Protein AF-A0A238VDN9-F1 (afdb_monomer_lite)

pLDDT: mean 84.56, std 18.02, range [23.88, 98.19]

Sequence (727 aa):
MTATRAVTTDAAEHTPPGQLWRDFDRCYAAVAARDVRFDGQFITAVRTTGIYCRPSCPALTPRQGNVSFYPTSAAAQAAGFRACRRCLPDAVPGSPEWNLRADLAGRAMRLIGDGVIDREGVTGLARALGYSTRHLTRVLTAELGAGPIALARAHRAHAARLLIEHTPLPLTEVAFAAGFASVRQFNDTIRTVFGIAPARLRDAASGPARRGRGAPEPADSAPGTRVSVRLPFRRPFDAGGVLDYLAARAVPGVESVRTAAGDEQARYARTLRLPHGPAIVHAEPAAEHVRCTLRLTDVRDLGSAVARVRRLFDLDADPVAVDSALAADSALTPRVAATPGIRVPGTVDPHELVVRAVLGQQVSVASARSLAGRLARTLGTPLDDRPAEGGTAAEPDTLFPTMQAVAEHAATALRGPTRRIAALATVAEHLASGALEVHIGSDPQTVHRELTALPGIGTWTADYVLLRALGTPDILPVTDRALRTGAARLDLPEDPAGLSARAHRWRPWRSYAGMHLWRAALTPPPARQRACPAHRQPPLTPTPDRTTAMTIAFWATTGTPAGPFTAIVASDGAVLASGWTSEPDDLTTRISGSLLPGELRARHDLGPVTRAVRAYHAGELDAIDEIVVRQRSGEFLQQAWATLRDVPAGHPVSYSELATRAGRRPAVRAAAMACARNAAALFVPCHRVLRTGGSLGGFRWGVDVKRWLLEHERRNAATSHALQPHG

Structure (mmCIF, N/CA/C/O backbone):
data_AF-A0A238VDN9-F1
#
_entry.id   AF-A0A238VDN9-F1
#
loop_
_atom_site.group_PDB
_atom_site.id
_atom_site.type_symbol
_atom_site.label_atom_id
_atom_site.label_alt_id
_atom_site.label_comp_id
_atom_site.label_asym_id
_atom_site.label_entity_id
_atom_site.label_seq_id
_atom_site.pdbx_PDB_ins_code
_atom_site.Cartn_x
_atom_site.Cartn_y
_atom_site.Cartn_z
_atom_site.occupancy
_atom_site.B_iso_or_equiv
_atom_site.auth_seq_id
_atom_site.auth_comp_id
_atom_site.auth_asym_id
_atom_site.auth_atom_id
_atom_site.pdbx_PDB_model_num
ATOM 1 N N . MET A 1 1 ? -63.835 -21.459 -23.677 1.00 35.22 1 MET A N 1
ATOM 2 C CA . MET A 1 1 ? -62.769 -20.692 -24.353 1.00 35.22 1 MET A CA 1
ATOM 3 C C . MET A 1 1 ? -62.162 -19.734 -23.349 1.00 35.22 1 MET A C 1
ATOM 5 O O . MET A 1 1 ? -62.873 -19.005 -22.676 1.00 35.22 1 MET A O 1
ATOM 9 N N . THR A 1 2 ? -60.859 -19.885 -23.195 1.00 30.45 2 THR A N 1
ATOM 10 C CA . THR A 1 2 ? -59.904 -19.277 -22.267 1.00 30.45 2 THR A CA 1
ATOM 11 C C . THR A 1 2 ? -59.880 -17.748 -22.348 1.00 30.45 2 THR A C 1
ATOM 13 O O . THR A 1 2 ? -59.654 -17.199 -23.421 1.00 30.45 2 THR A O 1
ATOM 16 N N . ALA A 1 3 ? -60.025 -17.068 -21.208 1.00 27.80 3 ALA A N 1
ATOM 17 C CA . ALA A 1 3 ? -59.616 -15.674 -21.048 1.00 27.80 3 ALA A CA 1
ATOM 18 C C . ALA A 1 3 ? -58.446 -15.634 -20.056 1.00 27.80 3 ALA A C 1
ATOM 20 O O . ALA A 1 3 ? -58.609 -15.775 -18.844 1.00 27.80 3 ALA A O 1
ATOM 21 N N . THR A 1 4 ? -57.245 -15.533 -20.617 1.00 27.75 4 THR A N 1
ATOM 22 C CA . THR A 1 4 ? -55.959 -15.485 -19.924 1.00 27.75 4 THR A CA 1
ATOM 23 C C . THR A 1 4 ? -55.847 -14.193 -19.115 1.00 27.75 4 THR A C 1
ATOM 25 O O . THR A 1 4 ? -55.766 -13.103 -19.677 1.00 27.75 4 THR A O 1
ATOM 28 N N . ARG A 1 5 ? -55.821 -14.313 -17.784 1.00 29.23 5 ARG A N 1
ATOM 29 C CA . ARG A 1 5 ? -55.405 -13.239 -16.873 1.00 29.23 5 ARG A CA 1
ATOM 30 C C . ARG A 1 5 ? -53.893 -13.063 -16.999 1.00 29.23 5 ARG A C 1
ATOM 32 O O . ARG A 1 5 ? -53.135 -13.976 -16.682 1.00 29.23 5 ARG A O 1
ATOM 39 N N . ALA A 1 6 ? -53.478 -11.898 -17.486 1.00 25.47 6 ALA A N 1
ATOM 40 C CA . ALA A 1 6 ? -52.084 -11.487 -17.535 1.00 25.47 6 ALA A CA 1
ATOM 41 C C . ALA A 1 6 ? -51.504 -11.425 -16.114 1.00 25.47 6 ALA A C 1
ATOM 43 O O . ALA A 1 6 ? -52.029 -10.735 -15.240 1.00 25.47 6 ALA A O 1
ATOM 44 N N . VAL A 1 7 ? -50.423 -12.171 -15.900 1.00 27.55 7 VAL A N 1
ATOM 45 C CA . VAL A 1 7 ? -49.559 -12.065 -14.727 1.00 27.55 7 VAL A CA 1
ATOM 46 C C . VAL A 1 7 ? -48.740 -10.790 -14.896 1.00 27.55 7 VAL A C 1
ATOM 48 O O . VAL A 1 7 ? -47.882 -10.709 -15.771 1.00 27.55 7 VAL A O 1
ATOM 51 N N . THR A 1 8 ? -49.017 -9.780 -14.078 1.00 23.88 8 THR A N 1
ATOM 52 C CA . THR A 1 8 ? -48.105 -8.657 -13.862 1.00 23.88 8 THR A CA 1
ATOM 53 C C . THR A 1 8 ? -46.890 -9.187 -13.109 1.00 23.88 8 THR A C 1
ATOM 55 O O . THR A 1 8 ? -46.962 -9.453 -11.912 1.00 23.88 8 THR A O 1
ATOM 58 N N . THR A 1 9 ? -45.786 -9.402 -13.822 1.00 25.44 9 THR A N 1
ATOM 59 C CA . THR A 1 9 ? -44.469 -9.607 -13.217 1.00 25.44 9 THR A CA 1
ATOM 60 C C . THR A 1 9 ? -44.044 -8.310 -12.550 1.00 25.44 9 THR A C 1
ATOM 62 O O . THR A 1 9 ? -43.767 -7.320 -13.229 1.00 25.44 9 THR A O 1
ATOM 65 N N . ASP A 1 10 ? -44.048 -8.341 -11.224 1.00 24.62 10 ASP A N 1
ATOM 66 C CA . ASP A 1 10 ? -43.559 -7.293 -10.344 1.00 24.62 10 ASP A CA 1
ATOM 67 C C . ASP A 1 10 ? -42.100 -6.973 -10.700 1.00 24.62 10 ASP A C 1
ATOM 69 O O . ASP A 1 10 ? -41.237 -7.857 -10.757 1.00 24.62 10 ASP A O 1
ATOM 73 N N . ALA A 1 11 ? -41.842 -5.710 -11.025 1.00 26.89 11 ALA A N 1
ATOM 74 C CA . ALA A 1 11 ? -40.512 -5.219 -11.322 1.00 26.89 11 ALA A CA 1
ATOM 75 C C . ALA A 1 11 ? -39.720 -5.205 -10.012 1.00 26.89 11 ALA A C 1
ATOM 77 O O . ALA A 1 11 ? -39.901 -4.315 -9.188 1.00 26.89 11 ALA A O 1
ATOM 78 N N . ALA A 1 12 ? -38.856 -6.203 -9.814 1.00 30.08 12 ALA A N 1
ATOM 79 C CA . ALA A 1 12 ? -37.935 -6.248 -8.688 1.00 30.08 12 ALA A CA 1
ATOM 80 C C . ALA A 1 12 ? -37.154 -4.924 -8.598 1.00 30.08 12 ALA A C 1
ATOM 82 O O . ALA A 1 12 ? -36.328 -4.622 -9.466 1.00 30.08 12 ALA A O 1
ATOM 83 N N . GLU A 1 13 ? -37.435 -4.148 -7.548 1.00 31.25 13 GLU A N 1
ATOM 84 C CA . GLU A 1 13 ? -36.705 -2.946 -7.157 1.00 31.25 13 GLU A CA 1
ATOM 85 C C . GLU A 1 13 ? -35.208 -3.269 -7.070 1.00 31.25 13 GLU A C 1
ATOM 87 O O . GLU A 1 13 ? -34.710 -3.868 -6.115 1.00 31.25 13 GLU A O 1
ATOM 92 N N . HIS A 1 14 ? -34.460 -2.882 -8.102 1.00 33.44 14 HIS A N 1
ATOM 93 C CA . HIS A 1 14 ? -33.007 -2.932 -8.083 1.00 33.44 14 HIS A CA 1
ATOM 94 C C . HIS A 1 14 ? -32.513 -1.855 -7.109 1.00 33.44 14 HIS A C 1
ATOM 96 O O . HIS A 1 14 ? -32.326 -0.697 -7.481 1.00 33.44 14 HIS A O 1
ATOM 102 N N . THR A 1 15 ? -32.317 -2.235 -5.843 1.00 36.44 15 THR A N 1
ATOM 103 C CA . THR A 1 15 ? -31.630 -1.393 -4.856 1.00 36.44 15 THR A CA 1
ATOM 104 C C . THR A 1 15 ? -30.274 -0.968 -5.440 1.00 36.44 15 THR A C 1
ATOM 106 O O . THR A 1 15 ? -29.497 -1.839 -5.849 1.00 36.44 15 THR A O 1
ATOM 109 N N . PRO A 1 16 ? -29.958 0.340 -5.512 1.00 38.09 16 PRO A N 1
ATOM 110 C CA . PRO A 1 16 ? -28.707 0.801 -6.098 1.00 38.09 16 PRO A CA 1
ATOM 111 C C . PRO A 1 16 ? -27.493 0.218 -5.349 1.00 38.09 16 PRO A C 1
ATOM 113 O O . PRO A 1 16 ? -27.539 0.057 -4.123 1.00 38.09 16 PRO A O 1
ATOM 116 N N . PRO A 1 17 ? -26.389 -0.094 -6.056 1.00 43.78 17 PRO A N 1
ATOM 117 C CA . PRO A 1 17 ? -25.197 -0.669 -5.444 1.00 43.78 17 PRO A CA 1
ATOM 118 C C . PRO A 1 17 ? -24.647 0.243 -4.335 1.00 43.78 17 PRO A C 1
ATOM 120 O O . PRO A 1 17 ? -24.300 1.406 -4.553 1.00 43.78 17 PRO A O 1
ATOM 123 N N . GLY A 1 18 ? -24.586 -0.315 -3.126 1.00 56.00 18 GLY A N 1
ATOM 124 C CA . GLY A 1 18 ? -24.094 0.290 -1.888 1.00 56.00 18 GLY A CA 1
ATOM 125 C C . GLY A 1 18 ? -25.118 0.860 -0.919 1.00 56.00 18 GLY A C 1
ATOM 126 O O . GLY A 1 18 ? -24.817 1.742 -0.117 1.00 56.00 18 GLY A O 1
ATOM 127 N N . GLN A 1 19 ? -26.320 0.286 -0.937 1.00 71.69 19 GLN A N 1
ATOM 128 C CA . GLN A 1 19 ? -27.259 0.337 0.184 1.00 71.69 19 GLN A CA 1
ATOM 129 C C . GLN A 1 19 ? -27.773 -1.060 0.551 1.00 71.69 19 GLN A C 1
ATOM 131 O O . GLN A 1 19 ? -28.924 -1.202 0.945 1.00 71.69 19 GLN A O 1
ATOM 136 N N . LEU A 1 20 ? -26.925 -2.096 0.453 1.00 81.81 20 LEU A N 1
ATOM 137 C CA . LEU A 1 20 ? -27.304 -3.475 0.796 1.00 81.81 20 LEU A CA 1
ATOM 138 C C . LEU A 1 20 ? -28.002 -3.561 2.161 1.00 81.81 20 LEU A C 1
ATOM 140 O O . LEU A 1 20 ? -28.991 -4.261 2.298 1.00 81.81 20 LEU A O 1
ATOM 144 N N . TRP A 1 21 ? -27.524 -2.799 3.148 1.00 84.25 21 TRP A N 1
ATOM 145 C CA . TRP A 1 21 ? -28.091 -2.749 4.498 1.00 84.25 21 TRP A CA 1
ATOM 146 C C . TRP A 1 21 ? -29.561 -2.287 4.563 1.00 84.25 21 TRP A C 1
ATOM 148 O O . TRP A 1 21 ? -30.189 -2.454 5.606 1.00 84.25 21 TRP A O 1
ATOM 158 N N . ARG A 1 22 ? -30.104 -1.691 3.492 1.00 87.25 22 ARG A N 1
ATOM 159 C CA . ARG A 1 22 ? -31.521 -1.309 3.377 1.00 87.25 22 ARG A CA 1
ATOM 160 C C . ARG A 1 22 ? -32.400 -2.440 2.841 1.00 87.25 22 ARG A C 1
ATOM 162 O O . ARG A 1 22 ? -33.605 -2.404 3.059 1.00 87.25 22 ARG A O 1
ATOM 169 N N . ASP A 1 23 ? -31.809 -3.440 2.191 1.00 91.38 23 ASP A N 1
ATOM 170 C CA . ASP A 1 23 ? -32.507 -4.630 1.709 1.00 91.38 23 ASP A CA 1
ATOM 171 C C . ASP A 1 23 ? -32.584 -5.663 2.841 1.00 91.38 23 ASP A C 1
ATOM 173 O O . ASP A 1 23 ? -31.635 -6.404 3.126 1.00 91.38 23 ASP A O 1
ATOM 177 N N . PHE A 1 24 ? -33.722 -5.664 3.536 1.00 91.81 24 PHE A N 1
ATOM 178 C CA . PHE A 1 24 ? -33.918 -6.506 4.709 1.00 91.81 24 PHE A CA 1
ATOM 179 C C . PHE A 1 24 ? -33.796 -7.996 4.378 1.00 91.81 24 PHE A C 1
ATOM 181 O O . PHE A 1 24 ? -33.131 -8.727 5.117 1.00 91.81 24 PHE A O 1
ATOM 188 N N . ASP A 1 25 ? -34.397 -8.443 3.277 1.00 90.38 25 ASP A N 1
ATOM 189 C CA . ASP A 1 25 ? -34.468 -9.860 2.928 1.00 90.38 25 ASP A CA 1
ATOM 190 C C . ASP A 1 25 ? -33.094 -10.403 2.542 1.00 90.38 25 ASP A C 1
ATOM 192 O O . ASP A 1 25 ? -32.685 -11.461 3.035 1.00 90.38 25 ASP A O 1
ATOM 196 N N . ARG A 1 26 ? -32.31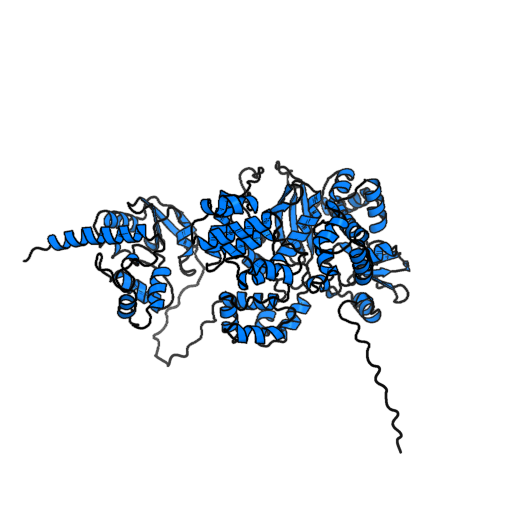5 -9.652 1.749 1.00 89.75 26 ARG A N 1
ATOM 197 C CA . ARG A 1 26 ? -30.936 -10.042 1.413 1.00 89.75 26 ARG A CA 1
ATOM 198 C C . ARG A 1 26 ? -30.036 -10.051 2.640 1.00 89.75 26 ARG A C 1
ATOM 200 O O . ARG A 1 26 ? -29.269 -11.001 2.823 1.00 89.75 26 ARG A O 1
ATOM 207 N N . CYS A 1 27 ? -30.129 -9.037 3.500 1.00 90.31 27 CYS A N 1
ATOM 208 C CA . CYS A 1 27 ? -29.357 -9.006 4.738 1.00 90.31 27 CYS A CA 1
ATOM 209 C C . CYS A 1 27 ? -29.730 -10.166 5.669 1.00 90.31 27 CYS A C 1
ATOM 211 O O . CYS A 1 27 ? -28.841 -10.827 6.211 1.00 90.31 27 CYS A O 1
ATOM 213 N N . TYR A 1 28 ? -31.020 -10.464 5.835 1.00 91.19 28 TYR A N 1
ATOM 214 C CA . TYR A 1 28 ? -31.463 -11.559 6.692 1.00 91.19 28 TYR A CA 1
ATOM 215 C C . TYR A 1 28 ? -31.047 -12.925 6.140 1.00 91.19 28 TYR A C 1
ATOM 217 O O . TYR A 1 28 ? -30.573 -13.766 6.906 1.00 91.19 28 TYR A O 1
ATOM 225 N N . ALA A 1 29 ? -31.135 -13.134 4.824 1.00 89.06 29 ALA A N 1
ATOM 226 C CA . ALA A 1 29 ? -30.647 -14.348 4.174 1.00 89.06 29 ALA A CA 1
ATOM 227 C C . ALA A 1 29 ? -29.139 -14.555 4.407 1.00 89.06 29 ALA A C 1
ATOM 229 O O . ALA A 1 29 ? -28.718 -15.655 4.771 1.00 89.06 29 ALA A O 1
ATOM 230 N N . ALA A 1 30 ? -28.331 -13.495 4.287 1.00 88.00 30 ALA A N 1
ATOM 231 C CA . ALA A 1 30 ? -26.895 -13.552 4.566 1.00 88.00 30 ALA A CA 1
ATOM 232 C C . ALA A 1 30 ? -26.588 -13.913 6.033 1.00 88.00 30 ALA A C 1
ATOM 234 O O . ALA A 1 30 ? -25.696 -14.724 6.298 1.00 88.00 30 ALA A O 1
ATOM 235 N N . VAL A 1 31 ? -27.348 -13.362 6.989 1.00 90.25 31 VAL A N 1
ATOM 236 C CA . VAL A 1 31 ? -27.229 -13.705 8.419 1.00 90.25 31 VAL A CA 1
ATOM 237 C C . VAL A 1 31 ? -27.643 -15.153 8.680 1.00 90.25 31 VAL A C 1
ATOM 239 O O . VAL A 1 31 ? -26.952 -15.871 9.402 1.00 90.25 31 VAL A O 1
ATOM 242 N N . ALA A 1 32 ? -28.750 -15.605 8.090 1.00 88.69 32 ALA A N 1
ATOM 243 C CA . ALA A 1 32 ? -29.239 -16.972 8.242 1.00 88.69 32 ALA A CA 1
ATOM 244 C C . ALA A 1 32 ? -28.238 -18.000 7.692 1.00 88.69 32 ALA A C 1
ATOM 246 O O . ALA A 1 32 ? -27.999 -19.023 8.333 1.00 88.69 32 ALA A O 1
ATOM 247 N N . ALA A 1 33 ? -27.594 -17.685 6.564 1.00 88.00 33 ALA A N 1
ATOM 248 C CA . ALA A 1 33 ? -26.531 -18.489 5.966 1.00 88.00 33 ALA A CA 1
ATOM 249 C C . ALA A 1 33 ? -25.176 -18.375 6.692 1.00 88.00 33 ALA A C 1
ATOM 251 O O . ALA A 1 33 ? -24.261 -19.142 6.395 1.00 88.00 33 ALA A O 1
ATOM 252 N N . ARG A 1 34 ? -25.029 -17.429 7.636 1.00 86.94 34 ARG A N 1
ATOM 253 C CA . ARG A 1 34 ? -23.762 -17.076 8.307 1.00 86.94 34 ARG A CA 1
ATOM 254 C C . ARG A 1 34 ? -22.634 -16.794 7.313 1.00 86.94 34 ARG A C 1
ATOM 256 O O . ARG A 1 34 ? -21.489 -17.203 7.509 1.00 86.94 34 ARG A O 1
ATOM 263 N N . ASP A 1 35 ? -22.969 -16.097 6.238 1.00 84.06 35 ASP A N 1
ATOM 264 C CA . ASP A 1 35 ? -22.071 -15.919 5.109 1.00 84.06 35 ASP A CA 1
ATOM 265 C C . ASP A 1 35 ? -20.977 -14.882 5.413 1.00 84.06 35 ASP A C 1
ATOM 267 O O . ASP A 1 35 ? -21.228 -13.680 5.534 1.00 84.06 35 ASP A O 1
ATOM 271 N N . VAL A 1 36 ? -19.735 -15.364 5.503 1.00 81.56 36 VAL A N 1
ATOM 272 C CA . VAL A 1 36 ? -18.546 -14.551 5.808 1.00 81.56 36 VAL A CA 1
ATOM 273 C C . VAL A 1 36 ? -18.245 -13.479 4.760 1.00 81.56 36 VAL A C 1
ATOM 275 O O . VAL A 1 36 ? -17.542 -12.512 5.049 1.00 81.56 36 VAL A O 1
ATOM 278 N N . ARG A 1 37 ? -18.774 -13.611 3.537 1.00 78.62 37 ARG A N 1
ATOM 279 C CA . ARG A 1 37 ? -18.565 -12.630 2.461 1.00 78.62 37 ARG A CA 1
ATOM 280 C C . ARG A 1 37 ? -19.209 -11.284 2.792 1.00 78.62 37 ARG A C 1
ATOM 282 O O . ARG A 1 37 ? -18.680 -10.241 2.407 1.00 78.62 37 ARG A O 1
ATOM 289 N N . PHE A 1 38 ? -20.298 -11.306 3.559 1.00 82.81 38 PHE A N 1
ATOM 290 C CA . PHE A 1 38 ? -21.049 -10.117 3.958 1.00 82.81 38 PHE A CA 1
ATOM 291 C C . PHE A 1 38 ? -20.492 -9.422 5.201 1.00 82.81 38 PHE A C 1
ATOM 293 O O . PHE A 1 38 ? -20.927 -8.319 5.538 1.00 82.81 38 PHE A O 1
ATOM 300 N N . ASP A 1 39 ? -19.507 -10.013 5.880 1.00 84.25 39 ASP A N 1
ATOM 301 C CA . ASP A 1 39 ? -18.900 -9.376 7.042 1.00 84.25 39 ASP A CA 1
ATOM 302 C C . ASP A 1 39 ? -18.296 -8.021 6.676 1.00 84.25 39 ASP A C 1
ATOM 304 O O . ASP A 1 39 ? -17.604 -7.894 5.670 1.00 84.25 39 ASP A O 1
ATOM 308 N N . GLY A 1 40 ? -18.597 -6.989 7.465 1.00 80.94 40 GLY A N 1
ATOM 309 C CA . GLY A 1 40 ? -18.162 -5.614 7.208 1.00 80.94 40 GLY A CA 1
ATOM 310 C C . GLY A 1 40 ? -18.995 -4.851 6.172 1.00 80.94 40 GLY A C 1
ATOM 311 O O . GLY A 1 40 ? -18.878 -3.633 6.122 1.00 80.94 40 GLY A O 1
ATOM 312 N N . GLN A 1 41 ? -19.857 -5.516 5.388 1.00 84.81 41 GLN A N 1
ATOM 313 C CA . GLN A 1 41 ? -20.763 -4.839 4.443 1.00 84.81 41 GLN A CA 1
ATOM 314 C C . GLN A 1 41 ? -21.963 -4.196 5.149 1.00 84.81 41 GLN A C 1
ATOM 316 O O . GLN A 1 41 ? -22.464 -3.159 4.725 1.00 84.81 41 GLN A O 1
ATOM 321 N N . PHE A 1 42 ? -22.422 -4.818 6.235 1.00 89.31 42 PHE A N 1
ATOM 322 C CA . PHE A 1 42 ? -23.442 -4.286 7.128 1.00 89.31 42 PHE A CA 1
ATOM 323 C C . PHE A 1 42 ? -23.293 -4.892 8.527 1.00 89.31 42 PHE A C 1
ATOM 325 O O . PHE A 1 42 ? -22.582 -5.878 8.746 1.00 89.31 42 PHE A O 1
ATOM 332 N N . ILE A 1 43 ? -23.995 -4.299 9.482 1.00 91.50 43 ILE A N 1
ATOM 333 C CA . ILE A 1 43 ? -24.043 -4.698 10.881 1.00 91.50 43 ILE A CA 1
ATOM 334 C C . ILE A 1 43 ? -25.460 -5.142 11.227 1.00 91.50 43 ILE A C 1
ATOM 336 O O . ILE A 1 43 ? -26.427 -4.439 10.952 1.00 91.50 43 ILE A O 1
ATOM 340 N N . THR A 1 44 ? -25.577 -6.313 11.851 1.00 94.12 44 THR A N 1
ATOM 341 C CA . THR A 1 44 ? -26.855 -6.875 12.304 1.00 94.12 44 THR A CA 1
ATOM 342 C C . THR A 1 44 ? -27.100 -6.477 13.746 1.00 94.12 44 THR A C 1
ATOM 344 O O . THR A 1 44 ? -26.322 -6.859 14.611 1.00 94.12 44 THR A O 1
ATOM 347 N N . ALA A 1 45 ? -28.175 -5.757 14.032 1.00 95.25 45 ALA A N 1
ATOM 348 C CA . ALA A 1 45 ? -28.566 -5.361 15.376 1.00 95.25 45 ALA A CA 1
ATOM 349 C C . ALA A 1 45 ? -29.795 -6.150 15.841 1.00 95.25 45 ALA A C 1
ATOM 351 O O . ALA A 1 45 ? -30.784 -6.280 15.123 1.00 95.25 45 ALA A O 1
ATOM 352 N N . VAL A 1 46 ? -29.729 -6.690 17.056 1.00 95.62 46 VAL A N 1
ATOM 353 C CA . VAL A 1 46 ? -30.765 -7.551 17.634 1.00 95.62 46 VAL A CA 1
ATOM 354 C C . VAL A 1 46 ? -31.463 -6.814 18.769 1.00 95.62 46 VAL A C 1
ATOM 356 O O . VAL A 1 46 ? -30.883 -6.639 19.846 1.00 95.62 46 VAL A O 1
ATOM 359 N N . ARG A 1 47 ? -32.721 -6.418 18.538 1.00 93.88 47 ARG A N 1
ATOM 360 C CA . ARG A 1 47 ? -33.548 -5.613 19.455 1.00 93.88 47 ARG A CA 1
ATOM 361 C C . ARG A 1 47 ? -33.690 -6.243 20.833 1.00 93.88 47 ARG A C 1
ATOM 363 O O . ARG A 1 47 ? -33.477 -5.572 21.832 1.00 93.88 47 ARG A O 1
ATOM 370 N N . THR A 1 48 ? -33.975 -7.541 20.892 1.00 92.56 48 THR A N 1
ATOM 371 C CA . THR A 1 48 ? -34.229 -8.247 22.160 1.00 92.56 48 THR A CA 1
ATOM 372 C C . THR A 1 48 ? -33.016 -8.302 23.083 1.00 92.56 48 THR A C 1
ATOM 374 O O . THR A 1 48 ? -33.176 -8.348 24.296 1.00 92.56 48 THR A O 1
ATOM 377 N N . THR A 1 49 ? -31.801 -8.301 22.527 1.00 92.31 49 THR A N 1
ATOM 378 C CA . THR A 1 49 ? -30.562 -8.366 23.322 1.00 92.31 49 THR A CA 1
ATOM 379 C C . THR A 1 49 ? -29.838 -7.026 23.449 1.00 92.31 49 THR A C 1
ATOM 381 O O . THR A 1 49 ? -28.924 -6.916 24.263 1.00 92.31 49 THR A O 1
ATOM 384 N N . GLY A 1 50 ? -30.178 -6.034 22.618 1.00 93.94 50 GLY A N 1
ATOM 385 C CA . GLY A 1 50 ? -29.428 -4.779 22.507 1.00 93.94 50 GLY A CA 1
ATOM 386 C C . GLY A 1 50 ? -28.001 -4.963 21.970 1.00 93.94 50 GLY A C 1
ATOM 387 O O . GLY A 1 50 ? -27.105 -4.191 22.305 1.00 93.94 50 GLY A O 1
ATOM 388 N N . ILE A 1 51 ? -27.756 -6.007 21.168 1.00 94.12 51 ILE A N 1
ATOM 389 C CA . ILE A 1 51 ? -26.423 -6.379 20.670 1.00 94.12 51 ILE A CA 1
ATOM 390 C C . ILE A 1 51 ? -26.372 -6.219 19.157 1.00 94.12 51 ILE A C 1
ATOM 392 O O . ILE A 1 51 ? -27.289 -6.665 18.469 1.00 94.12 51 ILE A O 1
ATOM 396 N N . TYR A 1 52 ? -25.273 -5.671 18.640 1.00 94.38 52 TYR A N 1
ATOM 397 C CA . TYR A 1 52 ? -24.942 -5.750 17.225 1.00 94.38 52 TYR A CA 1
ATOM 398 C C . TYR A 1 52 ? -23.803 -6.737 16.933 1.00 94.38 52 TYR A C 1
ATOM 400 O O . TYR A 1 52 ? -22.861 -6.900 17.713 1.00 94.38 52 TYR A O 1
ATOM 408 N N . CYS A 1 53 ? -23.903 -7.414 15.795 1.00 92.31 53 CYS A N 1
ATOM 409 C CA . CYS A 1 53 ? -23.089 -8.543 15.364 1.00 92.31 53 CYS A CA 1
ATOM 410 C C . CYS A 1 53 ? -22.684 -8.391 13.890 1.00 92.31 53 CYS A C 1
ATOM 412 O O . CYS A 1 53 ? -23.331 -7.672 13.125 1.00 92.31 53 CYS A O 1
ATOM 414 N N . ARG A 1 54 ? -21.653 -9.137 13.480 1.00 91.38 54 ARG A N 1
ATOM 415 C CA . ARG A 1 54 ? -21.352 -9.370 12.059 1.00 91.38 54 ARG A CA 1
ATOM 416 C C . ARG A 1 54 ? -22.321 -10.414 11.468 1.00 91.38 54 ARG A C 1
ATOM 418 O O . ARG A 1 54 ? -22.788 -11.262 12.237 1.00 91.38 54 ARG A O 1
ATOM 425 N N . PRO A 1 55 ? -22.592 -10.397 10.154 1.00 89.06 55 PRO A N 1
ATOM 426 C CA . PRO A 1 55 ? -23.448 -11.377 9.484 1.00 89.06 55 PRO A CA 1
ATOM 427 C C . PRO A 1 55 ? -23.067 -12.837 9.744 1.00 89.06 55 PRO A C 1
ATOM 429 O O . PRO A 1 55 ? -23.938 -13.659 10.008 1.00 89.06 55 PRO A O 1
ATOM 432 N N . SER A 1 56 ? -21.773 -13.162 9.790 1.00 87.56 56 SER A N 1
ATOM 433 C CA . SER A 1 56 ? -21.313 -14.537 10.025 1.00 87.56 56 SER A CA 1
ATOM 434 C C . SER A 1 56 ? -21.272 -14.955 11.506 1.00 87.56 56 SER A C 1
ATOM 436 O O . SER A 1 56 ? -20.574 -15.906 11.875 1.00 87.56 56 SER A O 1
ATOM 438 N N . CYS A 1 57 ? -21.923 -14.211 12.404 1.00 88.56 57 CYS A N 1
ATOM 439 C CA . CYS A 1 57 ? -21.839 -14.464 13.839 1.00 88.56 57 CYS A CA 1
ATOM 440 C C . CYS A 1 57 ? -22.317 -15.892 14.181 1.00 88.56 57 CYS A C 1
ATOM 442 O O . CYS A 1 57 ? -23.428 -16.271 13.814 1.00 88.56 57 CYS A O 1
ATOM 444 N N . PRO A 1 58 ? -21.548 -16.678 14.962 1.00 87.00 58 PRO A N 1
ATOM 445 C CA . PRO A 1 58 ? -21.926 -18.044 15.339 1.00 87.00 58 PRO A CA 1
ATOM 446 C C . PRO A 1 58 ? -23.028 -18.101 16.413 1.00 87.00 58 PRO A C 1
ATOM 448 O O . PRO A 1 58 ? -23.317 -19.169 16.956 1.00 87.00 58 PRO A O 1
ATOM 451 N N . ALA A 1 59 ? -23.603 -16.958 16.795 1.00 87.12 59 ALA A N 1
ATOM 452 C CA . ALA A 1 59 ? -24.753 -16.912 17.686 1.00 87.12 59 ALA A CA 1
ATOM 453 C C . ALA A 1 59 ? -25.986 -17.565 17.033 1.00 87.12 59 ALA A C 1
ATOM 455 O O . ALA A 1 59 ? -26.019 -17.843 15.830 1.00 87.12 59 ALA A O 1
ATOM 456 N N . LEU A 1 60 ? -27.002 -17.843 17.849 1.00 87.69 60 LEU A N 1
ATOM 457 C CA . LEU A 1 60 ? -28.288 -18.302 17.338 1.00 87.69 60 LEU A CA 1
ATOM 458 C C . LEU A 1 60 ? -28.895 -17.204 16.457 1.00 87.69 60 LEU A C 1
ATOM 460 O O . LEU A 1 60 ? -28.925 -16.041 16.865 1.00 87.69 60 LEU A O 1
ATOM 464 N N . THR A 1 61 ? -29.361 -17.577 15.265 1.00 88.81 61 THR A N 1
ATOM 465 C CA . THR A 1 61 ? -29.954 -16.629 14.321 1.00 88.81 61 THR A CA 1
ATOM 466 C C . THR A 1 61 ? -31.232 -16.034 14.928 1.00 88.81 61 THR A C 1
ATOM 468 O O . THR A 1 61 ? -32.158 -16.780 15.253 1.00 88.81 61 THR A O 1
ATOM 471 N N . PRO A 1 62 ? -31.301 -14.707 15.133 1.00 89.19 62 PRO A N 1
ATOM 472 C CA . PRO A 1 62 ? -32.476 -14.049 15.699 1.00 89.19 62 PRO A CA 1
ATOM 473 C C . PRO A 1 62 ? -33.676 -14.113 14.743 1.00 89.19 62 PRO A C 1
ATOM 475 O O . PRO A 1 62 ? -33.519 -14.140 13.523 1.00 89.19 62 PRO A O 1
ATOM 478 N N . ARG A 1 63 ? -34.898 -14.090 15.291 1.00 90.50 63 ARG A N 1
ATOM 479 C CA . ARG A 1 63 ? -36.136 -13.990 14.492 1.00 90.50 63 ARG A CA 1
ATOM 480 C C . ARG A 1 63 ? -36.161 -12.678 13.705 1.00 90.50 63 ARG A C 1
ATOM 482 O O . ARG A 1 63 ? -35.795 -11.649 14.267 1.00 90.50 63 ARG A O 1
ATOM 489 N N . GLN A 1 64 ? -36.665 -12.703 12.469 1.00 92.56 64 GLN A N 1
ATOM 490 C CA . GLN A 1 64 ? -36.754 -11.533 11.575 1.00 92.56 64 GLN A CA 1
ATOM 491 C C . GLN A 1 64 ? -37.320 -10.287 12.274 1.00 92.56 64 GLN A C 1
ATOM 493 O O . GLN A 1 64 ? -36.682 -9.236 12.294 1.00 92.56 64 GLN A O 1
ATOM 498 N N . GLY A 1 65 ? -38.448 -10.436 12.978 1.00 90.94 65 GLY A N 1
ATOM 499 C CA . GLY A 1 65 ? -39.105 -9.355 13.724 1.00 90.94 65 GLY A CA 1
ATOM 500 C C . GLY A 1 65 ? -38.305 -8.748 14.886 1.00 90.94 65 GLY A C 1
ATOM 501 O O . GLY A 1 65 ? -38.773 -7.788 15.490 1.00 90.94 65 GLY A O 1
ATOM 502 N N . ASN A 1 66 ? -37.098 -9.240 15.187 1.00 93.25 66 ASN A N 1
ATOM 503 C CA . ASN A 1 66 ? -36.195 -8.708 16.214 1.00 93.25 66 ASN A CA 1
ATOM 504 C C . ASN A 1 66 ? -34.886 -8.137 15.643 1.00 93.25 66 ASN A C 1
ATOM 506 O O . ASN A 1 66 ? -33.996 -7.791 16.421 1.00 93.25 66 ASN A O 1
ATOM 510 N N . VAL A 1 67 ? -34.750 -8.046 14.318 1.00 94.06 67 VAL A N 1
ATOM 511 C CA . VAL A 1 67 ? -33.508 -7.641 13.645 1.00 94.06 67 VAL A CA 1
ATOM 512 C C . VAL A 1 67 ? -33.662 -6.292 12.949 1.00 94.06 67 VAL A C 1
ATOM 514 O O . VAL A 1 67 ? -34.718 -5.981 12.398 1.00 94.06 67 VAL A O 1
ATOM 517 N N . SER A 1 68 ? -32.615 -5.472 12.994 1.00 95.25 68 SER A N 1
ATOM 518 C CA . SER A 1 68 ? -32.405 -4.312 12.122 1.00 95.25 68 SER A CA 1
ATOM 519 C C . SER A 1 68 ? -30.971 -4.315 11.587 1.00 95.25 68 SER A C 1
ATOM 521 O O . SER A 1 68 ? -30.085 -4.944 12.170 1.00 95.25 68 SER A O 1
ATOM 523 N N . PHE A 1 69 ? -30.739 -3.626 10.472 1.00 94.56 69 PHE A N 1
ATOM 524 C CA . PHE A 1 69 ? -29.437 -3.573 9.810 1.00 94.56 69 PHE A CA 1
ATOM 525 C C . PHE A 1 69 ? -28.910 -2.141 9.750 1.00 94.56 69 PHE A C 1
ATOM 527 O O . PHE A 1 69 ? -29.674 -1.193 9.582 1.00 94.56 69 PHE A O 1
ATOM 534 N N . TYR A 1 70 ? -27.596 -1.994 9.906 1.00 91.94 70 TYR A N 1
ATOM 535 C CA . TYR A 1 70 ? -26.903 -0.708 9.887 1.00 91.94 70 TYR A CA 1
ATOM 536 C C . TYR A 1 70 ? -25.683 -0.762 8.960 1.00 91.94 70 TYR A C 1
ATOM 538 O O . TYR A 1 70 ? -25.037 -1.807 8.875 1.00 91.94 70 TYR A O 1
ATOM 546 N N . PRO A 1 71 ? -25.310 0.351 8.308 1.00 87.44 71 PRO A N 1
ATOM 547 C CA . PRO A 1 71 ? -24.145 0.396 7.418 1.00 87.44 71 PRO A CA 1
ATOM 548 C C . PRO A 1 71 ? -22.806 0.279 8.157 1.00 87.44 71 PRO A C 1
ATOM 550 O O . PRO A 1 71 ? -21.834 -0.228 7.607 1.00 87.44 71 PRO A O 1
ATOM 553 N N . THR A 1 72 ? -22.726 0.761 9.400 1.00 88.50 72 THR A N 1
ATOM 554 C CA . THR A 1 72 ? -21.484 0.796 10.184 1.00 88.50 72 THR A CA 1
ATOM 555 C C . THR A 1 72 ? -21.733 0.420 11.638 1.00 88.50 72 THR A C 1
ATOM 557 O O . THR A 1 72 ? -22.851 0.543 12.149 1.00 88.50 72 THR A O 1
ATOM 560 N N . SER A 1 73 ? -20.680 -0.001 12.345 1.00 89.19 73 SER A N 1
ATOM 561 C CA . SER A 1 73 ? -20.781 -0.227 13.789 1.00 89.19 73 SER A CA 1
ATOM 562 C C . SER A 1 73 ? -21.024 1.075 14.544 1.00 89.19 73 SER A C 1
ATOM 564 O O . SER A 1 73 ? -21.788 1.078 15.502 1.00 89.19 73 SER A O 1
ATOM 566 N N . ALA A 1 74 ? -20.484 2.199 14.065 1.00 90.06 74 ALA A N 1
ATOM 567 C CA . ALA A 1 74 ? -20.780 3.522 14.609 1.00 90.06 74 ALA A CA 1
ATOM 568 C C . ALA A 1 74 ? -22.279 3.870 14.528 1.00 90.06 74 ALA A C 1
ATOM 570 O O . ALA A 1 74 ? -22.828 4.392 15.495 1.00 90.06 74 ALA A O 1
ATOM 571 N N . ALA A 1 75 ? -22.956 3.539 13.422 1.00 91.31 75 ALA A N 1
ATOM 572 C CA . ALA A 1 75 ? -24.400 3.743 13.281 1.00 91.31 75 ALA A CA 1
ATOM 573 C C . ALA A 1 75 ? -25.205 2.858 14.249 1.00 91.31 75 ALA A C 1
ATOM 575 O O . ALA A 1 75 ? -26.115 3.342 14.920 1.00 91.31 75 ALA A O 1
ATOM 576 N N . ALA A 1 76 ? -24.828 1.582 14.395 1.00 92.12 76 ALA A N 1
ATOM 577 C CA . ALA A 1 76 ? -25.458 0.686 15.367 1.00 92.12 76 ALA A CA 1
ATOM 578 C C . ALA A 1 76 ? -25.236 1.153 16.822 1.00 92.12 76 ALA A C 1
ATOM 580 O O . ALA A 1 76 ? -26.154 1.109 17.639 1.00 92.12 76 ALA A O 1
ATOM 581 N N . GLN A 1 77 ? -24.040 1.652 17.144 1.00 91.06 77 GLN A N 1
ATOM 582 C CA . GLN A 1 77 ? -23.723 2.227 18.456 1.00 91.06 77 GLN A CA 1
ATOM 583 C C . GLN A 1 77 ? -24.541 3.495 18.733 1.00 91.06 77 GLN A C 1
ATOM 585 O O . GLN A 1 77 ? -25.064 3.655 19.834 1.00 91.06 77 GLN A O 1
ATOM 590 N N . ALA A 1 78 ? -24.686 4.380 17.741 1.00 90.50 78 ALA A N 1
ATOM 591 C CA . ALA A 1 78 ? -25.518 5.579 17.851 1.00 90.50 78 ALA A CA 1
ATOM 592 C C . ALA A 1 78 ? -27.001 5.237 18.072 1.00 90.50 78 ALA A C 1
ATOM 594 O O . ALA A 1 78 ? -27.700 5.966 18.769 1.00 90.50 78 ALA A O 1
ATOM 595 N N . ALA A 1 79 ? -27.455 4.096 17.547 1.00 92.12 79 ALA A N 1
ATOM 596 C CA . ALA A 1 79 ? -28.785 3.546 17.795 1.00 92.12 79 ALA A CA 1
ATOM 597 C C . ALA A 1 79 ? -28.924 2.801 19.144 1.00 92.12 79 ALA A C 1
ATOM 599 O O . ALA A 1 79 ? -29.969 2.214 19.411 1.00 92.12 79 ALA A O 1
ATOM 600 N N . GLY A 1 80 ? -27.896 2.814 20.002 1.00 91.50 80 GLY A N 1
ATOM 601 C CA . GLY A 1 80 ? -27.950 2.270 21.363 1.00 91.50 80 GLY A CA 1
ATOM 602 C C . GLY A 1 80 ? -27.580 0.790 21.497 1.00 91.50 80 GLY A C 1
ATOM 603 O O . GLY A 1 80 ? -27.727 0.221 22.579 1.00 91.50 80 GLY A O 1
ATOM 604 N N . PHE A 1 81 ? -27.079 0.150 20.438 1.00 93.94 81 PHE A N 1
ATOM 605 C CA . PHE A 1 81 ? -26.640 -1.245 20.497 1.00 93.94 81 PHE A CA 1
ATOM 606 C C . PHE A 1 81 ? -25.179 -1.358 20.949 1.00 93.94 81 PHE A C 1
ATOM 608 O O . PHE A 1 81 ? -24.316 -0.587 20.527 1.00 93.94 81 PHE A O 1
ATOM 615 N N . ARG A 1 82 ? -24.862 -2.387 21.742 1.00 92.88 82 ARG A N 1
ATOM 616 C CA . ARG A 1 82 ? -23.476 -2.726 22.112 1.00 92.88 82 ARG A CA 1
ATOM 617 C C . ARG A 1 82 ? -22.889 -3.820 21.219 1.00 92.88 82 ARG A C 1
ATOM 619 O O . ARG A 1 82 ? -23.609 -4.674 20.708 1.00 92.88 82 ARG A O 1
ATOM 626 N N . ALA A 1 83 ? -21.569 -3.870 21.103 1.00 91.50 83 ALA A N 1
ATOM 627 C CA . ALA A 1 83 ? -20.856 -4.875 20.328 1.00 91.50 83 ALA A CA 1
ATOM 628 C C . ALA A 1 83 ? -21.061 -6.287 20.893 1.00 91.50 83 ALA A C 1
ATOM 630 O O . ALA A 1 83 ? -21.028 -6.532 22.110 1.00 91.50 83 ALA A O 1
ATOM 631 N N . CYS A 1 84 ? -21.205 -7.254 19.991 1.00 89.94 84 CYS A N 1
ATOM 632 C CA . CYS A 1 84 ? -21.184 -8.664 20.335 1.00 89.94 84 CYS A CA 1
ATOM 633 C C . CYS A 1 84 ? -19.807 -9.069 20.861 1.00 89.94 84 CYS A C 1
ATOM 635 O O . CYS A 1 84 ? -18.789 -8.937 20.183 1.00 89.94 84 CYS A O 1
ATOM 637 N N . ARG A 1 85 ? -19.788 -9.645 22.066 1.00 85.56 85 ARG A N 1
ATOM 638 C CA . ARG A 1 85 ? -18.556 -10.121 22.715 1.00 85.56 85 ARG A CA 1
ATOM 639 C C . ARG A 1 85 ? -17.997 -11.398 22.083 1.00 85.56 85 ARG A C 1
ATOM 641 O O . ARG A 1 85 ? -16.846 -11.722 22.333 1.00 85.56 85 ARG A O 1
ATOM 648 N N . ARG A 1 86 ? -18.805 -12.111 21.287 1.00 82.88 86 ARG A N 1
ATOM 649 C CA . ARG A 1 86 ? -18.431 -13.385 20.655 1.00 82.88 86 ARG A CA 1
ATOM 650 C C . ARG A 1 86 ? -17.815 -13.197 19.272 1.00 82.88 86 ARG A C 1
ATOM 652 O O . ARG A 1 86 ? -16.775 -13.778 19.003 1.00 82.88 86 ARG A O 1
ATOM 659 N N . CYS A 1 87 ? -18.458 -12.422 18.395 1.00 80.00 87 CYS A N 1
ATOM 660 C CA . CYS A 1 87 ? -18.028 -12.295 16.997 1.00 80.00 87 CYS A CA 1
ATOM 661 C C . CYS A 1 87 ? -17.147 -11.076 16.708 1.00 80.00 87 CYS A C 1
ATOM 663 O O . CYS A 1 87 ? -16.594 -11.005 15.617 1.00 80.00 87 CYS A O 1
ATOM 665 N N . LEU A 1 88 ? -17.055 -10.129 17.652 1.00 78.50 88 LEU A N 1
ATOM 666 C CA . LEU A 1 88 ? -16.188 -8.949 17.576 1.00 78.50 88 LEU A CA 1
ATOM 667 C C . LEU A 1 88 ? -16.366 -8.168 16.263 1.00 78.50 88 LEU A C 1
ATOM 669 O O . LEU A 1 88 ? -15.440 -8.100 15.458 1.00 78.50 88 LEU A O 1
ATOM 673 N N . PRO A 1 89 ? -17.564 -7.604 16.024 1.00 76.94 89 PRO A N 1
ATOM 674 C CA . PRO A 1 89 ? -17.909 -6.993 14.739 1.00 76.94 89 PRO A CA 1
ATOM 675 C C . PRO A 1 89 ? -16.947 -5.873 14.315 1.00 76.94 89 PRO A C 1
ATOM 677 O O . PRO A 1 89 ? -16.686 -5.733 13.128 1.00 76.94 89 PRO A O 1
ATOM 680 N N . ASP A 1 90 ? -16.363 -5.142 15.268 1.00 75.12 90 ASP A N 1
ATOM 681 C CA . ASP A 1 90 ? -15.411 -4.055 14.994 1.00 75.12 90 ASP A CA 1
ATOM 682 C C . ASP A 1 90 ? -14.015 -4.530 14.550 1.00 75.12 90 ASP A C 1
ATOM 684 O O . ASP A 1 90 ? -13.200 -3.713 14.143 1.00 75.12 90 ASP A O 1
ATOM 688 N N . ALA A 1 91 ? -13.714 -5.830 14.647 1.00 62.62 91 ALA A N 1
ATOM 689 C CA . ALA A 1 91 ? -12.423 -6.399 14.248 1.00 62.62 91 ALA A CA 1
ATOM 690 C C . ALA A 1 91 ? -12.375 -6.829 12.770 1.00 62.62 91 ALA A C 1
ATOM 692 O O . ALA A 1 91 ? -11.332 -7.261 12.280 1.00 62.62 91 ALA A O 1
ATOM 693 N N . VAL A 1 92 ? -13.509 -6.780 12.073 1.00 63.59 92 VAL A N 1
ATOM 694 C CA . VAL A 1 92 ? -13.641 -7.200 10.675 1.00 63.59 92 VAL A CA 1
ATOM 695 C C . VAL A 1 92 ? -13.173 -6.067 9.747 1.00 63.59 92 VAL A C 1
ATOM 697 O O . VAL A 1 92 ? -13.388 -4.901 10.079 1.00 63.59 92 VAL A O 1
ATOM 700 N N . PRO A 1 93 ? -12.577 -6.378 8.575 1.00 61.50 93 PRO A N 1
ATOM 701 C CA . PRO A 1 93 ? -12.439 -5.412 7.484 1.00 61.50 93 PRO A CA 1
ATOM 702 C C . PRO A 1 93 ? -13.720 -4.584 7.278 1.00 61.50 93 PRO A C 1
ATOM 704 O O . PRO A 1 93 ? -14.820 -5.137 7.317 1.00 61.50 93 PRO A O 1
ATOM 707 N N . GLY A 1 94 ? -13.592 -3.282 7.008 1.00 69.94 94 GLY A N 1
ATOM 708 C CA . GLY A 1 94 ? -14.732 -2.436 6.631 1.00 69.94 94 GLY A CA 1
ATOM 709 C C . GLY A 1 94 ? -15.430 -2.910 5.346 1.00 69.94 94 GLY A C 1
ATOM 710 O O . GLY A 1 94 ? -15.014 -3.896 4.723 1.00 69.94 94 GLY A O 1
ATOM 711 N N . SER A 1 95 ? -16.491 -2.213 4.926 1.00 74.44 95 SER A N 1
ATOM 712 C CA . SER A 1 95 ? -17.207 -2.577 3.696 1.00 74.44 95 SER A CA 1
ATOM 713 C C . SER A 1 95 ? -16.258 -2.520 2.491 1.00 74.44 95 SER A C 1
ATOM 715 O O . SER A 1 95 ? -15.591 -1.497 2.304 1.00 74.44 95 SER A O 1
ATOM 717 N N . PRO A 1 96 ? -16.197 -3.564 1.639 1.00 69.31 96 PRO A N 1
ATOM 718 C CA . PRO A 1 96 ? -15.368 -3.537 0.437 1.00 69.31 96 PRO A CA 1
ATOM 719 C C . PRO A 1 96 ? -15.776 -2.445 -0.546 1.00 69.31 96 PRO A C 1
ATOM 721 O O . PRO A 1 96 ? -14.951 -1.960 -1.315 1.00 69.31 96 PRO A O 1
ATOM 724 N N . GLU A 1 97 ? -17.040 -2.025 -0.516 1.00 69.81 97 GLU A N 1
ATOM 725 C CA . GLU A 1 97 ? -17.538 -0.953 -1.374 1.00 69.81 97 GLU A CA 1
ATOM 726 C C . GLU A 1 97 ? -16.796 0.362 -1.131 1.00 69.81 97 GLU A C 1
ATOM 728 O O . GLU A 1 97 ? -16.621 1.146 -2.059 1.00 69.81 97 GLU A O 1
ATOM 733 N N . TRP A 1 98 ? -16.285 0.595 0.080 1.00 67.25 98 TRP A N 1
ATOM 734 C CA . TRP A 1 98 ? -15.476 1.779 0.376 1.00 67.25 98 TRP A CA 1
ATOM 735 C C . TRP A 1 98 ? -14.099 1.737 -0.286 1.00 67.25 98 TRP A C 1
ATOM 737 O O . TRP A 1 98 ? -13.469 2.779 -0.447 1.00 67.25 98 TRP A O 1
ATOM 747 N N . ASN A 1 99 ? -13.620 0.558 -0.685 1.00 62.88 99 ASN A N 1
ATOM 748 C CA . ASN A 1 99 ? -12.385 0.412 -1.458 1.00 62.88 99 ASN A CA 1
ATOM 749 C C . ASN A 1 99 ? -12.629 0.667 -2.952 1.00 62.88 99 ASN A C 1
ATOM 751 O O . ASN A 1 99 ? -11.737 1.136 -3.651 1.00 62.88 99 ASN A O 1
ATOM 755 N N . LEU A 1 100 ? -13.856 0.426 -3.424 1.00 62.78 100 LEU A N 1
ATOM 756 C CA . LEU A 1 100 ? -14.304 0.728 -4.785 1.00 62.78 100 LEU A CA 1
ATOM 757 C C . LEU A 1 100 ? -14.666 2.199 -4.986 1.00 62.78 100 LEU A C 1
ATOM 759 O O . LEU A 1 100 ? -14.338 2.797 -6.011 1.00 62.78 100 LEU A O 1
ATOM 763 N N . ARG A 1 101 ? -15.369 2.782 -4.016 1.00 65.44 101 ARG A N 1
ATOM 764 C CA . ARG A 1 101 ? -15.846 4.158 -4.081 1.00 65.44 101 ARG A CA 1
ATOM 765 C C . ARG A 1 101 ? -14.675 5.115 -3.837 1.00 65.44 101 ARG A C 1
ATOM 767 O O . ARG A 1 101 ? -14.063 5.130 -2.772 1.00 65.44 101 ARG A O 1
ATOM 774 N N . ALA A 1 102 ? -14.362 5.934 -4.838 1.00 65.25 102 ALA A N 1
ATOM 775 C CA . ALA A 1 102 ? -13.465 7.087 -4.702 1.00 65.25 102 ALA A CA 1
ATOM 776 C C . ALA A 1 102 ? -14.211 8.345 -4.207 1.00 65.25 102 ALA A C 1
ATOM 778 O O . ALA A 1 102 ? -13.699 9.458 -4.304 1.00 65.25 102 ALA A O 1
ATOM 779 N N . ASP A 1 103 ? -15.434 8.169 -3.701 1.00 78.31 103 ASP A N 1
ATOM 780 C CA . ASP A 1 103 ? -16.283 9.250 -3.222 1.00 78.31 103 ASP A CA 1
ATOM 781 C C . ASP A 1 103 ? -15.809 9.814 -1.873 1.00 78.31 103 ASP A C 1
ATOM 783 O O . ASP A 1 103 ? -14.882 9.317 -1.221 1.00 78.31 103 ASP A O 1
ATOM 787 N N . LEU A 1 104 ? -16.455 10.901 -1.452 1.00 84.75 104 LEU A N 1
ATOM 788 C CA . LEU A 1 104 ? -16.111 11.609 -0.223 1.00 84.75 104 LEU A CA 1
ATOM 789 C C . LEU A 1 104 ? -16.184 10.705 1.021 1.00 84.75 104 LEU A C 1
ATOM 791 O O . LEU A 1 104 ? -15.337 10.822 1.906 1.00 84.75 104 LEU A O 1
ATOM 795 N N . ALA A 1 105 ? -17.165 9.798 1.092 1.00 85.19 105 ALA A N 1
ATOM 796 C CA . ALA A 1 105 ? -17.357 8.916 2.241 1.00 85.19 105 ALA A CA 1
ATOM 797 C C . ALA A 1 105 ? -16.244 7.862 2.347 1.00 85.19 105 ALA A C 1
ATOM 799 O O . ALA A 1 105 ? -15.663 7.694 3.422 1.00 85.19 105 ALA A O 1
ATOM 800 N N . GLY A 1 106 ? -15.892 7.209 1.234 1.00 84.00 106 GLY A N 1
ATOM 801 C CA . GLY A 1 106 ? -14.782 6.257 1.180 1.00 84.00 106 GLY A CA 1
ATOM 802 C C . GLY A 1 106 ? -13.448 6.913 1.544 1.00 84.00 106 GLY A C 1
ATOM 803 O O . GLY A 1 106 ? -12.720 6.413 2.406 1.00 84.00 106 GLY A O 1
ATOM 804 N N . ARG A 1 107 ? -13.156 8.087 0.967 1.00 88.56 107 ARG A N 1
ATOM 805 C CA . ARG A 1 107 ? -11.945 8.869 1.279 1.00 88.56 107 ARG A CA 1
ATOM 806 C C . ARG A 1 107 ? -11.889 9.274 2.756 1.00 88.56 107 ARG A C 1
ATOM 808 O O . ARG A 1 107 ? -10.842 9.125 3.388 1.00 88.56 107 ARG A O 1
ATOM 815 N N . ALA A 1 108 ? -13.009 9.716 3.331 1.00 90.75 108 ALA A N 1
ATOM 816 C CA . ALA A 1 108 ? -13.089 10.064 4.747 1.00 90.75 108 ALA A CA 1
ATOM 817 C C . ALA A 1 108 ? -12.815 8.862 5.659 1.00 90.75 108 ALA A C 1
ATOM 819 O O . ALA A 1 108 ? -12.017 8.979 6.585 1.00 90.75 108 ALA A O 1
ATOM 820 N N . MET A 1 109 ? -13.407 7.694 5.384 1.00 87.31 109 MET A N 1
ATOM 821 C CA . MET A 1 109 ? -13.184 6.487 6.190 1.00 87.31 109 MET A CA 1
ATOM 822 C C . MET A 1 109 ? -11.714 6.058 6.216 1.00 87.31 109 MET A C 1
ATOM 824 O O . MET A 1 109 ? -11.206 5.684 7.275 1.00 87.31 109 MET A O 1
ATOM 828 N N . ARG A 1 110 ? -11.001 6.178 5.088 1.00 87.69 110 ARG A N 1
ATOM 829 C CA . ARG A 1 110 ? -9.561 5.874 5.021 1.00 87.69 110 ARG A CA 1
ATOM 830 C C . ARG A 1 110 ? -8.732 6.819 5.894 1.00 87.69 110 ARG A C 1
ATOM 832 O O . ARG A 1 110 ? -7.816 6.362 6.573 1.00 87.69 110 ARG A O 1
ATOM 839 N N . LEU A 1 111 ? -9.070 8.109 5.917 1.00 90.62 111 LEU A N 1
ATOM 840 C CA . LEU A 1 111 ? -8.398 9.107 6.759 1.00 90.62 111 LEU A CA 1
ATOM 841 C C . LEU A 1 111 ? -8.755 8.976 8.245 1.00 90.62 111 LEU A C 1
ATOM 843 O O . LEU A 1 111 ? -7.897 9.186 9.100 1.00 90.62 111 LEU A O 1
ATOM 847 N N . ILE A 1 112 ? -9.992 8.590 8.565 1.00 89.56 112 ILE A N 1
ATOM 848 C CA . ILE A 1 112 ? -10.404 8.282 9.941 1.00 89.56 112 ILE A CA 1
ATOM 849 C C . ILE A 1 112 ? -9.618 7.077 10.466 1.00 89.56 112 ILE A C 1
ATOM 851 O O . ILE A 1 112 ? -9.081 7.148 11.567 1.00 89.56 112 ILE A O 1
ATOM 855 N N . GLY A 1 113 ? -9.493 6.007 9.672 1.00 85.00 113 GLY A N 1
ATOM 856 C CA . GLY A 1 113 ? -8.677 4.842 10.031 1.00 85.00 113 GLY A CA 1
ATOM 857 C C . GLY A 1 113 ? -7.186 5.168 10.167 1.00 85.00 113 GLY A C 1
ATOM 858 O O . GLY A 1 113 ? -6.512 4.628 11.037 1.00 85.00 113 GLY A O 1
ATOM 859 N N . ASP A 1 114 ? -6.673 6.106 9.365 1.00 87.06 114 ASP A N 1
ATOM 860 C CA . ASP A 1 114 ? -5.309 6.634 9.507 1.00 87.06 114 ASP A CA 1
ATOM 861 C C . ASP A 1 114 ? -5.157 7.618 10.686 1.00 87.06 114 ASP A C 1
ATOM 863 O O . ASP A 1 114 ? -4.077 8.164 10.879 1.00 87.06 114 ASP A O 1
ATOM 867 N N . GLY A 1 115 ? -6.207 7.870 11.479 1.00 88.06 115 GLY A N 1
ATOM 868 C CA . GLY A 1 115 ? -6.155 8.673 12.707 1.00 88.06 115 GLY A CA 1
ATOM 869 C C . GLY A 1 115 ? -6.201 10.194 12.511 1.00 88.06 115 GLY A C 1
ATOM 870 O O . GLY A 1 115 ? -5.848 10.931 13.430 1.00 88.06 115 GLY A O 1
ATOM 871 N N . VAL A 1 116 ? -6.623 10.701 11.345 1.00 90.69 116 VAL A N 1
ATOM 872 C CA . VAL A 1 116 ? -6.638 12.155 11.061 1.00 90.69 116 VAL A CA 1
ATOM 873 C C . VAL A 1 116 ? -7.524 12.929 12.039 1.00 90.69 116 VAL A C 1
ATOM 875 O O . VAL A 1 116 ? -7.121 13.986 12.515 1.00 90.69 116 VAL A O 1
ATOM 878 N N . ILE A 1 117 ? -8.705 12.404 12.395 1.00 91.00 117 ILE A N 1
ATOM 879 C CA . ILE A 1 117 ? -9.593 13.073 13.365 1.00 91.00 117 ILE A CA 1
ATOM 880 C C . ILE A 1 117 ? -8.933 13.181 14.741 1.00 91.00 117 ILE A C 1
ATOM 882 O O . ILE A 1 117 ? -9.117 14.187 15.420 1.00 91.00 117 ILE A O 1
ATOM 886 N N . ASP A 1 118 ? -8.178 12.169 15.156 1.00 85.69 118 ASP A N 1
ATOM 887 C CA . ASP A 1 118 ? -7.567 12.163 16.483 1.00 85.69 118 ASP A CA 1
ATOM 888 C C . ASP A 1 118 ? -6.410 13.174 16.571 1.00 85.69 118 ASP A C 1
ATOM 890 O O . ASP A 1 118 ? -6.160 13.722 17.641 1.00 85.69 118 ASP A O 1
ATOM 894 N N . ARG A 1 119 ? -5.753 13.477 15.440 1.00 87.56 119 ARG A N 1
ATOM 895 C CA . ARG A 1 119 ? -4.671 14.472 15.348 1.00 87.56 119 ARG A CA 1
ATOM 896 C C . ARG A 1 119 ? -5.157 15.897 15.101 1.00 87.56 119 ARG A C 1
ATOM 898 O O . ARG A 1 119 ? -4.689 16.828 15.741 1.00 87.56 119 ARG A O 1
ATOM 905 N N . GLU A 1 120 ? -6.067 16.075 14.148 1.00 90.56 120 GLU A N 1
ATOM 906 C CA . GLU A 1 120 ? -6.419 17.391 13.593 1.00 90.56 120 GLU A CA 1
ATOM 907 C C . GLU A 1 120 ? -7.911 17.736 13.751 1.00 90.56 120 GLU A C 1
ATOM 909 O O . GLU A 1 120 ? -8.390 18.775 13.283 1.00 90.56 120 GLU A O 1
ATOM 914 N N . GLY A 1 121 ? -8.680 16.853 14.390 1.00 91.69 121 GLY A N 1
ATOM 915 C CA . GLY A 1 121 ? -10.119 16.999 14.549 1.00 91.69 121 GLY A CA 1
ATOM 916 C C . GLY A 1 121 ? -10.898 16.859 13.239 1.00 91.69 121 GLY A C 1
ATOM 917 O O . GLY A 1 121 ? -10.383 16.534 12.168 1.00 91.69 121 GLY A O 1
ATOM 918 N N . VAL A 1 122 ? -12.201 17.137 13.322 1.00 94.12 122 VAL A N 1
ATOM 919 C CA . VAL A 1 122 ? -13.094 17.121 12.149 1.00 94.12 122 VAL A CA 1
ATOM 920 C C . VAL A 1 122 ? -12.710 18.212 11.146 1.00 94.12 122 VAL A C 1
ATOM 922 O O . VAL A 1 122 ? -12.875 18.021 9.944 1.00 94.12 122 VAL A O 1
ATOM 925 N N . THR A 1 123 ? -12.171 19.337 11.624 1.00 95.12 123 THR A N 1
ATOM 926 C CA . THR A 1 123 ? -11.697 20.436 10.774 1.00 95.12 123 THR A CA 1
ATOM 927 C C . THR A 1 123 ? -10.527 20.002 9.899 1.00 95.12 123 THR A C 1
ATOM 929 O O . THR A 1 123 ? -10.547 20.284 8.704 1.00 95.12 123 THR A O 1
ATOM 932 N N . GLY A 1 124 ? -9.551 19.270 10.447 1.00 93.00 124 GLY A N 1
ATOM 933 C CA . GLY A 1 124 ? -8.445 18.740 9.650 1.00 93.00 124 GLY A CA 1
ATOM 934 C C . GLY A 1 124 ? -8.886 17.710 8.622 1.00 93.00 124 GLY A C 1
ATOM 935 O O . GLY A 1 124 ? -8.503 17.809 7.460 1.00 93.00 124 GLY A O 1
ATOM 936 N N . LEU A 1 125 ? -9.788 16.798 9.003 1.00 94.19 125 LEU A N 1
ATOM 937 C CA . LEU A 1 125 ? -10.378 15.857 8.049 1.00 94.19 125 LEU A CA 1
ATOM 938 C C . LEU A 1 125 ? -11.094 16.581 6.896 1.00 94.19 125 LEU A C 1
ATOM 940 O O . LEU A 1 125 ? -10.957 16.194 5.740 1.00 94.19 125 LEU A O 1
ATOM 944 N N . ALA A 1 126 ? -11.861 17.627 7.204 1.00 94.00 126 ALA A N 1
ATOM 945 C CA . ALA A 1 126 ? -12.596 18.395 6.208 1.00 94.00 126 ALA A CA 1
ATOM 946 C C . ALA A 1 126 ? -11.654 19.175 5.270 1.00 94.00 126 ALA A C 1
ATOM 948 O O . ALA A 1 126 ? -11.846 19.137 4.054 1.00 94.00 126 ALA A O 1
ATOM 949 N N . ARG A 1 127 ? -10.591 19.783 5.821 1.00 91.81 127 ARG A N 1
ATOM 950 C CA . ARG A 1 127 ? -9.514 20.438 5.061 1.00 91.81 127 ARG A CA 1
ATOM 951 C C . ARG A 1 127 ? -8.828 19.463 4.102 1.00 91.81 127 ARG A C 1
ATOM 953 O O . ARG A 1 127 ? -8.800 19.746 2.913 1.00 91.81 127 ARG A O 1
ATOM 960 N N . ALA A 1 128 ? -8.392 18.298 4.584 1.00 89.81 128 ALA A N 1
ATOM 961 C CA . ALA A 1 128 ? -7.733 17.268 3.767 1.00 89.81 128 ALA A CA 1
ATOM 962 C C . ALA A 1 128 ? -8.624 16.693 2.647 1.00 89.81 128 ALA A C 1
ATOM 964 O O . ALA A 1 128 ? -8.146 16.068 1.704 1.00 89.81 128 ALA A O 1
ATOM 965 N N . LEU A 1 129 ? -9.945 16.855 2.754 1.00 90.19 129 LEU A N 1
ATOM 966 C CA . LEU A 1 129 ? -10.893 16.417 1.729 1.00 90.19 129 LEU A CA 1
ATOM 967 C C . LEU A 1 129 ? -11.340 17.556 0.801 1.00 90.19 129 LEU A C 1
ATOM 969 O O . LEU A 1 129 ? -11.944 17.260 -0.230 1.00 90.19 129 LEU A O 1
ATOM 973 N N . GLY A 1 130 ? -11.056 18.818 1.141 1.00 88.88 130 GLY A N 1
ATOM 974 C CA . GLY A 1 130 ? -11.483 20.000 0.385 1.00 88.88 130 GLY A CA 1
ATOM 975 C C . GLY A 1 130 ? -12.944 20.412 0.611 1.00 88.88 130 GLY A C 1
ATOM 976 O O . GLY A 1 130 ? -13.559 20.989 -0.282 1.00 88.88 130 GLY A O 1
ATOM 977 N N . TYR A 1 131 ? -13.531 20.110 1.778 1.00 93.44 131 TYR A N 1
ATOM 978 C CA . TYR A 1 131 ? -14.940 20.407 2.087 1.00 93.44 131 TYR A CA 1
ATOM 979 C C . TYR A 1 131 ? -15.113 21.118 3.433 1.00 93.44 131 TYR A C 1
ATOM 981 O O . TYR A 1 131 ? -14.241 21.093 4.295 1.00 93.44 131 TYR A O 1
ATOM 989 N N . SER A 1 132 ? -16.286 21.719 3.657 1.00 94.50 132 SER A N 1
ATOM 990 C CA . SER A 1 132 ? -16.652 22.238 4.980 1.00 94.50 132 SER A CA 1
ATOM 991 C C . SER A 1 132 ? -17.032 21.109 5.945 1.00 94.50 132 SER A C 1
ATOM 993 O O . SER A 1 132 ? -17.595 20.083 5.549 1.00 94.50 132 SER A O 1
ATOM 995 N N . THR A 1 133 ? -16.802 21.319 7.243 1.00 96.56 133 THR A N 1
ATOM 996 C CA . THR A 1 133 ? -17.158 20.359 8.308 1.00 96.56 133 THR A CA 1
ATOM 997 C C . THR A 1 133 ? -18.650 20.010 8.310 1.00 96.56 133 THR A C 1
ATOM 999 O O . THR A 1 133 ? -19.022 18.850 8.513 1.00 96.56 133 THR A O 1
ATOM 1002 N N . ARG A 1 134 ? -19.517 20.992 8.024 1.00 94.81 134 ARG A N 1
ATOM 1003 C CA . ARG A 1 134 ? -20.973 20.811 7.914 1.00 94.81 134 ARG A CA 1
ATOM 1004 C C . ARG A 1 134 ? -21.346 19.925 6.728 1.00 94.81 134 ARG A C 1
ATOM 1006 O O . ARG A 1 134 ? -22.158 19.014 6.886 1.00 94.81 134 ARG A O 1
ATOM 1013 N N . HIS A 1 135 ? -20.756 20.172 5.557 1.00 93.31 135 HIS A N 1
ATOM 1014 C CA . HIS A 1 135 ? -21.010 19.358 4.370 1.00 93.31 135 HIS A CA 1
ATOM 1015 C C . HIS A 1 135 ? -20.545 17.916 4.588 1.00 93.31 135 HIS A C 1
ATOM 1017 O O . HIS A 1 135 ? -21.326 16.991 4.371 1.00 93.31 135 HIS A O 1
ATOM 1023 N N . LEU A 1 136 ? -19.324 17.737 5.101 1.00 92.31 136 LEU A N 1
ATOM 1024 C CA . LEU A 1 136 ? -18.766 16.426 5.418 1.00 92.31 136 LEU A CA 1
ATOM 1025 C C . LEU A 1 136 ? -19.662 15.656 6.398 1.00 92.31 136 LEU A C 1
ATOM 1027 O O . LEU A 1 136 ? -20.027 14.515 6.135 1.00 92.31 136 LEU A O 1
ATOM 1031 N N . THR A 1 137 ? -20.077 16.289 7.498 1.00 94.38 137 THR A N 1
ATOM 1032 C CA . THR A 1 137 ? -20.935 15.644 8.506 1.00 94.38 137 THR A CA 1
ATOM 1033 C C . THR A 1 137 ? -22.262 15.185 7.913 1.00 94.38 137 THR A C 1
ATOM 1035 O O . THR A 1 137 ? -22.703 14.070 8.191 1.00 94.38 137 THR A O 1
ATOM 1038 N N . ARG A 1 138 ? -22.884 16.012 7.065 1.00 92.88 138 ARG A N 1
ATOM 1039 C CA . ARG A 1 138 ? -24.135 15.670 6.382 1.00 92.88 138 ARG A CA 1
ATOM 1040 C C . ARG A 1 138 ? -23.963 14.452 5.471 1.00 92.88 138 ARG A C 1
ATOM 1042 O O . ARG A 1 138 ? -24.783 13.544 5.543 1.00 92.88 138 ARG A O 1
ATOM 1049 N N . VAL A 1 139 ? -22.900 14.417 4.663 1.00 90.25 139 VAL A N 1
ATOM 1050 C CA . VAL A 1 139 ? -22.621 13.296 3.748 1.00 90.25 139 VAL A CA 1
ATOM 1051 C C . VAL A 1 139 ? -22.344 12.007 4.523 1.00 90.25 139 VAL A C 1
ATOM 1053 O O . VAL A 1 139 ? -22.985 10.997 4.254 1.00 90.25 139 VAL A O 1
ATOM 1056 N N . LEU A 1 140 ? -21.463 12.035 5.531 1.00 90.25 140 LEU A N 1
ATOM 1057 C CA . LEU A 1 140 ? -21.156 10.831 6.316 1.00 90.25 140 LEU A CA 1
ATOM 1058 C C . LEU A 1 140 ? -22.378 10.315 7.083 1.00 90.25 140 LEU A C 1
ATOM 1060 O O . LEU A 1 140 ? -22.598 9.112 7.142 1.00 90.25 140 LEU A O 1
ATOM 1064 N N . THR A 1 141 ? -23.215 11.205 7.619 1.00 91.38 141 THR A N 1
ATOM 1065 C CA . THR A 1 141 ? -24.440 10.783 8.314 1.00 91.38 141 THR A CA 1
ATOM 1066 C C . THR A 1 141 ? -25.426 10.120 7.352 1.00 91.38 141 THR A C 1
ATOM 1068 O O . THR A 1 141 ? -26.004 9.093 7.695 1.00 91.38 141 THR A O 1
ATOM 1071 N N . ALA A 1 142 ? -25.594 10.670 6.146 1.00 86.44 142 ALA A N 1
ATOM 1072 C CA . ALA A 1 142 ? -26.502 10.120 5.143 1.00 86.44 142 ALA A CA 1
ATOM 1073 C C . ALA A 1 142 ? -26.033 8.758 4.595 1.00 86.44 142 ALA A C 1
ATOM 1075 O O . ALA A 1 142 ? -26.842 7.839 4.471 1.00 86.44 142 ALA A O 1
ATOM 1076 N N . GLU A 1 143 ? -24.736 8.619 4.306 1.00 83.69 143 GLU A N 1
ATOM 1077 C CA . GLU A 1 143 ? -24.171 7.419 3.669 1.00 83.69 143 GLU A CA 1
ATOM 1078 C C . GLU A 1 143 ? -23.780 6.326 4.678 1.00 83.69 143 GLU A C 1
ATOM 1080 O O . GLU A 1 143 ? -23.984 5.140 4.432 1.00 83.69 143 GLU A O 1
ATOM 1085 N N . LEU A 1 144 ? -23.223 6.709 5.831 1.00 86.19 144 LEU A N 1
ATOM 1086 C CA . LEU A 1 144 ? -22.635 5.788 6.816 1.00 86.19 144 LEU A CA 1
ATOM 1087 C C . LEU A 1 144 ? -23.462 5.664 8.099 1.00 86.19 144 LEU A C 1
ATOM 1089 O O . LEU A 1 144 ? -23.060 4.944 9.017 1.00 86.19 144 LEU A O 1
ATOM 1093 N N . GLY A 1 145 ? -24.588 6.379 8.190 1.00 87.69 145 GLY A N 1
ATOM 1094 C CA . GLY A 1 145 ? -25.477 6.393 9.355 1.00 87.69 145 GLY A CA 1
ATOM 1095 C C . GLY A 1 145 ? -24.876 7.049 10.603 1.00 87.69 145 GLY A C 1
ATOM 1096 O O . GLY A 1 145 ? -25.477 6.987 11.673 1.00 87.69 145 GLY A O 1
ATOM 1097 N N . ALA A 1 146 ? -23.685 7.646 10.498 1.00 91.44 146 ALA A N 1
ATOM 1098 C CA . ALA A 1 146 ? -22.963 8.233 11.618 1.00 91.44 146 ALA A CA 1
ATOM 1099 C C . ALA A 1 146 ? -22.072 9.397 11.164 1.00 91.44 146 ALA A C 1
ATOM 1101 O O . ALA A 1 146 ? -21.444 9.355 10.107 1.00 91.44 146 ALA A O 1
ATOM 1102 N N . GLY A 1 147 ? -21.988 10.435 11.997 1.00 92.75 147 GLY A N 1
ATOM 1103 C CA . GLY A 1 147 ? -21.089 11.563 11.764 1.00 92.75 147 GLY A CA 1
ATOM 1104 C C . GLY A 1 147 ? -19.610 11.229 12.040 1.00 92.75 147 GLY A C 1
ATOM 1105 O O . GLY A 1 147 ? -19.308 10.226 12.696 1.00 92.75 147 GLY A O 1
ATOM 1106 N N . PRO A 1 148 ? -18.671 12.104 11.625 1.00 92.88 148 PRO A N 1
ATOM 1107 C CA . PRO A 1 148 ? -17.229 11.854 11.722 1.00 92.88 148 PRO A CA 1
ATOM 1108 C C . PRO A 1 148 ? -16.745 11.511 13.143 1.00 92.88 148 PRO A C 1
ATOM 1110 O O . PRO A 1 148 ? -15.940 10.601 13.326 1.00 92.88 148 PRO A O 1
ATOM 1113 N N . ILE A 1 149 ? -17.268 12.195 14.167 1.00 92.19 149 ILE A N 1
ATOM 1114 C CA . ILE A 1 149 ? -16.879 11.970 15.572 1.00 92.19 149 ILE A CA 1
ATOM 1115 C C . ILE A 1 149 ? -17.295 10.574 16.050 1.00 92.19 149 ILE A C 1
ATOM 1117 O O . ILE A 1 149 ? -16.531 9.914 16.753 1.00 92.19 149 ILE A O 1
ATOM 1121 N N . ALA A 1 150 ? -18.490 10.112 15.671 1.00 90.56 150 ALA A N 1
ATOM 1122 C CA . ALA A 1 150 ? -18.986 8.790 16.047 1.00 90.56 150 ALA A CA 1
ATOM 1123 C C . ALA A 1 150 ? -18.177 7.677 15.362 1.00 90.56 150 ALA A C 1
ATOM 1125 O O . ALA A 1 150 ? -17.814 6.698 16.012 1.00 90.56 150 ALA A O 1
ATOM 1126 N N . LEU A 1 151 ? -17.820 7.870 14.089 1.00 90.19 151 LEU A N 1
ATOM 1127 C CA . LEU A 1 151 ? -16.948 6.960 13.340 1.00 90.19 151 LEU A CA 1
ATOM 1128 C C . LEU A 1 151 ? -15.551 6.862 13.977 1.00 90.19 151 LEU A C 1
ATOM 1130 O O . LEU A 1 151 ? -15.076 5.760 14.248 1.00 90.19 151 LEU A O 1
ATOM 1134 N N . ALA A 1 152 ? -14.929 7.999 14.312 1.00 89.38 152 ALA A N 1
ATOM 1135 C CA . ALA A 1 152 ? -13.649 8.009 15.025 1.00 89.38 152 ALA A CA 1
ATOM 1136 C C . ALA A 1 152 ? -13.752 7.366 16.414 1.00 89.38 152 ALA A C 1
ATOM 1138 O O . ALA A 1 152 ? -12.862 6.627 16.821 1.00 89.38 152 ALA A O 1
ATOM 1139 N N . ARG A 1 153 ? -14.846 7.594 17.152 1.00 88.69 153 ARG A N 1
ATOM 1140 C CA . ARG A 1 153 ? -15.060 6.975 18.469 1.00 88.69 153 ARG A CA 1
ATOM 1141 C C . ARG A 1 153 ? -15.125 5.447 18.383 1.00 88.69 153 ARG A C 1
ATOM 1143 O O . ARG A 1 153 ? -14.543 4.783 19.239 1.00 88.69 153 ARG A O 1
ATOM 1150 N N . ALA A 1 154 ? -15.796 4.898 17.369 1.00 86.50 154 ALA A N 1
ATOM 1151 C CA . ALA A 1 154 ? -15.837 3.454 17.138 1.00 86.50 154 ALA A CA 1
ATOM 1152 C C . ALA A 1 154 ? -14.430 2.893 16.856 1.00 86.50 154 ALA A C 1
ATOM 1154 O O . ALA A 1 154 ? -14.034 1.892 17.456 1.00 86.50 154 ALA A O 1
ATOM 1155 N N . HIS A 1 155 ? -13.641 3.591 16.032 1.00 83.88 155 HIS A N 1
ATOM 1156 C CA . HIS A 1 155 ? -12.247 3.233 15.758 1.00 83.88 155 HIS A CA 1
ATOM 1157 C C . HIS A 1 155 ? -11.372 3.267 17.026 1.00 83.88 155 HIS A C 1
ATOM 1159 O O . HIS A 1 155 ? -10.672 2.299 17.329 1.00 83.88 155 HIS A O 1
ATOM 1165 N N . ARG A 1 156 ? -11.480 4.329 17.835 1.00 87.69 156 ARG A N 1
ATOM 1166 C CA . ARG A 1 156 ? -10.765 4.465 19.115 1.00 87.69 156 ARG A CA 1
ATOM 1167 C C . ARG A 1 156 ? -11.125 3.373 20.114 1.00 87.69 156 ARG A C 1
ATOM 1169 O O . ARG A 1 156 ? -10.243 2.831 20.773 1.00 87.69 156 ARG A O 1
ATOM 1176 N N . ALA A 1 157 ? -12.403 3.006 20.212 1.00 88.50 157 ALA A N 1
ATOM 1177 C CA . ALA A 1 157 ? -12.839 1.905 21.070 1.00 88.50 157 ALA A CA 1
ATOM 1178 C C . ALA A 1 157 ? -12.169 0.578 20.671 1.00 88.50 157 ALA A C 1
ATOM 1180 O O . ALA A 1 157 ? -11.751 -0.188 21.541 1.00 88.50 157 ALA A O 1
ATOM 1181 N N . HIS A 1 158 ? -12.019 0.327 19.368 1.00 84.56 158 HIS A N 1
ATOM 1182 C CA . HIS A 1 158 ? -11.322 -0.851 18.864 1.00 84.56 158 HIS A CA 1
ATOM 1183 C C . HIS A 1 158 ? -9.814 -0.816 19.169 1.00 84.56 158 HIS A C 1
ATOM 1185 O O . HIS A 1 158 ? -9.288 -1.779 19.728 1.00 84.56 158 HIS A O 1
ATOM 1191 N N . ALA A 1 159 ? -9.133 0.302 18.896 1.00 84.12 159 ALA A N 1
ATOM 1192 C CA . ALA A 1 159 ? -7.712 0.472 19.213 1.00 84.12 159 ALA A CA 1
ATOM 1193 C C . ALA A 1 159 ? -7.430 0.305 20.718 1.00 84.12 159 ALA A C 1
ATOM 1195 O O . ALA A 1 159 ? -6.529 -0.436 21.111 1.00 84.12 159 ALA A O 1
ATOM 1196 N N . ALA A 1 160 ? -8.262 0.915 21.568 1.00 89.56 160 ALA A N 1
ATOM 1197 C CA . ALA A 1 160 ? -8.215 0.741 23.015 1.00 89.56 160 ALA A CA 1
ATOM 1198 C C . ALA A 1 160 ? -8.331 -0.725 23.419 1.00 89.56 160 ALA A C 1
ATOM 1200 O O . ALA A 1 160 ? -7.547 -1.201 24.232 1.00 89.56 160 ALA A O 1
ATOM 1201 N N . ARG A 1 161 ? -9.292 -1.456 22.852 1.00 87.88 161 ARG A N 1
ATOM 1202 C CA . ARG A 1 161 ? -9.455 -2.878 23.144 1.00 87.88 161 ARG A CA 1
ATOM 1203 C C . ARG A 1 161 ? -8.202 -3.681 22.797 1.00 87.88 161 ARG A C 1
ATOM 1205 O O . ARG A 1 161 ? -7.765 -4.468 23.629 1.00 87.88 161 ARG A O 1
ATOM 1212 N N . LEU A 1 162 ? -7.613 -3.455 21.622 1.00 83.88 162 LEU A N 1
ATOM 1213 C CA . LEU A 1 162 ? -6.375 -4.132 21.224 1.00 83.88 162 LEU A CA 1
ATOM 1214 C C . LEU A 1 162 ? -5.250 -3.876 22.235 1.00 83.88 162 LEU A C 1
ATOM 1216 O O . LEU A 1 162 ? -4.568 -4.813 22.635 1.00 83.88 162 LEU A O 1
ATOM 1220 N N . LEU A 1 163 ? -5.097 -2.638 22.706 1.00 86.69 163 LEU A N 1
ATOM 1221 C CA . LEU A 1 163 ? -4.117 -2.301 23.740 1.00 86.69 163 LEU A CA 1
ATOM 1222 C C . LEU A 1 163 ? -4.443 -2.966 25.088 1.00 86.69 163 LEU A C 1
ATOM 1224 O O . LEU A 1 163 ? -3.559 -3.539 25.714 1.00 86.69 163 LEU A O 1
ATOM 1228 N N . ILE A 1 164 ? -5.708 -2.959 25.522 1.00 88.75 164 ILE A N 1
ATOM 1229 C CA . ILE A 1 164 ? -6.136 -3.608 26.774 1.00 88.75 164 ILE A CA 1
ATOM 1230 C C . ILE A 1 164 ? -5.801 -5.106 26.767 1.00 88.75 164 ILE A C 1
ATOM 1232 O O . ILE A 1 164 ? -5.356 -5.629 27.790 1.00 88.75 164 ILE A O 1
ATOM 1236 N N . GLU A 1 165 ? -6.049 -5.783 25.643 1.00 84.56 165 GLU A N 1
ATOM 1237 C CA . GLU A 1 165 ? -5.919 -7.237 25.506 1.00 84.56 165 GLU A CA 1
ATOM 1238 C C . GLU A 1 165 ? -4.475 -7.685 25.214 1.00 84.56 165 GLU A C 1
ATOM 1240 O O . GLU A 1 165 ? -4.079 -8.785 25.613 1.00 84.56 165 GLU A O 1
ATOM 1245 N N . HIS A 1 166 ? -3.676 -6.857 24.531 1.00 81.31 166 HIS A N 1
ATOM 1246 C CA . HIS A 1 166 ? -2.367 -7.260 24.007 1.00 81.31 166 HIS A CA 1
ATOM 1247 C C . HIS A 1 166 ? -1.162 -6.564 24.643 1.00 81.31 166 HIS A C 1
ATOM 1249 O O . HIS A 1 166 ? -0.039 -6.979 24.359 1.00 81.31 166 HIS A O 1
ATOM 1255 N N . THR A 1 167 ? -1.351 -5.580 25.528 1.00 80.25 167 THR A N 1
ATOM 1256 C CA . THR A 1 167 ? -0.241 -4.898 26.214 1.00 80.25 167 THR A CA 1
ATOM 1257 C C . THR A 1 167 ? -0.437 -4.859 27.735 1.00 80.25 167 THR A C 1
ATOM 1259 O O . THR A 1 167 ? -1.570 -4.906 28.225 1.00 80.25 167 THR A O 1
ATOM 1262 N N . PRO A 1 168 ? 0.656 -4.777 28.516 1.00 80.31 168 PRO A N 1
ATOM 1263 C CA . PRO A 1 168 ? 0.585 -4.606 29.965 1.00 80.31 168 PRO A CA 1
ATOM 1264 C C . PRO A 1 168 ? 0.380 -3.143 30.401 1.00 80.31 168 PRO A C 1
ATOM 1266 O O . PRO A 1 168 ? 0.365 -2.879 31.600 1.00 80.31 168 PRO A O 1
ATOM 1269 N N . LEU A 1 169 ? 0.219 -2.196 29.465 1.00 82.69 169 LEU A N 1
ATOM 1270 C CA . LEU A 1 169 ? 0.163 -0.758 29.761 1.00 82.69 169 LEU A CA 1
ATOM 1271 C C . LEU A 1 169 ? -0.903 -0.425 30.822 1.00 82.69 169 LEU A C 1
ATOM 1273 O O . LEU A 1 169 ? -2.007 -0.992 30.791 1.00 82.69 169 LEU A O 1
ATOM 1277 N N . PRO A 1 170 ? -0.652 0.529 31.731 1.00 88.75 170 PRO A N 1
ATOM 1278 C CA . PRO A 1 170 ? -1.686 1.087 32.595 1.00 88.75 170 PRO A CA 1
ATOM 1279 C C . PRO A 1 170 ? -2.919 1.525 31.790 1.00 88.75 170 PRO A C 1
ATOM 1281 O O . PRO A 1 170 ? -2.804 2.077 30.698 1.00 88.75 170 PRO A O 1
ATOM 1284 N N . LEU A 1 171 ? -4.131 1.288 32.309 1.00 89.56 171 LEU A N 1
ATOM 1285 C CA . LEU A 1 171 ? -5.371 1.650 31.594 1.00 89.56 171 LEU A CA 1
ATOM 1286 C C . LEU A 1 171 ? -5.468 3.156 31.299 1.00 89.56 171 LEU A C 1
ATOM 1288 O O . LEU A 1 171 ? -6.115 3.553 30.334 1.00 89.56 171 LEU A O 1
ATOM 1292 N N . THR A 1 172 ? -4.820 3.980 32.123 1.00 88.50 172 THR A N 1
ATOM 1293 C CA . THR A 1 172 ? -4.666 5.421 31.913 1.00 88.50 172 THR A CA 1
ATOM 1294 C C . THR A 1 172 ? -3.866 5.716 30.646 1.00 88.50 172 THR A C 1
ATOM 1296 O O . THR A 1 172 ? -4.331 6.480 29.806 1.00 88.50 172 THR A O 1
ATOM 1299 N N . GLU A 1 173 ? -2.720 5.061 30.459 1.00 84.81 173 GLU A N 1
ATOM 1300 C CA . GLU A 1 173 ? -1.906 5.177 29.246 1.00 84.81 173 GLU A CA 1
ATOM 1301 C C . GLU A 1 173 ? -2.649 4.642 28.025 1.00 84.81 173 GLU A C 1
ATOM 1303 O O . GLU A 1 173 ? -2.665 5.294 26.986 1.00 84.81 173 GLU A O 1
ATOM 1308 N N . VAL A 1 174 ? -3.356 3.514 28.160 1.00 87.69 174 VAL A N 1
ATOM 1309 C CA . VAL A 1 174 ? -4.190 2.969 27.078 1.00 87.69 174 VAL A CA 1
ATOM 1310 C C . VAL A 1 174 ? -5.265 3.962 26.627 1.00 87.69 174 VAL A C 1
ATOM 1312 O O . VAL A 1 174 ? -5.541 4.060 25.431 1.00 87.69 174 VAL A O 1
ATOM 1315 N N . ALA A 1 175 ? -5.873 4.708 27.552 1.00 87.62 175 ALA A N 1
ATOM 1316 C CA . ALA A 1 175 ? -6.874 5.713 27.210 1.00 87.62 175 ALA A CA 1
ATOM 1317 C C . ALA A 1 175 ? -6.291 6.798 26.291 1.00 87.62 175 ALA A C 1
ATOM 1319 O O . ALA A 1 175 ? -6.850 7.071 25.228 1.00 87.62 175 ALA A O 1
ATOM 1320 N N . PHE A 1 176 ? -5.154 7.383 26.665 1.00 82.94 176 PHE A N 1
ATOM 1321 C CA . PHE A 1 176 ? -4.517 8.430 25.863 1.00 82.94 176 PHE A CA 1
ATOM 1322 C C . PHE A 1 176 ? -3.913 7.879 24.566 1.00 82.94 176 PHE A C 1
ATOM 1324 O O . PHE A 1 176 ? -4.052 8.502 23.515 1.00 82.94 176 PHE A O 1
ATOM 1331 N N . ALA A 1 177 ? -3.346 6.671 24.608 1.00 81.75 177 ALA A N 1
ATOM 1332 C CA . ALA A 1 177 ? -2.859 5.939 23.442 1.00 81.75 177 ALA A CA 1
ATOM 1333 C C . ALA A 1 177 ? -3.961 5.689 22.407 1.00 81.75 177 ALA A C 1
ATOM 1335 O O . ALA A 1 177 ? -3.771 5.858 21.214 1.00 81.75 177 ALA A O 1
ATOM 1336 N N . ALA A 1 178 ? -5.163 5.334 22.845 1.00 84.50 178 ALA A N 1
ATOM 1337 C CA . ALA A 1 178 ? -6.283 5.132 21.937 1.00 84.50 178 ALA A CA 1
ATOM 1338 C C . ALA A 1 178 ? -6.953 6.446 21.487 1.00 84.50 178 ALA A C 1
ATOM 1340 O O . ALA A 1 178 ? -8.043 6.396 20.925 1.00 84.50 178 ALA A O 1
ATOM 1341 N N . GLY A 1 179 ? -6.358 7.617 21.750 1.00 79.88 179 GLY A N 1
ATOM 1342 C CA . GLY A 1 179 ? -6.869 8.916 21.302 1.00 79.88 179 GLY A CA 1
ATOM 1343 C C . GLY A 1 179 ? -8.055 9.451 22.114 1.00 79.88 179 GLY A C 1
ATOM 1344 O O . GLY A 1 179 ? -8.861 10.239 21.608 1.00 79.88 179 GLY A O 1
ATOM 1345 N N . PHE A 1 180 ? -8.243 9.015 23.364 1.00 85.94 180 PHE A N 1
ATOM 1346 C CA . PHE A 1 180 ? -9.246 9.616 24.250 1.00 85.94 180 PHE A CA 1
ATOM 1347 C C . PHE A 1 180 ? -8.690 10.867 24.934 1.00 85.94 180 PHE A C 1
ATOM 1349 O O . PHE A 1 180 ? -7.572 10.866 25.437 1.00 85.94 180 PHE A O 1
ATOM 1356 N N . ALA A 1 181 ? -9.509 11.920 25.014 1.00 83.38 181 ALA A N 1
ATOM 1357 C CA . ALA A 1 181 ? -9.124 13.171 25.672 1.00 83.38 181 ALA A CA 1
ATOM 1358 C C . ALA A 1 181 ? -9.140 13.061 27.208 1.00 83.38 181 ALA A C 1
ATOM 1360 O O . ALA A 1 181 ? -8.554 13.883 27.903 1.00 83.38 181 ALA A O 1
ATOM 1361 N N . SER A 1 182 ? -9.839 12.061 27.757 1.00 88.38 182 SER A N 1
ATOM 1362 C CA . SER A 1 182 ? -9.858 11.787 29.194 1.00 88.38 182 SER A CA 1
ATOM 1363 C C . SER A 1 182 ? -10.123 10.314 29.501 1.00 88.38 182 SER A C 1
ATOM 1365 O O . SER A 1 182 ? -10.842 9.619 28.777 1.00 88.38 182 SER A O 1
ATOM 1367 N N . VAL A 1 183 ? -9.617 9.861 30.651 1.00 91.75 183 VAL A N 1
ATOM 1368 C CA . VAL A 1 183 ? -9.859 8.510 31.187 1.00 91.75 183 VAL A CA 1
ATOM 1369 C C . VAL A 1 183 ? -11.353 8.262 31.434 1.00 91.75 183 VAL A C 1
ATOM 1371 O O . VAL A 1 183 ? -11.847 7.155 31.221 1.00 91.75 183 VAL A O 1
ATOM 1374 N N . ARG A 1 184 ? -12.111 9.299 31.819 1.00 91.94 184 ARG A N 1
ATOM 1375 C CA . ARG A 1 184 ? -13.572 9.215 31.973 1.00 91.94 184 ARG A CA 1
ATOM 1376 C C . ARG A 1 184 ? -14.251 8.875 30.646 1.00 91.94 184 ARG A C 1
ATOM 1378 O O . ARG A 1 184 ? -14.997 7.902 30.580 1.00 91.94 184 ARG A O 1
ATOM 1385 N N . GLN A 1 185 ? -13.941 9.619 29.583 1.00 90.81 185 GLN A N 1
ATOM 1386 C CA . GLN A 1 185 ? -14.497 9.376 28.249 1.00 90.81 185 GLN A CA 1
ATOM 1387 C C . GLN A 1 185 ? -14.136 7.981 27.721 1.00 90.81 185 GLN A C 1
ATOM 1389 O O . GLN A 1 185 ? -14.971 7.319 27.097 1.00 90.81 185 GLN A O 1
ATOM 1394 N N . PHE A 1 186 ? -12.908 7.530 27.981 1.00 92.81 186 PHE A N 1
ATOM 1395 C CA . PHE A 1 186 ? -12.454 6.175 27.682 1.00 92.81 186 PHE A CA 1
ATOM 1396 C C . PHE A 1 186 ? -13.307 5.126 28.405 1.00 92.81 186 PHE A C 1
ATOM 1398 O O . PHE A 1 186 ? -13.924 4.286 27.751 1.00 92.81 186 PHE A O 1
ATOM 1405 N N . ASN A 1 187 ? -13.424 5.216 29.733 1.00 92.50 187 ASN A N 1
ATOM 1406 C CA . ASN A 1 187 ? -14.222 4.286 30.534 1.00 92.50 187 ASN A CA 1
ATOM 1407 C C . ASN A 1 187 ? -15.685 4.243 30.073 1.00 92.50 187 ASN A C 1
ATOM 1409 O O . ASN A 1 187 ? -16.263 3.162 29.938 1.00 92.50 187 ASN A O 1
ATOM 1413 N N . ASP A 1 188 ? -16.282 5.402 29.796 1.00 91.81 188 ASP A N 1
ATOM 1414 C CA . ASP A 1 188 ? -17.662 5.504 29.317 1.00 91.81 188 ASP A CA 1
ATOM 1415 C C . ASP A 1 188 ? -17.821 4.879 27.930 1.00 91.81 188 ASP A C 1
ATOM 1417 O O . ASP A 1 188 ? -18.770 4.134 27.687 1.00 91.81 188 ASP A O 1
ATOM 1421 N N . THR A 1 189 ? -16.868 5.108 27.026 1.00 91.25 189 THR A N 1
ATOM 1422 C CA . THR A 1 189 ? -16.894 4.535 25.675 1.00 91.25 189 THR A CA 1
ATOM 1423 C C . THR A 1 189 ? -16.720 3.024 25.690 1.00 91.25 189 THR A C 1
ATOM 1425 O O . THR A 1 189 ? -17.515 2.333 25.063 1.00 91.25 189 THR A O 1
ATOM 1428 N N . ILE A 1 190 ? -15.756 2.489 26.440 1.00 91.50 190 ILE A N 1
ATOM 1429 C CA . ILE A 1 190 ? -15.538 1.038 26.534 1.00 91.50 190 ILE A CA 1
ATOM 1430 C C . ILE A 1 190 ? -16.752 0.340 27.154 1.00 91.50 190 ILE A C 1
ATOM 1432 O O . ILE A 1 190 ? -17.204 -0.682 26.630 1.00 91.50 190 ILE A O 1
ATOM 1436 N N . ARG A 1 191 ? -17.351 0.924 28.203 1.00 91.62 191 ARG A N 1
ATOM 1437 C CA . ARG A 1 191 ? -18.595 0.404 28.791 1.00 91.62 191 ARG A CA 1
ATOM 1438 C C . ARG A 1 191 ? -19.762 0.458 27.812 1.00 91.62 191 ARG A C 1
ATOM 1440 O O . ARG A 1 191 ? -20.485 -0.524 27.708 1.00 91.62 191 ARG A O 1
ATOM 1447 N N . THR A 1 192 ? -19.919 1.553 27.073 1.00 88.88 192 THR A N 1
ATOM 1448 C CA . THR A 1 192 ? -21.001 1.706 26.086 1.00 88.88 192 THR A CA 1
ATOM 1449 C C . THR A 1 192 ? -20.845 0.710 24.935 1.00 88.88 192 THR A C 1
ATOM 1451 O O . THR A 1 192 ? -21.781 -0.007 24.597 1.00 88.88 192 THR A O 1
ATOM 1454 N N . VAL A 1 193 ? -19.645 0.618 24.355 1.00 88.31 193 VAL A N 1
ATOM 1455 C CA . VAL A 1 193 ? -19.392 -0.182 23.152 1.00 88.31 193 VAL A CA 1
ATOM 1456 C C . VAL A 1 193 ? -19.312 -1.672 23.476 1.00 88.31 193 VAL A C 1
ATOM 1458 O O . VAL A 1 193 ? -19.944 -2.467 22.793 1.00 88.31 193 VAL A O 1
ATOM 1461 N N . PHE A 1 194 ? -18.589 -2.090 24.518 1.00 88.38 194 PHE A N 1
ATOM 1462 C CA . PHE A 1 194 ? -18.359 -3.517 24.805 1.00 88.38 194 PHE A CA 1
ATOM 1463 C C . PHE A 1 194 ? -19.221 -4.066 25.956 1.00 88.38 194 PHE A C 1
ATOM 1465 O O . PHE A 1 194 ? -19.268 -5.281 26.202 1.00 88.38 194 PHE A O 1
ATOM 1472 N N . GLY A 1 195 ? -19.937 -3.192 26.669 1.00 87.31 195 GLY A N 1
ATOM 1473 C CA . GLY A 1 195 ? -20.781 -3.555 27.808 1.00 87.31 195 GLY A CA 1
ATOM 1474 C C . GLY A 1 195 ? -19.999 -4.014 29.040 1.00 87.31 195 GLY A C 1
ATOM 1475 O O . GLY A 1 195 ? -20.583 -4.661 29.903 1.00 87.31 195 GLY A O 1
ATOM 1476 N N . ILE A 1 196 ? -18.683 -3.808 29.095 1.00 89.81 196 ILE A N 1
ATOM 1477 C CA . ILE A 1 196 ? -17.811 -4.281 30.177 1.00 89.81 196 ILE A CA 1
ATOM 1478 C C . ILE A 1 196 ? -16.798 -3.192 30.536 1.00 89.81 196 ILE A C 1
ATOM 1480 O O . ILE A 1 196 ? -16.436 -2.379 29.691 1.00 89.81 196 ILE A O 1
ATOM 1484 N N . ALA A 1 197 ? -16.366 -3.149 31.797 1.00 92.06 197 ALA A N 1
ATOM 1485 C CA . ALA A 1 197 ? -15.330 -2.218 32.229 1.00 92.06 197 ALA A CA 1
ATOM 1486 C C . ALA A 1 197 ? -13.954 -2.605 31.640 1.00 92.06 197 ALA A C 1
ATOM 1488 O O . ALA A 1 197 ? -13.679 -3.803 31.524 1.00 92.06 197 ALA A O 1
ATOM 1489 N N . PRO A 1 198 ? -13.068 -1.634 31.337 1.00 91.44 198 PRO A N 1
ATOM 1490 C CA . PRO A 1 198 ? -11.740 -1.911 30.778 1.00 91.44 198 PRO A CA 1
ATOM 1491 C C . PRO A 1 198 ? -10.895 -2.896 31.600 1.00 91.44 198 PRO A C 1
ATOM 1493 O O . PRO A 1 198 ? -10.260 -3.775 31.028 1.00 91.44 198 PRO A O 1
ATOM 1496 N N . ALA A 1 199 ? -10.933 -2.806 32.935 1.00 90.31 199 ALA A N 1
ATOM 1497 C CA . ALA A 1 199 ? -10.204 -3.726 33.816 1.00 90.31 199 ALA A CA 1
ATOM 1498 C C . ALA A 1 199 ? -10.662 -5.182 33.637 1.00 90.31 199 ALA A C 1
ATOM 1500 O O . ALA A 1 199 ? -9.856 -6.058 33.352 1.00 90.31 199 ALA A O 1
ATOM 1501 N N . ARG A 1 200 ? -11.978 -5.427 33.652 1.00 89.62 200 ARG A N 1
ATOM 1502 C CA . ARG A 1 200 ? -12.519 -6.776 33.422 1.00 89.62 200 ARG A CA 1
ATOM 1503 C C . ARG A 1 200 ? -12.254 -7.293 32.008 1.00 89.62 200 ARG A C 1
ATOM 1505 O O . ARG A 1 200 ? -12.171 -8.502 31.812 1.00 89.62 200 ARG A O 1
ATOM 1512 N N . LEU A 1 201 ? -12.149 -6.401 31.021 1.00 86.62 201 LEU A N 1
ATOM 1513 C CA . LEU A 1 201 ? -11.753 -6.780 29.664 1.00 86.62 201 LEU A CA 1
ATOM 1514 C C . LEU A 1 201 ? -10.314 -7.324 29.648 1.00 86.62 201 LEU A C 1
ATOM 1516 O O . LEU A 1 201 ? -10.063 -8.344 29.011 1.00 86.62 201 LEU A O 1
ATOM 1520 N N . ARG A 1 202 ? -9.402 -6.705 30.412 1.00 88.19 202 ARG A N 1
ATOM 1521 C CA . ARG A 1 202 ? -8.030 -7.199 30.612 1.00 88.19 202 ARG A CA 1
ATOM 1522 C C . ARG A 1 202 ? -7.995 -8.538 31.341 1.00 88.19 202 ARG A C 1
ATOM 1524 O O . ARG A 1 202 ? -7.282 -9.442 30.907 1.00 88.19 202 ARG A O 1
ATOM 1531 N N . ASP A 1 203 ? -8.782 -8.683 32.402 1.00 85.56 203 ASP A N 1
ATOM 1532 C CA . ASP A 1 203 ? -8.838 -9.925 33.181 1.00 85.56 203 ASP A CA 1
ATOM 1533 C C . ASP A 1 203 ? -9.330 -11.093 32.317 1.00 85.56 203 ASP A C 1
ATOM 1535 O O . ASP A 1 203 ? -8.732 -12.168 32.307 1.00 85.56 203 ASP A O 1
ATOM 1539 N N . ALA A 1 204 ? -10.370 -10.856 31.508 1.00 80.50 204 ALA A N 1
ATOM 1540 C CA . ALA A 1 204 ? -10.902 -11.842 30.571 1.00 80.50 204 ALA A CA 1
ATOM 1541 C C . ALA A 1 204 ? -9.880 -12.245 29.491 1.00 80.50 204 ALA A C 1
ATOM 1543 O O . ALA A 1 204 ? -9.819 -13.413 29.108 1.00 80.50 204 ALA A O 1
ATOM 1544 N N . ALA A 1 205 ? -9.055 -11.303 29.023 1.00 73.19 205 ALA A N 1
ATOM 1545 C CA . ALA A 1 205 ? -7.979 -11.574 28.067 1.00 73.19 205 ALA A CA 1
ATOM 1546 C C . ALA A 1 205 ? -6.777 -12.309 28.694 1.00 73.19 205 ALA A C 1
ATOM 1548 O O . ALA A 1 205 ? -6.020 -12.978 27.989 1.00 73.19 205 ALA A O 1
ATOM 1549 N N . SER A 1 206 ? -6.614 -12.220 30.016 1.00 65.81 206 SER A N 1
ATOM 1550 C CA . SER A 1 206 ? -5.506 -12.813 30.780 1.00 65.81 206 SER A CA 1
ATOM 1551 C C . SER A 1 206 ? -5.798 -14.228 31.312 1.00 65.81 206 SER A C 1
ATOM 1553 O O . SER A 1 206 ? -4.999 -14.770 32.073 1.00 65.81 206 SER A O 1
ATOM 1555 N N . GLY A 1 207 ? -6.925 -14.840 30.918 1.00 58.03 207 GLY A N 1
ATOM 1556 C CA . GLY A 1 207 ? -7.369 -16.162 31.381 1.00 58.03 207 GLY A CA 1
ATOM 1557 C C . GLY A 1 207 ? -6.404 -17.335 31.084 1.00 58.03 207 GLY A C 1
ATOM 1558 O O . GLY A 1 207 ? -5.389 -17.168 30.403 1.00 58.03 207 GLY A O 1
ATOM 1559 N N . PRO A 1 208 ? -6.720 -18.562 31.554 1.00 44.50 208 PRO A N 1
ATOM 1560 C CA . PRO A 1 208 ? -5.790 -19.703 31.622 1.00 44.50 208 PRO A CA 1
ATOM 1561 C C . PRO A 1 208 ? -5.139 -20.101 30.285 1.00 44.50 208 PRO A C 1
ATOM 1563 O O . PRO A 1 208 ? -4.032 -20.632 30.282 1.00 44.50 208 PRO A O 1
ATOM 1566 N N . ALA A 1 209 ? -5.748 -19.761 29.144 1.00 46.69 209 ALA A N 1
ATOM 1567 C CA . ALA A 1 209 ? -5.182 -19.977 27.809 1.00 46.69 209 ALA A CA 1
ATOM 1568 C C . ALA A 1 209 ? -3.894 -19.171 27.518 1.00 46.69 209 ALA A C 1
ATOM 1570 O O . ALA A 1 209 ? -3.156 -19.523 26.596 1.00 46.69 209 ALA A O 1
ATOM 1571 N N . ARG A 1 210 ? -3.593 -18.111 28.287 1.00 49.53 210 ARG A N 1
ATOM 1572 C CA . ARG A 1 210 ? -2.323 -17.368 28.193 1.00 49.53 210 ARG A CA 1
ATOM 1573 C C . ARG A 1 210 ? -1.209 -17.978 29.057 1.00 49.53 210 ARG A C 1
ATOM 1575 O O . ARG A 1 210 ? -0.055 -17.686 28.792 1.00 49.53 210 ARG A O 1
ATOM 1582 N N . ARG A 1 211 ? -1.519 -18.873 30.012 1.00 42.88 211 ARG A N 1
ATOM 1583 C CA . ARG A 1 211 ? -0.500 -19.608 30.797 1.00 42.88 211 ARG A CA 1
ATOM 1584 C C . ARG A 1 211 ? 0.224 -20.694 29.983 1.00 42.88 211 ARG A C 1
ATOM 1586 O O . ARG A 1 211 ? 1.304 -21.105 30.379 1.00 42.88 211 ARG A O 1
ATOM 1593 N N . GLY A 1 212 ? -0.357 -21.143 28.863 1.00 37.03 212 GLY A N 1
ATOM 1594 C CA . GLY A 1 212 ? 0.219 -22.168 27.973 1.00 37.03 212 GLY A CA 1
ATOM 1595 C C . GLY A 1 212 ? 0.853 -21.638 26.680 1.00 37.03 212 GLY A C 1
ATOM 1596 O O . GLY A 1 212 ? 1.421 -22.413 25.918 1.00 37.03 212 GLY A O 1
ATOM 1597 N N . ARG A 1 213 ? 0.764 -20.330 26.405 1.00 43.69 213 ARG A N 1
ATOM 1598 C CA . ARG A 1 213 ? 1.633 -19.673 25.416 1.00 43.69 213 ARG A CA 1
ATOM 1599 C C . ARG A 1 213 ? 2.846 -19.210 26.206 1.00 43.69 213 ARG A C 1
ATOM 1601 O O . ARG A 1 213 ? 2.639 -18.565 27.228 1.00 43.69 213 ARG A O 1
ATOM 1608 N N . GLY A 1 214 ? 4.043 -19.614 25.780 1.00 35.06 214 GLY A N 1
ATOM 1609 C CA . GLY A 1 214 ? 5.300 -19.375 26.490 1.00 35.06 214 GLY A CA 1
ATOM 1610 C C . GLY A 1 214 ? 5.402 -17.965 27.066 1.00 35.06 214 GLY A C 1
ATOM 1611 O O . GLY A 1 214 ? 4.775 -17.034 26.551 1.00 35.06 214 GLY A O 1
ATOM 1612 N N . ALA A 1 215 ? 6.156 -17.854 28.164 1.00 32.78 215 ALA A N 1
ATOM 1613 C CA . ALA A 1 215 ? 6.468 -16.601 28.841 1.00 32.78 215 ALA A CA 1
ATOM 1614 C C . ALA A 1 215 ? 6.643 -15.453 27.830 1.00 32.78 215 ALA A C 1
ATOM 1616 O O . ALA A 1 215 ? 7.153 -15.713 26.736 1.00 32.78 215 ALA A O 1
ATOM 1617 N N . PRO A 1 216 ? 6.226 -14.208 28.152 1.00 39.91 216 PRO A N 1
ATOM 1618 C CA . PRO A 1 216 ? 6.635 -13.070 27.336 1.00 39.91 216 PRO A CA 1
ATOM 1619 C C . PRO A 1 216 ? 8.132 -13.230 27.072 1.00 39.91 216 PRO A C 1
ATOM 1621 O O . PRO A 1 216 ? 8.889 -13.394 28.032 1.00 39.91 216 PRO A O 1
ATOM 1624 N N . GLU A 1 217 ? 8.523 -13.302 25.791 1.00 39.25 217 GLU A N 1
ATOM 1625 C CA . GLU A 1 217 ? 9.938 -13.258 25.421 1.00 39.25 217 GLU A CA 1
ATOM 1626 C C . GLU A 1 217 ? 10.570 -12.140 26.253 1.00 39.25 217 GLU A C 1
ATOM 1628 O O . GLU A 1 217 ? 9.905 -11.105 26.432 1.00 39.25 217 GLU A O 1
ATOM 1633 N N . PRO A 1 218 ? 11.755 -12.379 26.849 1.00 35.50 218 PRO A N 1
ATOM 1634 C CA . PRO A 1 218 ? 12.380 -11.425 27.754 1.00 35.50 218 PRO A CA 1
ATOM 1635 C C . PRO A 1 218 ? 12.277 -10.037 27.136 1.00 35.50 218 PRO A C 1
ATOM 1637 O O . PRO A 1 218 ? 12.486 -9.897 25.933 1.00 35.50 218 PRO A O 1
ATOM 1640 N N . ALA A 1 219 ? 11.840 -9.064 27.942 1.00 41.22 219 ALA A N 1
ATOM 1641 C CA . ALA A 1 219 ? 11.661 -7.692 27.499 1.00 41.22 219 ALA A CA 1
ATOM 1642 C C . ALA A 1 219 ? 12.905 -7.291 26.706 1.00 41.22 219 ALA A C 1
ATOM 1644 O O . ALA A 1 219 ? 13.986 -7.200 27.288 1.00 41.22 219 ALA A O 1
ATOM 1645 N N . ASP A 1 220 ? 12.753 -7.138 25.387 1.00 42.28 220 ASP A N 1
ATOM 1646 C CA . ASP A 1 220 ? 13.811 -6.581 24.561 1.00 42.28 220 ASP A CA 1
ATOM 1647 C C . ASP A 1 220 ? 14.230 -5.292 25.257 1.00 42.28 220 ASP A C 1
ATOM 1649 O O . ASP A 1 220 ? 13.400 -4.420 25.520 1.00 42.28 220 ASP A O 1
ATOM 165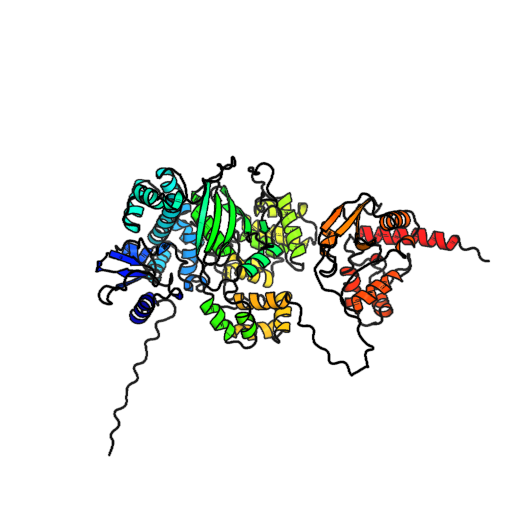3 N N . SER A 1 221 ? 15.514 -5.170 25.574 1.00 45.81 221 SER A N 1
ATOM 1654 C CA . SER A 1 221 ? 16.114 -3.966 26.153 1.00 45.81 221 SER A CA 1
ATOM 1655 C C . SER A 1 221 ? 16.055 -2.760 25.202 1.00 45.81 221 SER A C 1
ATOM 1657 O O . SER A 1 221 ? 16.656 -1.725 25.476 1.00 45.81 221 SER A O 1
ATOM 1659 N N . ALA A 1 222 ? 15.362 -2.900 24.070 1.00 52.62 222 ALA A N 1
ATOM 1660 C CA . ALA A 1 222 ? 15.151 -1.878 23.072 1.00 52.62 222 ALA A CA 1
ATOM 1661 C C . ALA A 1 222 ? 13.966 -0.967 23.465 1.00 52.62 222 ALA A C 1
ATOM 1663 O O . ALA A 1 222 ? 12.890 -1.463 23.813 1.00 52.62 222 ALA A O 1
ATOM 1664 N N . PRO A 1 223 ? 14.123 0.362 23.364 1.00 62.28 223 PRO A N 1
ATOM 1665 C CA . PRO A 1 223 ? 13.038 1.325 23.513 1.00 62.28 223 PRO A CA 1
ATOM 1666 C C . PRO A 1 223 ? 11.811 1.029 22.627 1.00 62.28 223 PRO A C 1
ATOM 1668 O O . PRO A 1 223 ? 11.897 0.480 21.521 1.00 62.28 223 PRO A O 1
ATOM 1671 N N . GLY A 1 224 ? 10.635 1.434 23.118 1.00 75.12 224 GLY A N 1
ATOM 1672 C CA . GLY A 1 224 ? 9.352 1.339 22.413 1.00 75.12 224 GLY A CA 1
ATOM 1673 C C . GLY A 1 224 ? 8.414 0.243 22.932 1.00 75.12 224 GLY A C 1
ATOM 1674 O O . GLY A 1 224 ? 8.809 -0.718 23.584 1.00 75.12 224 GLY A O 1
ATOM 1675 N N . THR A 1 225 ? 7.120 0.384 22.640 1.00 84.19 225 THR A N 1
ATOM 1676 C CA . THR A 1 225 ? 6.092 -0.575 23.073 1.00 84.19 225 THR A CA 1
ATOM 1677 C C . THR A 1 225 ? 5.826 -1.616 21.990 1.00 84.19 225 THR A C 1
ATOM 1679 O O . THR A 1 225 ? 5.417 -1.274 20.876 1.00 84.19 225 THR A O 1
ATOM 1682 N N . ARG A 1 226 ? 5.995 -2.901 22.329 1.00 86.88 226 ARG A N 1
ATOM 1683 C CA . ARG A 1 226 ? 5.645 -4.031 21.454 1.00 86.88 226 ARG A CA 1
ATOM 1684 C C . ARG A 1 226 ? 4.147 -4.341 21.545 1.00 86.88 226 ARG A C 1
ATOM 1686 O O . ARG A 1 226 ? 3.629 -4.641 22.618 1.00 86.88 226 ARG A O 1
ATOM 1693 N N . VAL A 1 227 ? 3.452 -4.321 20.409 1.00 86.19 227 VAL A N 1
ATOM 1694 C CA . VAL A 1 227 ? 2.029 -4.673 20.284 1.00 86.19 227 VAL A CA 1
ATOM 1695 C C . VAL A 1 227 ? 1.868 -5.716 19.187 1.00 86.19 227 VAL A C 1
ATOM 1697 O O . VAL A 1 227 ? 2.305 -5.508 18.059 1.00 86.19 227 VAL A O 1
ATOM 1700 N N . SER A 1 228 ? 1.234 -6.845 19.499 1.00 86.81 228 SER A N 1
ATOM 1701 C CA . SER A 1 228 ? 0.924 -7.885 18.509 1.00 86.81 228 SER A CA 1
ATOM 1702 C C . SER A 1 228 ? -0.567 -7.901 18.213 1.00 86.81 228 SER A C 1
ATOM 1704 O O . SER A 1 228 ? -1.376 -8.082 19.119 1.00 86.81 228 SER A O 1
ATOM 1706 N N . VAL A 1 229 ? -0.931 -7.747 16.943 1.00 86.06 229 VAL A N 1
ATOM 1707 C CA . VAL A 1 229 ? -2.320 -7.755 16.474 1.00 86.06 229 VAL A CA 1
ATOM 1708 C C . VAL A 1 229 ? -2.505 -8.771 15.353 1.00 86.06 229 VAL A C 1
ATOM 1710 O O . VAL A 1 229 ? -1.583 -9.088 14.600 1.00 86.06 229 VAL A O 1
ATOM 1713 N N . ARG A 1 230 ? -3.721 -9.302 15.229 1.00 87.75 230 ARG A N 1
ATOM 1714 C CA . ARG A 1 230 ? -4.117 -10.139 14.092 1.00 87.75 230 ARG A CA 1
ATOM 1715 C C . ARG A 1 230 ? -4.906 -9.282 13.121 1.00 87.75 230 ARG A C 1
ATOM 1717 O O . ARG A 1 230 ? -5.934 -8.734 13.502 1.00 87.75 230 ARG A O 1
ATOM 1724 N N . LEU A 1 231 ? -4.437 -9.185 11.884 1.00 89.06 231 LEU A N 1
ATOM 1725 C CA . LEU A 1 231 ? -5.101 -8.441 10.822 1.00 89.06 231 LEU A CA 1
ATOM 1726 C C . LEU A 1 231 ? -5.884 -9.423 9.941 1.00 89.06 231 LEU A C 1
ATOM 1728 O O . LEU A 1 231 ? -5.290 -10.042 9.056 1.00 89.06 231 LEU A O 1
ATOM 1732 N N . PRO A 1 232 ? -7.193 -9.618 10.183 1.00 86.88 232 PRO A N 1
ATOM 1733 C CA . PRO A 1 232 ? -8.004 -10.488 9.342 1.00 86.88 232 PRO A CA 1
ATOM 1734 C C . PRO A 1 232 ? -8.133 -9.913 7.930 1.00 86.88 232 PRO A C 1
ATOM 1736 O O . PRO A 1 232 ? -8.179 -8.689 7.745 1.00 86.88 232 PRO A O 1
ATOM 1739 N N . PHE A 1 233 ? -8.237 -10.815 6.958 1.00 88.38 233 PHE A N 1
ATOM 1740 C CA . PHE A 1 233 ? -8.448 -10.518 5.543 1.00 88.38 233 PHE A CA 1
ATOM 1741 C C . PHE A 1 233 ? -9.608 -11.341 4.979 1.00 88.38 233 PHE A C 1
ATOM 1743 O O . PHE A 1 233 ? -10.003 -12.365 5.538 1.00 88.38 233 PHE A O 1
ATOM 1750 N N . ARG A 1 234 ? -10.152 -10.903 3.842 1.00 86.06 234 ARG A N 1
ATOM 1751 C CA . ARG A 1 234 ? -11.161 -11.668 3.091 1.00 86.06 234 ARG A CA 1
ATOM 1752 C C . ARG A 1 234 ? -10.470 -12.760 2.284 1.00 86.06 234 ARG A C 1
ATOM 1754 O O . ARG A 1 234 ? -9.452 -12.480 1.665 1.00 86.06 234 ARG A O 1
ATOM 1761 N N . ARG A 1 235 ? -10.987 -13.989 2.285 1.00 88.88 235 ARG A N 1
ATOM 1762 C CA . ARG A 1 235 ? -10.434 -15.099 1.482 1.00 88.88 235 ARG A CA 1
ATOM 1763 C C . ARG A 1 235 ? -11.073 -15.131 0.090 1.00 88.88 235 ARG A C 1
ATOM 1765 O O . ARG A 1 235 ? -12.249 -14.778 -0.001 1.00 88.88 235 ARG A O 1
ATOM 1772 N N . PRO A 1 236 ? -10.368 -15.623 -0.946 1.00 93.81 236 PRO A N 1
ATOM 1773 C CA . PRO A 1 236 ? -8.971 -16.103 -0.965 1.00 93.81 236 PRO A CA 1
ATOM 1774 C C . PRO A 1 236 ? -7.909 -14.982 -0.856 1.00 93.81 236 PRO A C 1
ATOM 1776 O O . PRO A 1 236 ? -8.209 -13.805 -1.048 1.00 93.81 236 PRO A O 1
ATOM 1779 N N . PHE A 1 237 ? -6.665 -15.330 -0.500 1.00 93.88 237 PHE A N 1
ATOM 1780 C CA . PHE A 1 237 ? -5.559 -14.372 -0.331 1.00 93.88 237 PHE A CA 1
ATOM 1781 C C . PHE A 1 237 ? -4.225 -14.948 -0.829 1.00 93.88 237 PHE A C 1
ATOM 1783 O O . PHE A 1 237 ? -3.688 -15.884 -0.237 1.00 93.88 237 PHE A O 1
ATOM 1790 N N . ASP A 1 238 ? -3.676 -14.354 -1.892 1.00 94.31 238 ASP A N 1
ATOM 1791 C CA . ASP A 1 238 ? -2.359 -14.693 -2.447 1.00 94.31 238 ASP A CA 1
ATOM 1792 C C . ASP A 1 238 ? -1.209 -14.061 -1.635 1.00 94.31 238 ASP A C 1
ATOM 1794 O O . ASP A 1 238 ? -0.543 -13.117 -2.067 1.00 94.31 238 ASP A O 1
ATOM 1798 N N . ALA A 1 239 ? -0.975 -14.579 -0.425 1.00 93.00 239 ALA A N 1
ATOM 1799 C CA . ALA A 1 239 ? 0.090 -14.098 0.458 1.00 93.00 239 ALA A CA 1
ATOM 1800 C C . ALA A 1 239 ? 1.490 -14.221 -0.172 1.00 93.00 239 ALA A C 1
ATOM 1802 O O . ALA A 1 239 ? 2.308 -13.309 -0.042 1.00 93.00 239 ALA A O 1
ATOM 1803 N N . GLY A 1 240 ? 1.751 -15.336 -0.866 1.00 90.75 240 GLY A N 1
ATOM 1804 C CA . GLY A 1 240 ? 3.026 -15.594 -1.536 1.00 90.75 240 GLY A CA 1
ATOM 1805 C C . GLY A 1 240 ? 3.325 -14.542 -2.600 1.00 90.75 240 GLY A C 1
ATOM 1806 O O . GLY A 1 240 ? 4.384 -13.924 -2.567 1.00 90.75 240 GLY A O 1
ATOM 1807 N N . GLY A 1 241 ? 2.356 -14.234 -3.468 1.00 92.06 241 GLY A N 1
ATOM 1808 C CA . GLY A 1 241 ? 2.515 -13.194 -4.485 1.00 92.06 241 GLY A CA 1
ATOM 1809 C C . GLY A 1 241 ? 2.742 -11.793 -3.932 1.00 92.06 241 GLY A C 1
ATOM 1810 O O . GLY A 1 241 ? 3.533 -11.033 -4.496 1.00 92.06 241 GLY A O 1
ATOM 1811 N N . VAL A 1 242 ? 2.083 -11.444 -2.822 1.00 95.31 242 VAL A N 1
ATOM 1812 C CA . VAL A 1 242 ? 2.330 -10.169 -2.133 1.00 95.31 242 VAL A CA 1
ATOM 1813 C C . VAL A 1 242 ? 3.765 -10.117 -1.608 1.00 95.31 242 VAL A C 1
ATOM 1815 O O . VAL A 1 242 ? 4.464 -9.131 -1.841 1.00 95.31 242 VAL A O 1
ATOM 1818 N N . LEU A 1 243 ? 4.233 -11.179 -0.950 1.00 94.00 243 LEU A N 1
ATOM 1819 C CA . LEU A 1 243 ? 5.592 -11.240 -0.412 1.00 94.00 243 LEU A CA 1
ATOM 1820 C C . LEU A 1 243 ? 6.660 -11.252 -1.508 1.00 94.00 243 LEU A C 1
ATOM 1822 O O . LEU A 1 243 ? 7.638 -10.521 -1.382 1.00 94.00 243 LEU A O 1
ATOM 1826 N N . ASP A 1 244 ? 6.457 -11.980 -2.607 1.00 91.94 244 ASP A N 1
ATOM 1827 C CA . ASP A 1 244 ? 7.359 -11.973 -3.765 1.00 91.94 244 ASP A CA 1
ATOM 1828 C C . ASP A 1 244 ? 7.469 -10.569 -4.379 1.00 91.94 244 ASP A C 1
ATOM 1830 O O . ASP A 1 244 ? 8.559 -10.090 -4.717 1.00 91.94 244 ASP A O 1
ATOM 1834 N N . TYR A 1 245 ? 6.334 -9.869 -4.493 1.00 94.12 245 TYR A N 1
ATOM 1835 C CA . TYR A 1 245 ? 6.297 -8.492 -4.976 1.00 94.12 245 TYR A CA 1
ATOM 1836 C C . TYR A 1 245 ? 7.103 -7.547 -4.074 1.00 94.12 245 TYR A C 1
ATOM 1838 O O . TYR A 1 245 ? 7.868 -6.721 -4.597 1.00 94.12 245 TYR A O 1
ATOM 1846 N N . LEU A 1 246 ? 6.925 -7.665 -2.752 1.00 95.81 246 LEU A N 1
ATOM 1847 C CA . LEU A 1 246 ? 7.618 -6.861 -1.745 1.00 95.81 246 LEU A CA 1
ATOM 1848 C C . LEU A 1 246 ? 9.116 -7.194 -1.713 1.00 95.81 246 LEU A C 1
ATOM 1850 O O . LEU A 1 246 ? 9.936 -6.282 -1.765 1.00 95.81 246 LEU A O 1
ATOM 1854 N N . ALA A 1 247 ? 9.492 -8.475 -1.741 1.00 93.56 247 ALA A N 1
ATOM 1855 C CA . ALA A 1 247 ? 10.883 -8.936 -1.740 1.00 93.56 247 ALA A CA 1
ATOM 1856 C C . ALA A 1 247 ? 11.674 -8.391 -2.936 1.00 93.56 247 ALA A C 1
ATOM 1858 O O . ALA A 1 247 ? 12.793 -7.896 -2.785 1.00 93.56 247 ALA A O 1
ATOM 1859 N N . ALA A 1 248 ? 11.070 -8.392 -4.130 1.00 92.44 248 ALA A N 1
ATOM 1860 C CA . ALA A 1 248 ? 11.699 -7.845 -5.330 1.00 92.44 248 ALA A CA 1
ATOM 1861 C C . ALA A 1 248 ? 12.002 -6.334 -5.228 1.00 92.44 248 ALA A C 1
ATOM 1863 O O . ALA A 1 248 ? 12.866 -5.832 -5.950 1.00 92.44 248 ALA A O 1
ATOM 1864 N N . ARG A 1 249 ? 11.296 -5.606 -4.352 1.00 95.19 249 ARG A N 1
ATOM 1865 C CA . ARG A 1 249 ? 11.340 -4.137 -4.222 1.00 95.19 249 ARG A CA 1
ATOM 1866 C C . ARG A 1 249 ? 11.864 -3.641 -2.874 1.00 95.19 249 ARG A C 1
ATOM 1868 O O . ARG A 1 249 ? 11.980 -2.429 -2.711 1.00 95.19 249 ARG A O 1
ATOM 1875 N N . ALA A 1 250 ? 12.192 -4.544 -1.953 1.00 96.25 250 ALA A N 1
ATOM 1876 C CA . ALA A 1 250 ? 12.618 -4.209 -0.603 1.00 96.25 250 ALA A CA 1
ATOM 1877 C C . ALA A 1 250 ? 13.884 -3.346 -0.606 1.00 96.25 250 ALA A C 1
ATOM 1879 O O . ALA A 1 250 ? 14.922 -3.728 -1.159 1.00 96.25 250 ALA A O 1
ATOM 1880 N N . VAL A 1 251 ? 13.786 -2.167 0.000 1.00 96.81 251 VAL A N 1
ATOM 1881 C CA . VAL A 1 251 ? 14.900 -1.225 0.119 1.00 96.81 251 VAL A CA 1
ATOM 1882 C C . VAL A 1 251 ? 15.801 -1.635 1.285 1.00 96.81 251 VAL A C 1
ATOM 1884 O O . VAL A 1 251 ? 15.330 -1.638 2.421 1.00 96.81 251 VAL A O 1
ATOM 1887 N N . PRO A 1 252 ? 17.089 -1.957 1.039 1.00 93.19 252 PRO A N 1
ATOM 1888 C CA . PRO A 1 252 ? 18.014 -2.349 2.103 1.00 93.19 252 PRO A CA 1
ATOM 1889 C C . PRO A 1 252 ? 18.073 -1.312 3.235 1.00 93.19 252 PRO A C 1
ATOM 1891 O O . PRO A 1 252 ? 18.150 -0.117 2.952 1.00 93.19 252 PRO A O 1
ATOM 1894 N N . GLY A 1 253 ? 18.029 -1.774 4.487 1.00 91.69 253 GLY A N 1
ATOM 1895 C CA . GLY A 1 253 ? 17.974 -0.940 5.701 1.00 91.69 253 GLY A CA 1
ATOM 1896 C C . GLY A 1 253 ? 16.567 -0.449 6.071 1.00 91.69 253 GLY A C 1
ATOM 1897 O O . GLY A 1 253 ? 16.273 -0.252 7.243 1.00 91.69 253 GLY A O 1
ATOM 1898 N N . VAL A 1 254 ? 15.655 -0.315 5.102 1.00 96.50 254 VAL A N 1
ATOM 1899 C CA . VAL A 1 254 ? 14.270 0.153 5.335 1.00 96.50 254 VAL A CA 1
ATOM 1900 C C . VAL A 1 254 ? 13.282 -1.007 5.403 1.00 96.50 254 VAL A C 1
ATOM 1902 O O . VAL A 1 254 ? 12.315 -0.963 6.162 1.00 96.50 254 VAL A O 1
ATOM 1905 N N . GLU A 1 255 ? 13.505 -2.044 4.600 1.00 96.81 255 GLU A N 1
ATOM 1906 C CA . GLU A 1 255 ? 12.633 -3.206 4.466 1.00 96.81 255 GLU A CA 1
ATOM 1907 C C . GLU A 1 255 ? 13.467 -4.485 4.414 1.00 96.81 255 GLU A C 1
ATOM 1909 O O . GLU A 1 255 ? 14.517 -4.533 3.767 1.00 96.81 255 GLU A O 1
ATOM 1914 N N . SER A 1 256 ? 12.958 -5.555 5.016 1.00 93.94 256 SER A N 1
ATOM 1915 C CA . SER A 1 256 ? 13.497 -6.899 4.846 1.00 93.94 256 SER A CA 1
ATOM 1916 C C . SER A 1 256 ? 12.366 -7.895 4.623 1.00 93.94 256 SER A C 1
ATOM 1918 O O . SER A 1 256 ? 11.264 -7.761 5.156 1.00 93.94 256 SER A O 1
ATOM 1920 N N . VAL A 1 257 ? 12.610 -8.881 3.763 1.00 92.44 257 VAL A N 1
ATOM 1921 C CA . VAL A 1 257 ? 11.630 -9.923 3.448 1.00 92.44 257 VAL A CA 1
ATOM 1922 C C . VAL A 1 257 ? 12.327 -11.261 3.522 1.00 92.44 257 VAL A C 1
ATOM 1924 O O . VAL A 1 257 ? 13.360 -11.458 2.886 1.00 92.44 257 VAL A O 1
ATOM 1927 N N . ARG A 1 258 ? 11.746 -12.173 4.291 1.00 85.19 258 ARG A N 1
ATOM 1928 C CA . ARG A 1 258 ? 12.108 -13.583 4.314 1.00 85.19 258 ARG A CA 1
ATOM 1929 C C . ARG A 1 258 ? 10.980 -14.344 3.639 1.00 85.19 258 ARG A C 1
ATOM 1931 O O . ARG A 1 258 ? 9.843 -14.331 4.112 1.00 85.19 258 ARG A O 1
ATOM 1938 N N . THR A 1 259 ? 11.276 -14.931 2.489 1.00 74.62 259 THR A N 1
ATOM 1939 C CA . THR A 1 259 ? 10.363 -15.859 1.822 1.00 74.62 259 THR A CA 1
ATOM 1940 C C . THR A 1 259 ? 10.430 -17.208 2.534 1.00 74.62 259 THR A C 1
ATOM 1942 O O . THR A 1 259 ? 11.456 -17.543 3.121 1.00 74.62 259 THR A O 1
ATOM 1945 N N . ALA A 1 260 ? 9.329 -17.963 2.540 1.00 71.19 260 ALA A N 1
ATOM 1946 C CA . ALA A 1 260 ? 9.317 -19.274 3.187 1.00 71.19 260 ALA A CA 1
ATOM 1947 C C . ALA A 1 260 ? 10.335 -20.201 2.503 1.00 71.19 260 ALA A C 1
ATOM 1949 O O . ALA A 1 260 ? 10.280 -20.388 1.285 1.00 71.19 260 ALA A O 1
ATOM 1950 N N . ALA A 1 261 ? 11.244 -20.776 3.288 1.00 61.28 261 ALA A N 1
ATOM 1951 C CA . ALA A 1 261 ? 12.192 -21.795 2.859 1.00 61.28 261 ALA A CA 1
ATOM 1952 C C . ALA A 1 261 ? 12.291 -22.860 3.960 1.00 61.28 261 ALA A C 1
ATOM 1954 O O . ALA A 1 261 ? 12.609 -22.543 5.104 1.00 61.28 261 ALA A O 1
ATOM 1955 N N . GLY A 1 262 ? 11.989 -24.118 3.625 1.00 64.94 262 GLY A N 1
ATOM 1956 C CA . GLY A 1 262 ? 11.882 -25.188 4.623 1.00 64.94 262 GLY A CA 1
ATOM 1957 C C . GLY A 1 262 ? 10.744 -24.934 5.619 1.00 64.94 262 GLY A C 1
ATOM 1958 O O . GLY A 1 262 ? 9.633 -24.604 5.206 1.00 64.94 262 GLY A O 1
ATOM 1959 N N . ASP A 1 263 ? 11.039 -25.066 6.914 1.00 57.09 263 ASP A N 1
ATOM 1960 C CA . ASP A 1 263 ? 10.081 -24.884 8.016 1.00 57.09 263 ASP A CA 1
ATOM 1961 C C . ASP A 1 263 ? 9.937 -23.419 8.482 1.00 57.09 263 ASP A C 1
ATOM 1963 O O . ASP A 1 263 ? 9.112 -23.115 9.349 1.00 57.09 263 ASP A O 1
ATOM 1967 N N . GLU A 1 264 ? 10.716 -22.482 7.926 1.00 66.38 264 GLU A N 1
ATOM 1968 C CA . GLU A 1 264 ? 10.650 -21.072 8.320 1.00 66.38 264 GLU A CA 1
ATOM 1969 C C . GLU A 1 264 ? 9.425 -20.354 7.730 1.00 66.38 264 GLU A C 1
ATOM 1971 O O . GLU A 1 264 ? 9.149 -20.387 6.526 1.00 66.38 264 GLU A O 1
ATOM 1976 N N . GLN A 1 265 ? 8.692 -19.643 8.593 1.00 76.25 265 GLN A N 1
ATOM 1977 C CA . GLN A 1 265 ? 7.514 -18.875 8.202 1.00 76.25 265 GLN A CA 1
ATOM 1978 C C . GLN A 1 265 ? 7.917 -17.594 7.461 1.00 76.25 265 GLN A C 1
ATOM 1980 O O . GLN A 1 265 ? 8.784 -16.839 7.903 1.00 76.25 265 GLN A O 1
ATOM 1985 N N . ALA A 1 266 ? 7.245 -17.317 6.341 1.00 87.94 266 ALA A N 1
ATOM 1986 C CA . ALA A 1 266 ? 7.498 -16.106 5.578 1.00 87.94 266 ALA A CA 1
ATOM 1987 C C . ALA A 1 266 ? 7.154 -14.845 6.390 1.00 87.94 266 ALA A C 1
ATOM 1989 O O . ALA A 1 266 ? 6.093 -14.757 7.018 1.00 87.94 266 ALA A O 1
ATOM 1990 N N . ARG A 1 267 ? 8.043 -13.851 6.344 1.00 92.06 267 ARG A N 1
ATOM 1991 C CA . ARG A 1 267 ? 7.969 -12.631 7.157 1.00 92.06 267 ARG A CA 1
ATOM 1992 C C . ARG A 1 267 ? 8.379 -11.418 6.337 1.00 92.06 267 ARG A C 1
ATOM 1994 O O . ARG A 1 267 ? 9.388 -11.434 5.638 1.00 92.06 267 ARG A O 1
ATOM 2001 N N . TYR A 1 268 ? 7.617 -10.342 6.467 1.00 95.75 268 TYR A N 1
ATOM 2002 C CA . TYR A 1 268 ? 7.969 -9.010 5.986 1.00 95.75 268 TYR A CA 1
ATOM 2003 C C . TYR A 1 268 ? 8.263 -8.108 7.182 1.00 95.75 268 TYR A C 1
ATOM 2005 O O . TYR A 1 268 ? 7.520 -8.129 8.162 1.00 95.75 268 TYR A O 1
ATOM 2013 N N . ALA A 1 269 ? 9.313 -7.302 7.105 1.00 95.94 269 ALA A N 1
ATOM 2014 C CA . ALA A 1 269 ? 9.658 -6.309 8.106 1.00 95.94 269 ALA A CA 1
ATOM 2015 C C . ALA A 1 269 ? 9.913 -4.955 7.447 1.00 95.94 269 ALA A C 1
ATOM 2017 O O . ALA A 1 269 ? 10.493 -4.903 6.360 1.00 95.94 269 ALA A O 1
ATOM 2018 N N . ARG A 1 270 ? 9.542 -3.855 8.108 1.00 96.81 270 ARG A N 1
ATOM 2019 C CA . ARG A 1 270 ? 9.983 -2.517 7.690 1.00 96.81 270 ARG A CA 1
ATOM 2020 C C . ARG A 1 270 ? 9.979 -1.491 8.812 1.00 96.81 270 ARG A C 1
ATOM 2022 O O . ARG A 1 270 ? 9.237 -1.636 9.784 1.00 96.81 270 ARG A O 1
ATOM 2029 N N . THR A 1 271 ? 10.709 -0.404 8.601 1.00 96.69 271 THR A N 1
ATOM 2030 C CA . THR A 1 271 ? 10.558 0.831 9.374 1.00 96.69 271 THR A CA 1
ATOM 2031 C C . THR A 1 271 ? 9.373 1.665 8.857 1.00 96.69 271 THR A C 1
ATOM 2033 O O . THR A 1 271 ? 8.987 1.606 7.681 1.00 96.69 271 THR A O 1
ATOM 2036 N N . LEU A 1 272 ? 8.755 2.432 9.754 1.00 95.81 272 LEU A N 1
ATOM 2037 C CA . LEU A 1 272 ? 7.615 3.312 9.509 1.00 95.81 272 LEU A CA 1
ATOM 2038 C C . LEU A 1 272 ? 7.890 4.685 10.118 1.00 95.81 272 LEU A C 1
ATOM 2040 O O . LEU A 1 272 ? 8.282 4.776 11.279 1.00 95.81 272 LEU A O 1
ATOM 2044 N N . ARG A 1 273 ? 7.599 5.754 9.373 1.00 94.62 273 ARG A N 1
ATOM 2045 C CA . ARG A 1 273 ? 7.492 7.109 9.924 1.00 94.62 273 ARG A CA 1
ATOM 2046 C C . ARG A 1 273 ? 6.037 7.382 10.293 1.00 94.62 273 ARG A C 1
ATOM 2048 O O . ARG A 1 273 ? 5.194 7.487 9.400 1.00 94.62 273 ARG A O 1
ATOM 2055 N N . LEU A 1 274 ? 5.735 7.462 11.584 1.00 93.50 274 LEU A N 1
ATOM 2056 C CA . LEU A 1 274 ? 4.393 7.741 12.097 1.00 93.50 274 LEU A CA 1
ATOM 2057 C C . LEU A 1 274 ? 4.350 9.139 12.750 1.00 93.50 274 LEU A C 1
ATOM 2059 O O . LEU A 1 274 ? 5.407 9.732 12.977 1.00 93.50 274 LEU A O 1
ATOM 2063 N N . PRO A 1 275 ? 3.154 9.715 12.978 1.00 90.62 275 PRO A N 1
ATOM 2064 C CA . PRO A 1 275 ? 3.009 11.088 13.469 1.00 90.62 275 PRO A CA 1
ATOM 2065 C C . PRO A 1 275 ? 3.743 11.418 14.775 1.00 90.62 275 PRO A C 1
ATOM 2067 O O . PRO A 1 275 ? 4.220 12.540 14.916 1.00 90.62 275 PRO A O 1
ATOM 2070 N N . HIS A 1 276 ? 3.833 10.477 15.716 1.00 89.81 276 HIS A N 1
ATOM 2071 C CA . HIS A 1 276 ? 4.420 10.700 17.042 1.00 89.81 276 HIS A CA 1
ATOM 2072 C C . HIS A 1 276 ? 5.794 10.039 17.213 1.00 89.81 276 HIS A C 1
ATOM 2074 O O . HIS A 1 276 ? 6.414 10.169 18.266 1.00 89.81 276 HIS A O 1
ATOM 2080 N N . GLY A 1 277 ? 6.292 9.343 16.192 1.00 91.62 277 GLY A N 1
ATOM 2081 C CA . GLY A 1 277 ? 7.614 8.734 16.214 1.00 91.62 277 GLY A CA 1
ATOM 2082 C C . GLY A 1 277 ? 7.771 7.619 15.185 1.00 91.62 277 GLY A C 1
ATOM 2083 O O . GLY A 1 277 ? 6.827 7.269 14.471 1.00 91.62 277 GLY A O 1
ATOM 2084 N N . PRO A 1 278 ? 8.977 7.058 15.054 1.00 94.00 278 PRO A N 1
ATOM 2085 C CA . PRO A 1 278 ? 9.174 5.890 14.222 1.00 94.00 278 PRO A CA 1
ATOM 2086 C C . PRO A 1 278 ? 8.512 4.638 14.806 1.00 94.00 278 PRO A C 1
ATOM 2088 O O . PRO A 1 278 ? 8.139 4.554 15.977 1.00 94.00 278 PRO A O 1
ATOM 2091 N N . ALA A 1 279 ? 8.378 3.629 13.958 1.00 93.06 279 ALA A N 1
ATOM 2092 C CA . ALA A 1 279 ? 8.036 2.287 14.384 1.00 93.06 279 ALA A CA 1
ATOM 2093 C C . ALA A 1 279 ? 8.692 1.245 13.487 1.00 93.06 279 ALA A C 1
ATOM 2095 O O . ALA A 1 279 ? 9.038 1.523 12.339 1.00 93.06 279 ALA A O 1
ATOM 2096 N N . ILE A 1 280 ? 8.787 0.020 13.991 1.00 94.75 280 ILE A N 1
ATOM 2097 C CA . ILE A 1 280 ? 9.127 -1.155 13.191 1.00 94.75 280 ILE A CA 1
ATOM 2098 C C . ILE A 1 280 ? 7.910 -2.067 13.153 1.00 94.75 280 ILE A C 1
ATOM 2100 O O . ILE A 1 280 ? 7.274 -2.322 14.177 1.00 94.75 280 ILE A O 1
ATOM 2104 N N . VAL A 1 281 ? 7.578 -2.564 11.967 1.00 95.25 281 VAL A N 1
ATOM 2105 C CA . VAL A 1 281 ? 6.528 -3.563 11.784 1.00 95.25 281 VAL A CA 1
ATOM 2106 C C . VAL A 1 281 ? 7.109 -4.867 11.279 1.00 95.25 281 VAL A C 1
ATOM 2108 O O . VAL A 1 281 ? 7.943 -4.876 10.380 1.00 95.25 281 VAL A O 1
ATOM 2111 N N . HIS A 1 282 ? 6.586 -5.962 11.816 1.00 95.38 282 HIS A N 1
ATOM 2112 C CA . HIS A 1 282 ? 6.760 -7.318 11.329 1.00 95.38 282 HIS A CA 1
ATOM 2113 C C . HIS A 1 282 ? 5.401 -7.901 10.964 1.00 95.38 282 HIS A C 1
ATOM 2115 O O . HIS A 1 282 ? 4.492 -7.904 11.789 1.00 95.38 282 HIS A O 1
ATOM 2121 N N . ALA A 1 283 ? 5.260 -8.387 9.739 1.00 95.25 283 ALA A N 1
ATOM 2122 C CA . ALA A 1 283 ? 4.039 -8.957 9.199 1.00 95.25 283 ALA A CA 1
ATOM 2123 C C . ALA A 1 283 ? 4.297 -10.388 8.713 1.00 95.25 283 ALA A C 1
ATOM 2125 O O . ALA A 1 283 ? 5.125 -10.620 7.833 1.00 95.25 283 ALA A O 1
ATOM 2126 N N . GLU A 1 284 ? 3.563 -11.339 9.279 1.00 94.44 284 GLU A N 1
ATOM 2127 C CA . GLU A 1 284 ? 3.670 -12.773 9.005 1.00 94.44 284 GLU A CA 1
ATOM 2128 C C . GLU A 1 284 ? 2.301 -13.286 8.543 1.00 94.44 284 GLU A C 1
ATOM 2130 O O . GLU A 1 284 ? 1.372 -13.406 9.355 1.00 94.44 284 GLU A O 1
ATOM 2135 N N . PRO A 1 285 ? 2.118 -13.543 7.238 1.00 92.88 285 PRO A N 1
ATOM 2136 C CA . PRO A 1 285 ? 0.880 -14.122 6.739 1.00 92.88 285 PRO A CA 1
ATOM 2137 C C . PRO A 1 285 ? 0.615 -15.508 7.339 1.00 92.88 285 PRO A C 1
ATOM 2139 O O . PRO A 1 285 ? 1.462 -16.397 7.297 1.00 92.88 285 PRO A O 1
ATOM 2142 N N . ALA A 1 286 ? -0.591 -15.698 7.870 1.00 89.81 286 ALA A N 1
ATOM 2143 C CA . ALA A 1 286 ? -1.129 -16.981 8.309 1.00 89.81 286 ALA A CA 1
ATOM 2144 C C . ALA A 1 286 ? -2.421 -17.304 7.532 1.00 89.81 286 ALA A C 1
ATOM 2146 O O . ALA A 1 286 ? -2.880 -16.514 6.708 1.00 89.81 286 ALA A O 1
ATOM 2147 N N . ALA A 1 287 ? -3.035 -18.458 7.809 1.00 86.19 287 ALA A N 1
ATOM 2148 C CA . ALA A 1 287 ? -4.174 -18.966 7.033 1.00 86.19 287 ALA A CA 1
ATOM 2149 C C . ALA A 1 287 ? -5.413 -18.042 7.013 1.00 86.19 287 ALA A C 1
ATOM 2151 O O . ALA A 1 287 ? -6.147 -18.015 6.027 1.00 86.19 287 ALA A O 1
ATOM 2152 N N . GLU A 1 288 ? -5.662 -17.289 8.089 1.00 84.06 288 GLU A N 1
ATOM 2153 C CA . GLU A 1 288 ? -6.877 -16.460 8.236 1.00 84.06 288 GLU A CA 1
ATOM 2154 C C . GLU A 1 288 ? -6.599 -14.987 8.567 1.00 84.06 288 GLU A C 1
ATOM 2156 O O . GLU A 1 288 ? -7.513 -14.165 8.631 1.00 84.06 288 GLU A O 1
ATOM 2161 N N . HIS A 1 289 ? -5.342 -14.645 8.837 1.00 88.75 289 HIS A N 1
ATOM 2162 C CA . HIS A 1 289 ? -4.932 -13.297 9.212 1.00 88.75 289 HIS A CA 1
ATOM 2163 C C . HIS A 1 289 ? -3.455 -13.086 8.903 1.00 88.75 289 HIS A C 1
ATOM 2165 O O . HIS A 1 289 ? -2.684 -14.040 8.844 1.00 88.75 289 HIS A O 1
ATOM 2171 N N . VAL A 1 290 ? -3.045 -11.829 8.781 1.00 92.31 290 VAL A N 1
ATOM 2172 C CA . VAL A 1 290 ? -1.635 -11.450 8.888 1.00 92.31 290 VAL A CA 1
ATOM 2173 C C . VAL A 1 290 ? -1.347 -11.151 10.356 1.00 92.31 290 VAL A C 1
ATOM 2175 O O . VAL A 1 290 ? -1.998 -10.296 10.962 1.00 92.31 290 VAL A O 1
ATOM 2178 N N . ARG A 1 291 ? -0.410 -11.877 10.967 1.00 93.19 291 ARG A N 1
ATOM 2179 C CA . ARG A 1 291 ? 0.087 -11.562 12.310 1.00 93.19 291 ARG A CA 1
ATOM 2180 C C . ARG A 1 291 ? 1.014 -10.361 12.191 1.00 93.19 291 ARG A C 1
ATOM 2182 O O . ARG A 1 291 ? 2.000 -10.420 11.468 1.00 93.19 291 ARG A O 1
ATOM 2189 N N . CYS A 1 292 ? 0.667 -9.270 12.860 1.00 93.06 292 CYS A N 1
ATOM 2190 C CA . CYS A 1 292 ? 1.386 -8.010 12.785 1.00 93.06 292 CYS A CA 1
ATOM 2191 C C . CYS A 1 292 ? 1.946 -7.659 14.164 1.00 93.06 292 CYS A C 1
ATOM 2193 O O . CYS A 1 292 ? 1.183 -7.383 15.090 1.00 93.06 292 CYS A O 1
ATOM 2195 N N . THR A 1 293 ? 3.267 -7.657 14.294 1.00 92.50 293 THR A N 1
ATOM 2196 C CA . THR A 1 293 ? 3.985 -7.234 15.499 1.00 92.50 293 THR A CA 1
ATOM 2197 C C . THR A 1 293 ? 4.576 -5.854 15.250 1.00 92.50 293 THR A C 1
ATOM 2199 O O . THR A 1 293 ? 5.377 -5.673 14.338 1.00 92.50 293 THR A O 1
ATOM 2202 N N . LEU A 1 294 ? 4.167 -4.880 16.052 1.00 91.19 294 LEU A N 1
ATOM 2203 C CA . LEU A 1 294 ? 4.569 -3.482 15.961 1.00 91.19 294 LEU A CA 1
ATOM 2204 C C . LEU A 1 294 ? 5.451 -3.136 17.156 1.00 91.19 294 LEU A C 1
ATOM 2206 O O . LEU A 1 294 ? 5.072 -3.432 18.286 1.00 91.19 294 LEU A O 1
ATOM 2210 N N . ARG A 1 295 ? 6.586 -2.484 16.915 1.00 91.31 295 ARG A N 1
ATOM 2211 C CA . ARG A 1 295 ? 7.380 -1.790 17.933 1.00 91.31 295 ARG A CA 1
ATOM 2212 C C . ARG A 1 295 ? 7.195 -0.298 17.706 1.00 91.31 295 ARG A C 1
ATOM 2214 O O . ARG A 1 295 ? 7.706 0.231 16.724 1.00 91.31 295 ARG A O 1
ATOM 2221 N N . LEU A 1 296 ? 6.383 0.337 18.546 1.00 89.62 296 LEU A N 1
ATOM 2222 C CA . LEU A 1 296 ? 5.986 1.740 18.411 1.00 89.62 296 LEU A CA 1
ATOM 2223 C C . LEU A 1 296 ? 6.796 2.601 19.383 1.00 89.62 296 LEU A C 1
ATOM 2225 O O . LEU A 1 296 ? 6.815 2.287 20.575 1.00 89.62 296 LEU A O 1
ATOM 2229 N N . THR A 1 297 ? 7.390 3.704 18.919 1.00 90.44 297 THR A N 1
ATOM 2230 C CA . THR A 1 297 ? 7.907 4.737 19.835 1.00 90.44 297 THR A CA 1
ATOM 2231 C C . THR A 1 297 ? 6.772 5.327 20.671 1.00 90.44 297 THR A C 1
ATOM 2233 O O . THR A 1 297 ? 6.917 5.488 21.879 1.00 90.44 297 THR A O 1
ATOM 2236 N N . ASP A 1 298 ? 5.612 5.562 20.050 1.00 88.62 298 ASP A N 1
ATOM 2237 C CA . ASP A 1 298 ? 4.405 6.037 20.722 1.00 88.62 298 ASP A CA 1
ATOM 2238 C C . ASP A 1 298 ? 3.187 5.190 20.323 1.00 88.62 298 ASP A C 1
ATOM 2240 O O . ASP A 1 298 ? 2.852 5.011 19.149 1.00 88.62 298 ASP A O 1
ATOM 2244 N N . VAL A 1 299 ? 2.496 4.662 21.329 1.00 86.75 299 VAL A N 1
ATOM 2245 C CA . VAL A 1 299 ? 1.327 3.786 21.180 1.00 86.75 299 VAL A CA 1
ATOM 2246 C C . VAL A 1 299 ? 0.109 4.478 20.565 1.00 86.75 299 VAL A C 1
ATOM 2248 O O . VAL A 1 299 ? -0.775 3.784 20.054 1.00 86.75 299 VAL A O 1
ATOM 2251 N N . ARG A 1 300 ? 0.078 5.820 20.537 1.00 86.06 300 ARG A N 1
ATOM 2252 C CA . ARG A 1 300 ? -0.929 6.608 19.807 1.00 86.06 300 ARG A CA 1
ATOM 2253 C C . ARG A 1 300 ? -0.957 6.315 18.318 1.00 86.06 300 ARG A C 1
ATOM 2255 O O . ARG A 1 300 ? -2.002 6.445 17.682 1.00 86.06 300 ARG A O 1
ATOM 2262 N N . ASP A 1 301 ? 0.154 5.839 17.771 1.00 89.88 301 ASP A N 1
ATOM 2263 C CA . ASP A 1 301 ? 0.250 5.524 16.355 1.00 89.88 301 ASP A CA 1
ATOM 2264 C C . ASP A 1 301 ? -0.196 4.099 15.995 1.00 89.88 301 ASP A C 1
ATOM 2266 O O . ASP A 1 301 ? -0.133 3.729 14.821 1.00 89.88 301 ASP A O 1
ATOM 2270 N N . LEU A 1 302 ? -0.714 3.306 16.949 1.00 88.12 302 LEU A N 1
ATOM 2271 C CA . LEU A 1 302 ? -1.202 1.945 16.682 1.00 88.12 302 LEU A CA 1
ATOM 2272 C C . LEU A 1 302 ? -2.232 1.912 15.543 1.00 88.12 302 LEU A C 1
ATOM 2274 O O . LEU A 1 302 ? -2.109 1.094 14.632 1.00 88.12 302 LEU A O 1
ATOM 2278 N N . GLY A 1 303 ? -3.232 2.800 15.578 1.00 85.12 303 GLY A N 1
ATOM 2279 C CA . GLY A 1 303 ? -4.275 2.867 14.549 1.00 85.12 303 GLY A CA 1
ATOM 2280 C C . GLY A 1 303 ? -3.698 3.168 13.164 1.00 85.12 303 GLY A C 1
ATOM 2281 O O . GLY A 1 303 ? -3.924 2.412 12.219 1.00 85.12 303 GLY A O 1
ATOM 2282 N N . SER A 1 304 ? -2.865 4.209 13.072 1.00 90.38 304 SER A N 1
ATOM 2283 C CA . SER A 1 304 ? -2.170 4.615 11.844 1.00 90.38 304 SER A CA 1
ATOM 2284 C C . SER A 1 304 ? -1.290 3.492 11.285 1.00 90.38 304 SER A C 1
ATOM 2286 O O . SER A 1 304 ? -1.327 3.204 10.087 1.00 90.38 304 SER A O 1
ATOM 2288 N N . ALA A 1 305 ? -0.517 2.821 12.145 1.00 93.12 305 ALA A N 1
ATOM 2289 C CA . ALA A 1 305 ? 0.351 1.716 11.755 1.00 93.12 305 ALA A CA 1
ATOM 2290 C C . ALA A 1 305 ? -0.459 0.531 11.220 1.00 93.12 305 ALA A C 1
ATOM 2292 O O . ALA A 1 305 ? -0.181 0.038 10.126 1.00 93.12 305 ALA A O 1
ATOM 2293 N N . VAL A 1 306 ? -1.505 0.115 11.942 1.00 91.12 306 VAL A N 1
ATOM 2294 C CA . VAL A 1 306 ? -2.411 -0.952 11.500 1.00 91.12 306 VAL A CA 1
ATOM 2295 C C . VAL A 1 306 ? -3.035 -0.598 10.154 1.00 91.12 306 VAL A C 1
ATOM 2297 O O . VAL A 1 306 ? -2.956 -1.403 9.227 1.00 91.12 306 VAL A O 1
ATOM 2300 N N . ALA A 1 307 ? -3.586 0.607 9.999 1.00 89.94 307 ALA A N 1
ATOM 2301 C CA . ALA A 1 307 ? -4.202 1.043 8.751 1.00 89.94 307 ALA A CA 1
ATOM 2302 C C . ALA A 1 307 ? -3.209 1.003 7.574 1.00 89.94 307 ALA A C 1
ATOM 2304 O O . ALA A 1 307 ? -3.546 0.515 6.497 1.00 89.94 307 ALA A O 1
ATOM 2305 N N . ARG A 1 308 ? -1.962 1.445 7.777 1.00 94.62 308 ARG A N 1
ATOM 2306 C CA . ARG A 1 308 ? -0.895 1.393 6.762 1.00 94.62 308 ARG A CA 1
ATOM 2307 C C . ARG A 1 308 ? -0.516 -0.031 6.370 1.00 94.62 308 ARG A C 1
ATOM 2309 O O . ARG A 1 308 ? -0.358 -0.307 5.184 1.00 94.62 308 ARG A O 1
ATOM 2316 N N . VAL A 1 309 ? -0.411 -0.946 7.331 1.00 95.69 309 VAL A N 1
ATOM 2317 C CA . VAL A 1 309 ? -0.081 -2.358 7.064 1.00 95.69 309 VAL A CA 1
ATOM 2318 C C . VAL A 1 309 ? -1.223 -3.055 6.330 1.00 95.69 309 VAL A C 1
ATOM 2320 O O . VAL A 1 309 ? -0.977 -3.780 5.367 1.00 95.69 309 VAL A O 1
ATOM 2323 N N . ARG A 1 310 ? -2.478 -2.792 6.723 1.00 93.44 310 ARG A N 1
ATOM 2324 C CA . ARG A 1 310 ? -3.654 -3.306 6.006 1.00 93.44 310 ARG A CA 1
ATOM 2325 C C . ARG A 1 310 ? -3.650 -2.881 4.539 1.00 93.44 310 ARG A C 1
ATOM 2327 O O . ARG A 1 310 ? -3.918 -3.717 3.682 1.00 93.44 310 ARG A O 1
ATOM 2334 N N . ARG A 1 311 ? -3.280 -1.627 4.253 1.00 92.62 311 ARG A N 1
ATOM 2335 C CA . ARG A 1 311 ? -3.133 -1.102 2.883 1.00 92.62 311 ARG A CA 1
ATOM 2336 C C . ARG A 1 311 ? -1.957 -1.712 2.132 1.00 92.62 311 ARG A C 1
ATOM 2338 O O . ARG A 1 311 ? -2.103 -2.064 0.969 1.00 92.62 311 ARG A O 1
ATOM 2345 N N . LEU A 1 312 ? -0.805 -1.866 2.784 1.00 96.75 312 LEU A N 1
ATOM 2346 C CA . LEU A 1 312 ? 0.379 -2.468 2.169 1.00 96.75 312 LEU A CA 1
ATOM 2347 C C . LEU A 1 312 ? 0.078 -3.868 1.613 1.00 96.75 312 LEU A C 1
ATOM 2349 O O . LEU A 1 312 ? 0.484 -4.182 0.497 1.00 96.75 312 LEU A O 1
ATOM 2353 N N . PHE A 1 313 ? -0.662 -4.676 2.374 1.00 96.31 313 PHE A N 1
ATOM 2354 C CA . PHE A 1 313 ? -1.057 -6.033 1.990 1.00 96.31 313 PHE A CA 1
ATOM 2355 C C . PHE A 1 313 ? -2.423 -6.118 1.291 1.00 96.31 313 PHE A C 1
ATOM 2357 O O . PHE A 1 313 ? -2.839 -7.219 0.931 1.00 96.31 313 PHE A O 1
ATOM 2364 N N . ASP A 1 314 ? -3.118 -4.990 1.109 1.00 93.94 314 ASP A N 1
ATOM 2365 C CA . ASP A 1 314 ? -4.440 -4.920 0.475 1.00 93.94 314 ASP A CA 1
ATOM 2366 C C . ASP A 1 314 ? -5.470 -5.870 1.131 1.00 93.94 314 ASP A C 1
ATOM 2368 O O . ASP A 1 314 ? -6.232 -6.583 0.478 1.00 93.94 314 ASP A O 1
ATOM 2372 N N . LEU A 1 315 ? -5.470 -5.926 2.470 1.00 91.38 315 LEU A N 1
ATOM 2373 C CA . LEU A 1 315 ? -6.241 -6.910 3.252 1.00 91.38 315 LEU A CA 1
ATOM 2374 C C . LEU A 1 315 ? -7.761 -6.691 3.191 1.00 91.38 315 LEU A C 1
ATOM 2376 O O . LEU A 1 315 ? -8.532 -7.614 3.475 1.00 91.38 315 LEU A O 1
ATOM 2380 N N . ASP A 1 316 ? -8.182 -5.478 2.834 1.00 86.31 316 ASP A N 1
ATOM 2381 C CA . ASP A 1 316 ? -9.580 -5.048 2.814 1.00 86.31 316 ASP A CA 1
ATOM 2382 C C . ASP A 1 316 ? -10.281 -5.301 1.463 1.00 86.31 316 ASP A C 1
ATOM 2384 O O . ASP A 1 316 ? -11.506 -5.172 1.385 1.00 86.31 316 ASP A O 1
ATOM 2388 N N . ALA A 1 317 ? -9.546 -5.699 0.415 1.00 87.81 317 ALA A N 1
ATOM 2389 C CA . ALA A 1 317 ? -10.111 -6.019 -0.899 1.00 87.81 317 ALA A CA 1
ATOM 2390 C C . ALA A 1 317 ? -11.126 -7.172 -0.859 1.00 87.81 317 ALA A C 1
ATOM 2392 O O . ALA A 1 317 ? -10.992 -8.087 -0.040 1.00 87.81 317 ALA A O 1
ATOM 2393 N N . ASP A 1 318 ? -12.102 -7.146 -1.777 1.00 87.75 318 ASP A N 1
ATOM 2394 C CA . ASP A 1 318 ? -13.040 -8.248 -2.033 1.00 87.75 318 ASP A CA 1
ATOM 2395 C C . ASP A 1 318 ? -12.523 -9.145 -3.171 1.00 87.75 318 ASP A C 1
ATOM 2397 O O . ASP A 1 318 ? -12.808 -8.886 -4.344 1.00 87.75 318 ASP A O 1
ATOM 2401 N N . PRO A 1 319 ? -11.764 -10.206 -2.848 1.00 90.50 319 PRO A N 1
ATOM 2402 C CA . PRO A 1 319 ? -11.199 -11.088 -3.860 1.00 90.50 319 PRO A CA 1
ATOM 2403 C C . PRO A 1 319 ? -12.277 -11.845 -4.637 1.00 90.50 319 PRO A C 1
ATOM 2405 O O . PRO A 1 319 ? -12.067 -12.160 -5.798 1.00 90.50 319 PRO A O 1
ATOM 2408 N N . VAL A 1 320 ? -13.440 -12.126 -4.039 1.00 89.81 320 VAL A N 1
ATOM 2409 C CA . VAL A 1 320 ? -14.487 -12.916 -4.700 1.00 89.81 320 VAL A CA 1
ATOM 2410 C C . VAL A 1 320 ? -15.135 -12.100 -5.813 1.00 89.81 320 VAL A C 1
ATOM 2412 O O . VAL A 1 320 ? -15.323 -12.614 -6.917 1.00 89.81 320 VAL A O 1
ATOM 2415 N N . ALA A 1 321 ? -15.446 -10.828 -5.548 1.00 86.88 321 ALA A N 1
ATOM 2416 C CA . ALA A 1 321 ? -15.983 -9.923 -6.561 1.00 86.88 321 ALA A CA 1
ATOM 2417 C C . ALA A 1 321 ? -14.979 -9.679 -7.699 1.00 86.88 321 ALA A C 1
ATOM 2419 O O . ALA A 1 321 ? -15.359 -9.711 -8.871 1.00 86.88 321 ALA A O 1
ATOM 2420 N N . VAL A 1 322 ? -13.702 -9.480 -7.353 1.00 91.00 322 VAL A N 1
ATOM 2421 C CA . VAL A 1 322 ? -12.607 -9.307 -8.319 1.00 91.00 322 VAL A CA 1
ATOM 2422 C C . VAL A 1 322 ? -12.454 -10.550 -9.193 1.00 91.00 322 VAL A C 1
ATOM 2424 O O . VAL A 1 322 ? -12.567 -10.456 -10.414 1.00 91.00 322 VAL A O 1
ATOM 2427 N N . ASP A 1 323 ? -12.242 -11.715 -8.580 1.00 94.94 323 ASP A N 1
ATOM 2428 C CA . ASP A 1 323 ? -11.987 -12.968 -9.289 1.00 94.94 323 ASP A CA 1
ATOM 2429 C C . ASP A 1 323 ? -13.167 -13.326 -10.198 1.00 94.94 323 ASP A C 1
ATOM 2431 O O . ASP A 1 323 ? -12.960 -13.693 -11.351 1.00 94.94 323 ASP A O 1
ATOM 2435 N N . SER A 1 324 ? -14.407 -13.147 -9.727 1.00 92.00 324 SER A N 1
ATOM 2436 C CA . SER A 1 324 ? -15.609 -13.428 -10.525 1.00 92.00 324 SER A CA 1
ATOM 2437 C C . SER A 1 324 ? -15.703 -12.531 -11.762 1.00 92.00 324 SER A C 1
ATOM 2439 O O . SER A 1 324 ? -15.979 -13.018 -12.858 1.00 92.00 324 SER A O 1
ATOM 2441 N N . ALA A 1 325 ? -15.443 -11.227 -11.610 1.00 92.00 325 ALA A N 1
ATOM 2442 C CA . ALA A 1 325 ? -15.464 -10.284 -12.725 1.00 92.00 325 ALA A CA 1
ATOM 2443 C C . ALA A 1 325 ? -14.345 -10.558 -13.740 1.00 92.00 325 ALA A C 1
ATOM 2445 O O . ALA A 1 325 ? -14.581 -10.518 -14.946 1.00 92.00 325 ALA A O 1
ATOM 2446 N N . LEU A 1 326 ? -13.132 -10.864 -13.273 1.00 95.56 326 LEU A N 1
ATOM 2447 C CA . LEU A 1 326 ? -11.999 -11.140 -14.157 1.00 95.56 326 LEU A CA 1
ATOM 2448 C C . LEU A 1 326 ? -12.101 -12.517 -14.825 1.00 95.56 326 LEU A C 1
ATOM 2450 O O . LEU A 1 326 ? -11.717 -12.657 -15.984 1.00 95.56 326 LEU A O 1
ATOM 2454 N N . ALA A 1 327 ? -12.656 -13.522 -14.144 1.00 95.19 327 ALA A N 1
ATOM 2455 C CA . ALA A 1 327 ? -12.834 -14.865 -14.692 1.00 95.19 327 ALA A CA 1
ATOM 2456 C C . ALA A 1 327 ? -13.878 -14.933 -15.818 1.00 95.19 327 ALA A C 1
ATOM 2458 O O . ALA A 1 327 ? -13.833 -15.877 -16.607 1.00 95.19 327 ALA A O 1
ATOM 2459 N N . ALA A 1 328 ? -14.768 -13.939 -15.937 1.00 93.12 328 ALA A N 1
ATOM 2460 C CA . ALA A 1 328 ? -15.690 -13.806 -17.069 1.00 93.12 328 ALA A CA 1
ATOM 2461 C C . ALA A 1 328 ? -14.967 -13.549 -18.407 1.00 93.12 328 ALA A C 1
ATOM 2463 O O . ALA A 1 328 ? -15.546 -13.699 -19.484 1.00 93.12 328 ALA A O 1
ATOM 2464 N N . ASP A 1 329 ? -13.696 -13.155 -18.351 1.00 94.12 329 ASP A N 1
ATOM 2465 C CA . ASP A 1 329 ? -12.845 -12.987 -19.510 1.00 94.12 329 ASP A CA 1
ATOM 2466 C C . ASP A 1 329 ? -12.010 -14.242 -19.779 1.00 94.12 329 ASP A C 1
ATOM 2468 O O . ASP A 1 329 ? -11.100 -14.555 -19.013 1.00 94.12 329 ASP A O 1
ATOM 2472 N N . SER A 1 330 ? -12.244 -14.900 -20.916 1.00 93.81 330 SER A N 1
ATOM 2473 C CA . SER A 1 330 ? -11.560 -16.142 -21.302 1.00 93.81 330 SER A CA 1
ATOM 2474 C C . SER A 1 330 ? -10.028 -16.061 -21.296 1.00 93.81 330 SER A C 1
ATOM 2476 O O . SER A 1 330 ? -9.369 -17.072 -21.060 1.00 93.81 330 SER A O 1
ATOM 2478 N N . ALA A 1 331 ? -9.440 -14.882 -21.531 1.00 92.69 331 ALA A N 1
ATOM 2479 C CA . ALA A 1 331 ? -7.986 -14.702 -21.486 1.00 92.69 331 ALA A CA 1
ATOM 2480 C C . ALA A 1 331 ? -7.435 -14.679 -20.047 1.00 92.69 331 ALA A C 1
ATOM 2482 O O . ALA A 1 331 ? -6.280 -15.043 -19.809 1.00 92.69 331 ALA A O 1
ATOM 2483 N N . LEU A 1 332 ? -8.253 -14.255 -19.078 1.00 95.00 332 LEU A N 1
ATOM 2484 C CA . LEU A 1 332 ? -7.886 -14.179 -17.665 1.00 95.00 332 LEU A CA 1
ATOM 2485 C C . LEU A 1 332 ? -8.392 -15.375 -16.851 1.00 95.00 332 LEU A C 1
ATOM 2487 O O . LEU A 1 332 ? -7.762 -15.681 -15.842 1.00 95.00 332 LEU A O 1
ATOM 2491 N N . THR A 1 333 ? -9.434 -16.099 -17.284 1.00 95.44 333 THR A N 1
ATOM 2492 C CA . THR A 1 333 ? -9.998 -17.256 -16.558 1.00 95.44 333 THR A CA 1
ATOM 2493 C C . THR A 1 333 ? -8.927 -18.236 -16.056 1.00 95.44 333 THR A C 1
ATOM 2495 O O . THR A 1 333 ? -8.916 -18.522 -14.856 1.00 95.44 333 THR A O 1
ATOM 2498 N N . PRO A 1 334 ? -7.957 -18.700 -16.878 1.00 95.38 334 PRO A N 1
ATOM 2499 C CA . PRO A 1 334 ? -6.936 -19.637 -16.402 1.00 95.38 334 PRO A CA 1
ATOM 2500 C C . PRO A 1 334 ? -5.979 -19.006 -15.383 1.00 95.38 334 PRO A C 1
ATOM 2502 O O . PRO A 1 334 ? -5.408 -19.697 -14.542 1.00 95.38 334 PRO A O 1
ATOM 2505 N N . ARG A 1 335 ? -5.776 -17.685 -15.456 1.00 94.75 335 ARG A N 1
ATOM 2506 C CA . ARG A 1 335 ? -4.874 -16.938 -14.567 1.00 94.75 335 ARG A CA 1
ATOM 2507 C C . ARG A 1 335 ? -5.512 -16.643 -13.221 1.00 94.75 335 ARG A C 1
ATOM 2509 O O . ARG A 1 335 ? -4.815 -16.734 -12.217 1.00 94.75 335 ARG A O 1
ATOM 2516 N N . VAL A 1 336 ? -6.806 -16.342 -13.207 1.00 96.12 336 VAL A N 1
ATOM 2517 C CA . VAL A 1 336 ? -7.593 -16.212 -11.978 1.00 96.12 336 VAL A CA 1
ATOM 2518 C C . VAL A 1 336 ? -7.660 -17.562 -11.269 1.00 96.12 336 VAL A C 1
ATOM 2520 O O . VAL A 1 336 ? -7.330 -17.644 -10.093 1.00 96.12 336 VAL A O 1
ATOM 2523 N N . ALA A 1 337 ? -7.955 -18.647 -11.994 1.00 95.12 337 ALA A N 1
ATOM 2524 C CA . ALA A 1 337 ? -7.976 -19.993 -11.418 1.00 95.12 337 ALA A CA 1
ATOM 2525 C C . ALA A 1 337 ? -6.616 -20.419 -10.830 1.00 95.12 337 ALA A C 1
ATOM 2527 O O . ALA A 1 337 ? -6.568 -21.058 -9.782 1.00 95.12 337 ALA A O 1
ATOM 2528 N N . ALA A 1 338 ? -5.506 -20.043 -11.476 1.00 94.19 338 ALA A N 1
ATOM 2529 C CA . ALA A 1 338 ? -4.158 -20.343 -10.992 1.00 94.19 338 ALA A CA 1
ATOM 2530 C C . ALA A 1 338 ? -3.708 -19.466 -9.810 1.00 94.19 338 ALA A C 1
ATOM 2532 O O . ALA A 1 338 ? -2.749 -19.808 -9.119 1.00 94.19 338 ALA A O 1
ATOM 2533 N N . THR A 1 339 ? -4.325 -18.305 -9.594 1.00 94.50 339 THR A N 1
ATOM 2534 C CA . THR A 1 339 ? -3.970 -17.400 -8.493 1.00 94.50 339 THR A CA 1
ATOM 2535 C C . THR A 1 339 ? -5.203 -16.646 -7.992 1.00 94.50 339 THR A C 1
ATOM 2537 O O . THR A 1 339 ? -5.325 -15.442 -8.233 1.00 94.50 339 THR A O 1
ATOM 2540 N N . PRO A 1 340 ? -6.120 -17.341 -7.300 1.00 95.69 340 PRO A N 1
ATOM 2541 C CA . PRO A 1 340 ? -7.308 -16.712 -6.749 1.00 95.69 340 PRO A CA 1
ATOM 2542 C C . PRO A 1 340 ? -6.934 -15.767 -5.605 1.00 95.69 340 PRO A C 1
ATOM 2544 O O . PRO A 1 340 ? -6.023 -16.035 -4.815 1.00 95.69 340 PRO A O 1
ATOM 2547 N N . GLY A 1 341 ? -7.656 -14.658 -5.491 1.00 94.69 341 GLY A N 1
ATOM 2548 C CA . GLY A 1 341 ? -7.446 -13.665 -4.446 1.00 94.69 341 GLY A CA 1
ATOM 2549 C C . GLY A 1 341 ? -6.137 -12.900 -4.574 1.00 94.69 341 GLY A C 1
ATOM 2550 O O . GLY A 1 341 ? -5.537 -12.537 -3.551 1.00 94.69 341 GLY A O 1
ATOM 2551 N N . ILE A 1 342 ? -5.705 -12.661 -5.819 1.00 96.44 342 ILE A N 1
ATOM 2552 C CA . ILE A 1 342 ? -4.595 -11.762 -6.124 1.00 96.44 342 ILE A CA 1
ATOM 2553 C C . ILE A 1 342 ? -4.856 -10.387 -5.504 1.00 96.44 342 ILE A C 1
ATOM 2555 O O . ILE A 1 342 ? -5.991 -9.915 -5.423 1.00 96.44 342 ILE A O 1
ATOM 2559 N N . ARG A 1 343 ? -3.788 -9.735 -5.058 1.00 96.00 343 ARG A N 1
ATOM 2560 C CA . ARG A 1 343 ? -3.855 -8.433 -4.395 1.00 96.00 343 ARG A CA 1
ATOM 2561 C C . ARG A 1 343 ? -3.101 -7.377 -5.162 1.00 96.00 343 ARG A C 1
ATOM 2563 O O . ARG A 1 343 ? -2.223 -7.693 -5.968 1.00 96.00 343 ARG A O 1
ATOM 2570 N N . VAL A 1 344 ? -3.398 -6.121 -4.854 1.00 96.19 344 VAL A N 1
ATOM 2571 C CA . VAL A 1 344 ? -2.633 -4.968 -5.322 1.00 96.19 344 VAL A CA 1
ATOM 2572 C C . VAL A 1 344 ? -1.821 -4.419 -4.145 1.00 96.19 344 VAL A C 1
ATOM 2574 O O . VAL A 1 344 ? -2.303 -3.536 -3.444 1.00 96.19 344 VAL A O 1
ATOM 2577 N N . PRO A 1 345 ? -0.581 -4.903 -3.907 1.00 96.38 345 PRO A N 1
ATOM 2578 C CA . PRO A 1 345 ? 0.255 -4.382 -2.828 1.00 96.38 345 PRO A CA 1
ATOM 2579 C C . PRO A 1 345 ? 0.353 -2.855 -2.857 1.00 96.38 345 PRO A C 1
ATOM 2581 O O . PRO A 1 345 ? 0.736 -2.287 -3.888 1.00 96.38 345 PRO A O 1
ATOM 2584 N N . GLY A 1 346 ? -0.007 -2.213 -1.749 1.00 96.00 346 GLY A N 1
ATOM 2585 C CA . GLY A 1 346 ? -0.021 -0.761 -1.612 1.00 96.00 346 GLY A CA 1
ATOM 2586 C C . GLY A 1 346 ? 1.322 -0.188 -1.156 1.00 96.00 346 GLY A C 1
ATOM 2587 O O . GLY A 1 346 ? 2.395 -0.710 -1.467 1.00 96.00 346 GLY A O 1
ATOM 2588 N N . THR A 1 347 ? 1.256 0.890 -0.377 1.00 95.88 347 THR A N 1
ATOM 2589 C CA . THR A 1 347 ? 2.395 1.492 0.331 1.00 95.88 347 THR A CA 1
ATOM 2590 C C . THR A 1 347 ? 1.982 1.913 1.742 1.00 95.88 347 THR A C 1
ATOM 2592 O O . THR A 1 347 ? 0.810 2.192 2.005 1.00 95.88 347 THR A O 1
ATOM 2595 N N . VAL A 1 348 ? 2.952 2.001 2.652 1.00 95.88 348 VAL A N 1
ATOM 2596 C CA . VAL A 1 348 ? 2.752 2.607 3.981 1.00 95.88 348 VAL A CA 1
ATOM 2597 C C . VAL A 1 348 ? 2.978 4.119 3.984 1.00 95.88 348 VAL A C 1
ATOM 2599 O O . VAL A 1 348 ? 2.518 4.795 4.901 1.00 95.88 348 VAL A O 1
ATOM 2602 N N . ASP A 1 349 ? 3.686 4.625 2.973 1.00 95.88 349 ASP A N 1
ATOM 2603 C CA . ASP A 1 349 ? 4.028 6.031 2.791 1.00 95.88 349 ASP A CA 1
ATOM 2604 C C . ASP A 1 349 ? 3.860 6.393 1.297 1.00 95.88 349 ASP A C 1
ATOM 2606 O O . ASP A 1 349 ? 4.597 5.892 0.434 1.00 95.88 349 ASP A O 1
ATOM 2610 N N . PRO A 1 350 ? 2.839 7.199 0.958 1.00 96.12 350 PRO A N 1
ATOM 2611 C CA . PRO A 1 350 ? 2.615 7.692 -0.397 1.00 96.12 350 PRO A CA 1
ATOM 2612 C C . PRO A 1 350 ? 3.768 8.527 -0.966 1.00 96.12 350 PRO A C 1
ATOM 2614 O O . PRO A 1 350 ? 4.057 8.414 -2.155 1.00 96.12 350 PRO A O 1
ATOM 2617 N N . HIS A 1 351 ? 4.452 9.325 -0.146 1.00 97.38 351 HIS A N 1
ATOM 2618 C CA . HIS A 1 351 ? 5.533 10.202 -0.598 1.00 97.38 351 HIS A CA 1
ATOM 2619 C C . HIS A 1 351 ? 6.774 9.375 -0.966 1.00 97.38 351 HIS A C 1
ATOM 2621 O O . HIS A 1 351 ? 7.347 9.539 -2.046 1.00 97.38 351 HIS A O 1
ATOM 2627 N N . GLU A 1 352 ? 7.124 8.397 -0.125 1.00 97.62 352 GLU A N 1
ATOM 2628 C CA . GLU A 1 352 ? 8.153 7.392 -0.430 1.00 97.62 352 GLU A CA 1
ATOM 2629 C C . GLU A 1 352 ? 7.864 6.674 -1.758 1.00 97.62 352 GLU A C 1
ATOM 2631 O O . GLU A 1 352 ? 8.763 6.453 -2.574 1.00 97.62 352 GLU A O 1
ATOM 2636 N N . LEU A 1 353 ? 6.602 6.318 -2.006 1.00 97.75 353 LEU A N 1
ATOM 2637 C CA . LEU A 1 353 ? 6.198 5.644 -3.235 1.00 97.75 353 LEU A CA 1
ATOM 2638 C C . LEU A 1 353 ? 6.356 6.533 -4.477 1.00 97.75 353 LEU A C 1
ATOM 2640 O O . LEU A 1 353 ? 6.802 6.021 -5.504 1.00 97.75 353 LEU A O 1
ATOM 2644 N N . VAL A 1 354 ? 6.033 7.830 -4.403 1.00 98.19 354 VAL A N 1
ATOM 2645 C CA . VAL A 1 354 ? 6.265 8.775 -5.513 1.00 98.19 354 VAL A CA 1
ATOM 2646 C C . VAL A 1 354 ? 7.755 8.821 -5.859 1.00 98.19 354 VAL A C 1
ATOM 2648 O O . VAL A 1 354 ? 8.124 8.632 -7.021 1.00 98.19 354 VAL A O 1
ATOM 2651 N N . VAL A 1 355 ? 8.624 8.953 -4.851 1.00 97.62 355 VAL A N 1
ATOM 2652 C CA . VAL A 1 355 ? 10.086 8.905 -5.028 1.00 97.62 355 VAL A CA 1
ATOM 2653 C C . VAL A 1 355 ? 10.518 7.597 -5.693 1.00 97.62 355 VAL A C 1
ATOM 2655 O O . VAL A 1 355 ? 11.232 7.608 -6.699 1.00 97.62 355 VAL A O 1
ATOM 2658 N N . ARG A 1 356 ? 10.050 6.450 -5.188 1.00 97.56 356 ARG A N 1
ATOM 2659 C CA . ARG A 1 356 ? 10.364 5.132 -5.765 1.00 97.56 356 ARG A CA 1
ATOM 2660 C C . ARG A 1 356 ? 9.866 4.991 -7.206 1.00 97.56 356 ARG A C 1
ATOM 2662 O O . ARG A 1 356 ? 10.555 4.376 -8.021 1.00 97.56 356 ARG A O 1
ATOM 2669 N N . ALA A 1 357 ? 8.710 5.564 -7.541 1.00 96.56 357 ALA A N 1
ATOM 2670 C CA . ALA A 1 357 ? 8.156 5.535 -8.891 1.00 96.56 357 ALA A CA 1
ATOM 2671 C C . ALA A 1 357 ? 9.026 6.328 -9.880 1.00 96.56 357 ALA A C 1
ATOM 2673 O O . ALA A 1 357 ? 9.306 5.830 -10.972 1.00 96.56 357 ALA A O 1
ATOM 2674 N N . VAL A 1 358 ? 9.524 7.507 -9.484 1.00 96.12 358 VAL A N 1
ATOM 2675 C CA . VAL A 1 358 ? 10.466 8.307 -10.290 1.00 96.12 358 VAL A CA 1
ATOM 2676 C C . VAL A 1 358 ? 11.810 7.588 -10.449 1.00 96.12 358 VAL A C 1
ATOM 2678 O O . VAL A 1 358 ? 12.340 7.490 -11.557 1.00 96.12 358 VAL A O 1
ATOM 2681 N N . LEU A 1 359 ? 12.347 6.998 -9.374 1.00 94.12 359 LEU A N 1
ATOM 2682 C CA . LEU A 1 359 ? 13.584 6.205 -9.431 1.00 94.12 359 LEU A CA 1
ATOM 2683 C C . LEU A 1 359 ? 13.466 4.979 -10.352 1.00 94.12 359 LEU A C 1
ATOM 2685 O O . LEU A 1 359 ? 14.448 4.593 -10.989 1.00 94.12 359 LEU A O 1
ATOM 2689 N N . GLY A 1 360 ? 12.272 4.387 -10.434 1.00 90.19 360 GLY A N 1
ATOM 2690 C CA . GLY A 1 360 ? 11.959 3.238 -11.283 1.00 90.19 360 GLY A CA 1
ATOM 2691 C C . GLY A 1 360 ? 11.778 3.552 -12.768 1.00 90.19 360 GLY A C 1
ATOM 2692 O O . GLY A 1 360 ? 11.694 2.623 -13.574 1.00 90.19 360 GLY A O 1
ATOM 2693 N N . GLN A 1 361 ? 11.753 4.827 -13.165 1.00 89.94 361 GLN A N 1
ATOM 2694 C CA . GLN A 1 361 ? 11.568 5.205 -14.563 1.00 89.94 361 GLN A CA 1
ATOM 2695 C C . GLN A 1 361 ? 12.700 4.669 -15.449 1.00 89.94 361 GLN A C 1
ATOM 2697 O O . GLN A 1 361 ? 13.885 4.925 -15.213 1.00 89.94 361 GLN A O 1
ATOM 2702 N N . GLN A 1 362 ? 12.306 3.964 -16.516 1.00 84.06 362 GLN A N 1
ATOM 2703 C CA . GLN A 1 362 ? 13.183 3.466 -17.587 1.00 84.06 362 GLN A CA 1
ATOM 2704 C C . GLN A 1 362 ? 14.309 2.522 -17.122 1.00 84.06 362 GLN A C 1
ATOM 2706 O O . GLN A 1 362 ? 15.273 2.296 -17.854 1.00 84.06 362 GLN A O 1
ATOM 2711 N N . VAL A 1 363 ? 14.198 1.947 -15.923 1.00 85.94 363 VAL A N 1
ATOM 2712 C CA . VAL A 1 363 ? 15.187 1.018 -15.365 1.00 85.94 363 VAL A CA 1
ATOM 2713 C C . VAL A 1 363 ? 14.531 -0.281 -14.907 1.00 85.94 363 VAL A C 1
ATOM 2715 O O . VAL A 1 363 ? 13.312 -0.400 -14.832 1.00 85.94 363 VAL A O 1
ATOM 2718 N N . SER A 1 364 ? 15.351 -1.293 -14.625 1.00 87.75 364 SER A N 1
ATOM 2719 C CA . SER A 1 364 ? 14.855 -2.535 -14.029 1.00 87.75 364 SER A CA 1
ATOM 2720 C C . SER A 1 364 ? 14.431 -2.324 -12.571 1.00 87.75 364 SER A C 1
ATOM 2722 O O . SER A 1 364 ? 14.941 -1.425 -11.901 1.00 87.75 364 SER A O 1
ATOM 2724 N N . VAL A 1 365 ? 13.570 -3.204 -12.050 1.00 87.94 365 VAL A N 1
ATOM 2725 C CA . VAL A 1 365 ? 13.177 -3.205 -10.627 1.00 87.94 365 VAL A CA 1
ATOM 2726 C C . VAL A 1 365 ? 14.399 -3.331 -9.710 1.00 87.94 365 VAL A C 1
ATOM 2728 O O . VAL A 1 365 ? 14.503 -2.593 -8.736 1.00 87.94 365 VAL A O 1
ATOM 2731 N N . ALA A 1 366 ? 15.366 -4.188 -10.059 1.00 87.12 366 ALA A N 1
ATOM 2732 C CA . ALA A 1 366 ? 16.613 -4.330 -9.306 1.00 87.12 366 ALA A CA 1
ATOM 2733 C C . ALA A 1 366 ? 17.412 -3.017 -9.269 1.00 87.12 366 ALA A C 1
ATOM 2735 O O . ALA A 1 366 ? 17.850 -2.585 -8.209 1.00 87.12 366 ALA A O 1
ATOM 2736 N N . SER A 1 367 ? 17.535 -2.327 -10.408 1.00 88.06 367 SER A N 1
ATOM 2737 C CA . SER A 1 367 ? 18.215 -1.027 -10.474 1.00 88.06 367 SER A CA 1
ATOM 2738 C C . SER A 1 367 ? 17.487 0.056 -9.673 1.00 88.06 367 SER A C 1
ATOM 2740 O O . SER A 1 367 ? 18.137 0.852 -9.000 1.00 88.06 367 SER A O 1
ATOM 2742 N N . ALA A 1 368 ? 16.151 0.080 -9.719 1.00 91.50 368 ALA A N 1
ATOM 2743 C CA . ALA A 1 368 ? 15.337 0.997 -8.924 1.00 91.50 368 ALA A CA 1
ATOM 2744 C C . ALA A 1 368 ? 15.535 0.756 -7.418 1.00 91.50 368 ALA A C 1
ATOM 2746 O O . ALA A 1 368 ? 15.767 1.703 -6.667 1.00 91.50 368 ALA A O 1
ATOM 2747 N N . ARG A 1 369 ? 15.537 -0.516 -6.995 1.00 94.62 369 ARG A N 1
ATOM 2748 C CA . ARG A 1 369 ? 15.843 -0.939 -5.622 1.00 94.62 369 ARG A CA 1
ATOM 2749 C C . ARG A 1 369 ? 17.243 -0.491 -5.190 1.00 94.62 369 ARG A C 1
ATOM 2751 O O . ARG A 1 369 ? 17.385 0.041 -4.095 1.00 94.62 369 ARG A O 1
ATOM 2758 N N . SER A 1 370 ? 18.265 -0.640 -6.037 1.00 91.88 370 SER A N 1
ATOM 2759 C CA . SER A 1 370 ? 19.628 -0.173 -5.730 1.00 91.88 370 SER A CA 1
ATOM 2760 C C . SER A 1 370 ? 19.704 1.347 -5.543 1.00 91.88 370 SER A C 1
ATOM 2762 O O . SER A 1 370 ? 20.391 1.814 -4.635 1.00 91.88 370 SER A O 1
ATOM 2764 N N . LEU A 1 371 ? 18.998 2.125 -6.374 1.00 94.56 371 LEU A N 1
ATOM 2765 C CA . LEU A 1 371 ? 18.935 3.586 -6.243 1.00 94.56 371 LEU A CA 1
ATOM 2766 C C . LEU A 1 371 ? 18.223 4.004 -4.953 1.00 94.56 371 LEU A C 1
ATOM 2768 O O . LEU A 1 371 ? 18.741 4.842 -4.221 1.00 94.56 371 LEU A O 1
ATOM 2772 N N . ALA A 1 372 ? 17.080 3.387 -4.647 1.00 96.50 372 ALA A N 1
ATOM 2773 C CA . ALA A 1 372 ? 16.342 3.654 -3.417 1.00 96.50 372 ALA A CA 1
ATOM 2774 C C . ALA A 1 372 ? 17.139 3.240 -2.165 1.00 96.50 372 ALA A C 1
ATOM 2776 O O . ALA A 1 372 ? 17.159 3.978 -1.188 1.00 96.50 372 ALA A O 1
ATOM 2777 N N . GLY A 1 373 ? 17.874 2.123 -2.217 1.00 95.44 373 GLY A N 1
ATOM 2778 C CA . GLY A 1 373 ? 18.803 1.711 -1.159 1.00 95.44 373 GLY A CA 1
ATOM 2779 C C . GLY A 1 373 ? 19.946 2.698 -0.944 1.00 95.44 373 GLY A C 1
ATOM 2780 O O . GLY A 1 373 ? 20.320 2.960 0.193 1.00 95.44 373 GLY A O 1
ATOM 2781 N N . ARG A 1 374 ? 20.487 3.289 -2.015 1.00 95.12 374 ARG A N 1
ATOM 2782 C CA . ARG A 1 374 ? 21.491 4.354 -1.893 1.00 95.12 374 ARG A CA 1
ATOM 2783 C C . ARG A 1 374 ? 20.899 5.604 -1.248 1.00 95.12 374 ARG A C 1
ATOM 2785 O O . ARG A 1 374 ? 21.494 6.130 -0.320 1.00 95.12 374 ARG A O 1
ATOM 2792 N N . LEU A 1 375 ? 19.724 6.031 -1.707 1.00 96.12 375 LEU A N 1
ATOM 2793 C CA . LEU A 1 375 ? 19.014 7.177 -1.144 1.00 96.12 375 LEU A CA 1
ATOM 2794 C C . LEU A 1 375 ? 18.755 6.981 0.358 1.00 96.12 375 LEU A C 1
ATOM 2796 O O . LEU A 1 375 ? 19.084 7.860 1.144 1.00 96.12 375 LEU A O 1
ATOM 2800 N N . ALA A 1 376 ? 18.250 5.811 0.761 1.00 96.06 376 ALA A N 1
ATOM 2801 C CA . ALA A 1 376 ? 18.002 5.486 2.162 1.00 96.06 376 ALA A CA 1
ATOM 2802 C C . ALA A 1 376 ? 19.279 5.443 3.008 1.00 96.06 376 ALA A C 1
ATOM 2804 O O . ALA A 1 376 ? 19.298 6.005 4.091 1.00 96.06 376 ALA A O 1
ATOM 2805 N N . ARG A 1 377 ? 20.369 4.849 2.516 1.00 94.31 377 ARG A N 1
ATOM 2806 C CA . ARG A 1 377 ? 21.636 4.840 3.266 1.00 94.31 377 ARG A CA 1
ATOM 2807 C C . ARG A 1 377 ? 22.272 6.221 3.406 1.00 94.31 377 ARG A C 1
ATOM 2809 O O . ARG A 1 377 ? 22.933 6.474 4.401 1.00 94.31 377 ARG A O 1
ATOM 2816 N N . THR A 1 378 ? 22.144 7.080 2.395 1.00 96.00 378 THR A N 1
ATOM 2817 C CA . THR A 1 378 ? 22.810 8.391 2.384 1.00 96.00 378 THR A CA 1
ATOM 2818 C C . THR A 1 378 ? 21.985 9.475 3.071 1.00 96.00 378 THR A C 1
ATOM 2820 O O . THR A 1 378 ? 22.562 10.345 3.711 1.00 96.00 378 THR A O 1
ATOM 2823 N N . LEU A 1 379 ? 20.659 9.445 2.920 1.00 97.25 379 LEU A N 1
ATOM 2824 C CA . LEU A 1 379 ? 19.751 10.510 3.367 1.00 97.25 379 LEU A CA 1
ATOM 2825 C C . LEU A 1 379 ? 18.707 10.027 4.387 1.00 97.25 379 LEU A C 1
ATOM 2827 O O . LEU A 1 379 ? 17.857 10.806 4.815 1.00 97.25 379 LEU A O 1
ATOM 2831 N N . GLY A 1 380 ? 18.689 8.732 4.705 1.00 95.50 380 GLY A N 1
ATOM 2832 C CA . GLY A 1 380 ? 17.742 8.158 5.656 1.00 95.50 380 GLY A CA 1
ATOM 2833 C C . GLY A 1 380 ? 18.143 8.472 7.088 1.00 95.50 380 GLY A C 1
ATOM 2834 O O . GLY A 1 380 ? 19.294 8.794 7.374 1.00 95.50 380 GLY A O 1
ATOM 2835 N N . THR A 1 381 ? 17.179 8.377 7.997 1.00 95.12 381 THR A N 1
ATOM 2836 C CA . THR A 1 381 ? 17.425 8.563 9.431 1.00 95.12 381 THR A CA 1
ATOM 2837 C C . THR A 1 381 ? 17.632 7.188 10.066 1.00 95.12 381 THR A C 1
ATOM 2839 O O . THR A 1 381 ? 16.689 6.392 10.025 1.00 95.12 381 THR A O 1
ATOM 2842 N N . PRO A 1 382 ? 18.810 6.877 10.630 1.00 91.25 382 PRO A N 1
ATOM 2843 C CA . PRO A 1 382 ? 18.998 5.660 11.413 1.00 91.25 382 PRO A CA 1
ATOM 2844 C C . PRO A 1 382 ? 18.032 5.624 12.601 1.00 91.25 382 PRO A C 1
ATOM 2846 O O . PRO A 1 382 ? 17.685 6.666 13.156 1.00 91.25 382 PRO A O 1
ATOM 2849 N N . LEU A 1 383 ? 17.577 4.435 12.974 1.00 86.56 383 LEU A N 1
ATOM 2850 C CA . LEU A 1 383 ? 16.890 4.201 14.236 1.00 86.56 383 LEU A CA 1
ATOM 2851 C C . LEU A 1 383 ? 17.946 3.912 15.303 1.00 86.56 383 LEU A C 1
ATOM 2853 O O . LEU A 1 383 ? 18.812 3.063 15.097 1.00 86.56 383 LEU A O 1
ATOM 2857 N N . ASP A 1 384 ? 17.850 4.594 16.442 1.00 67.31 384 ASP A N 1
ATOM 2858 C CA . ASP A 1 384 ? 18.819 4.491 17.544 1.00 67.31 384 ASP A CA 1
ATOM 2859 C C . ASP A 1 384 ? 18.879 3.077 18.172 1.00 67.31 384 ASP A C 1
ATOM 2861 O O . ASP A 1 384 ? 19.842 2.720 18.849 1.00 67.31 384 ASP A O 1
ATOM 2865 N N . ASP A 1 385 ? 17.887 2.229 17.879 1.00 57.06 385 ASP A N 1
ATOM 2866 C CA . ASP A 1 385 ? 17.651 0.951 18.547 1.00 57.06 385 ASP A CA 1
ATOM 2867 C C . ASP A 1 385 ? 18.042 -0.257 17.685 1.00 57.06 385 ASP A C 1
ATOM 2869 O O . ASP A 1 385 ? 17.180 -0.929 17.098 1.00 57.06 385 ASP A O 1
ATOM 2873 N N . ARG A 1 386 ? 19.336 -0.581 17.641 1.00 52.66 386 ARG A N 1
ATOM 2874 C CA . ARG A 1 386 ? 19.775 -1.915 17.206 1.00 52.66 386 ARG A CA 1
ATOM 2875 C C . ARG A 1 386 ? 19.382 -2.959 18.260 1.00 52.66 386 ARG A C 1
ATOM 2877 O O . ARG A 1 386 ? 19.691 -2.754 19.434 1.00 52.66 386 ARG A O 1
ATOM 2884 N N . PRO A 1 387 ? 18.811 -4.115 17.883 1.00 43.28 387 PRO A N 1
ATOM 2885 C CA . PRO A 1 387 ? 18.945 -5.302 18.715 1.00 43.28 387 PRO A CA 1
ATOM 2886 C C . PRO A 1 387 ? 20.437 -5.619 18.865 1.00 43.28 387 PRO A C 1
ATOM 2888 O O . PRO A 1 387 ? 21.185 -5.583 17.882 1.00 43.28 387 PRO A O 1
ATOM 2891 N N . ALA A 1 388 ? 20.872 -5.909 20.091 1.00 36.91 388 ALA A N 1
ATOM 2892 C CA . ALA A 1 388 ? 22.197 -6.464 20.329 1.00 36.91 388 ALA A CA 1
ATOM 2893 C C . ALA A 1 388 ? 22.362 -7.769 19.523 1.00 36.91 388 ALA A C 1
ATOM 2895 O O . ALA A 1 388 ? 21.408 -8.518 19.327 1.00 36.91 388 ALA A O 1
ATOM 2896 N N . GLU A 1 389 ? 23.572 -7.964 19.009 1.00 34.88 389 GLU A N 1
ATOM 2897 C CA . GLU A 1 389 ? 24.083 -9.073 18.195 1.00 34.88 389 GLU A CA 1
ATOM 2898 C C . GLU A 1 389 ? 23.282 -10.396 18.224 1.00 34.88 389 GLU A C 1
ATOM 2900 O O . GLU A 1 389 ? 23.035 -10.965 19.283 1.00 34.88 389 GLU A O 1
ATOM 2905 N N . GLY A 1 390 ? 22.968 -10.950 17.039 1.00 37.62 390 GLY A N 1
ATOM 2906 C CA . GLY A 1 390 ? 22.583 -12.370 16.911 1.00 37.62 390 GLY A CA 1
ATOM 2907 C C . GLY A 1 390 ? 21.419 -12.731 15.976 1.00 37.62 390 GLY A C 1
ATOM 2908 O O . GLY A 1 390 ? 21.131 -13.913 15.813 1.00 37.62 390 GLY A O 1
ATOM 2909 N N . GLY A 1 391 ? 20.746 -11.776 15.327 1.00 36.94 391 GLY A N 1
ATOM 2910 C CA . GLY A 1 391 ? 19.619 -12.071 14.428 1.00 36.94 391 GLY A CA 1
ATOM 2911 C C . GLY A 1 391 ? 20.033 -12.334 12.974 1.00 36.94 391 GLY A C 1
ATOM 2912 O O . GLY A 1 391 ? 20.415 -11.415 12.253 1.00 36.94 391 GLY A O 1
ATOM 2913 N N . THR A 1 392 ? 19.890 -13.569 12.491 1.00 44.72 392 THR A N 1
ATOM 2914 C CA . THR A 1 392 ? 20.124 -13.982 11.092 1.00 44.72 392 THR A CA 1
ATOM 2915 C C . THR A 1 392 ? 19.045 -13.455 10.129 1.00 44.72 392 THR A C 1
ATOM 2917 O O . THR A 1 392 ? 18.146 -14.174 9.717 1.00 44.72 392 THR A O 1
ATOM 2920 N N . ALA A 1 393 ? 19.078 -12.149 9.852 1.00 48.78 393 ALA A N 1
ATOM 2921 C CA . ALA A 1 393 ? 18.810 -11.408 8.603 1.00 48.78 393 ALA A CA 1
ATOM 2922 C C . ALA A 1 393 ? 18.631 -9.949 9.035 1.00 48.78 393 ALA A C 1
ATOM 2924 O O . ALA A 1 393 ? 17.749 -9.699 9.855 1.00 48.78 393 ALA A O 1
ATOM 2925 N N . ALA A 1 394 ? 19.450 -9.031 8.510 1.00 63.84 394 ALA A N 1
ATOM 2926 C CA . ALA A 1 394 ? 19.515 -7.633 8.949 1.00 63.84 394 ALA A CA 1
ATOM 2927 C C . ALA A 1 394 ? 18.112 -7.030 9.155 1.00 63.84 394 ALA A C 1
ATOM 2929 O O . ALA A 1 394 ? 17.336 -6.894 8.200 1.00 63.84 394 ALA A O 1
ATOM 2930 N N . GLU A 1 395 ? 17.761 -6.743 10.412 1.00 79.31 395 GLU A N 1
ATOM 2931 C CA . GLU A 1 395 ? 16.517 -6.049 10.730 1.00 79.31 395 GLU A CA 1
ATOM 2932 C C . GLU A 1 395 ? 16.528 -4.647 10.103 1.00 79.31 395 GLU A C 1
ATOM 2934 O O . GLU A 1 395 ? 17.596 -4.045 9.970 1.00 79.31 395 GLU A O 1
ATOM 2939 N N . PRO A 1 396 ? 15.364 -4.115 9.693 1.00 90.44 396 PRO A N 1
ATOM 2940 C CA . PRO A 1 396 ? 15.272 -2.740 9.232 1.00 90.44 396 PRO A CA 1
ATOM 2941 C C . PRO A 1 396 ? 15.701 -1.761 10.326 1.00 90.44 396 PRO A C 1
ATOM 2943 O O . PRO A 1 396 ? 15.128 -1.750 11.413 1.00 90.44 396 PRO A O 1
ATOM 2946 N N . ASP A 1 397 ? 16.674 -0.916 10.013 1.00 89.88 397 ASP A N 1
ATOM 2947 C CA . ASP A 1 397 ? 17.351 -0.024 10.953 1.00 89.88 397 ASP A CA 1
ATOM 2948 C C . ASP A 1 397 ? 17.321 1.444 10.515 1.00 89.88 397 ASP A C 1
ATOM 2950 O O . ASP A 1 397 ? 17.821 2.311 11.220 1.00 89.88 397 ASP A O 1
ATOM 2954 N N . THR A 1 398 ? 16.734 1.746 9.357 1.00 94.31 398 THR A N 1
ATOM 2955 C CA . THR A 1 398 ? 16.797 3.075 8.752 1.00 94.31 398 THR A CA 1
ATOM 2956 C C . THR A 1 398 ? 15.411 3.487 8.261 1.00 94.31 398 THR A C 1
ATOM 2958 O O . THR A 1 398 ? 14.714 2.731 7.582 1.00 94.31 398 THR A O 1
ATOM 2961 N N . LEU A 1 399 ? 14.976 4.702 8.593 1.00 96.69 399 LEU A N 1
ATOM 2962 C CA . LEU A 1 399 ? 13.798 5.335 8.001 1.00 96.69 399 LEU A CA 1
ATOM 2963 C C . LEU A 1 399 ? 14.118 5.793 6.584 1.00 96.69 399 LEU A C 1
ATOM 2965 O O . LEU A 1 399 ? 15.186 6.350 6.322 1.00 96.69 399 LEU A O 1
ATOM 2969 N N . PHE A 1 400 ? 13.150 5.634 5.681 1.00 97.69 400 PHE A N 1
ATOM 2970 C CA . PHE A 1 400 ? 13.254 6.236 4.359 1.00 97.69 400 PHE A CA 1
ATOM 2971 C C . PHE A 1 400 ? 13.441 7.770 4.480 1.00 97.69 400 PHE A C 1
ATOM 2973 O O . PHE A 1 400 ? 12.885 8.378 5.408 1.00 97.69 400 PHE A O 1
ATOM 2980 N N . PRO A 1 401 ? 14.223 8.403 3.583 1.00 97.75 401 PRO A N 1
ATOM 2981 C CA . PRO A 1 401 ? 14.505 9.835 3.649 1.00 97.75 401 PRO A CA 1
ATOM 2982 C C . PRO A 1 401 ? 13.239 10.687 3.626 1.00 97.75 401 PRO A C 1
ATOM 2984 O O . PRO A 1 401 ? 12.258 10.353 2.956 1.00 97.75 401 PRO A O 1
ATOM 2987 N N . THR A 1 402 ? 13.269 11.817 4.332 1.00 97.75 402 THR A N 1
ATOM 2988 C CA . THR A 1 402 ? 12.196 12.813 4.240 1.00 97.75 402 THR A CA 1
ATOM 2989 C C . THR A 1 402 ? 12.205 13.466 2.861 1.00 97.75 402 THR A C 1
ATOM 2991 O O . THR A 1 402 ? 13.247 13.562 2.212 1.00 97.75 402 THR A O 1
ATOM 2994 N N . MET A 1 403 ? 11.048 13.952 2.405 1.00 97.94 403 MET A N 1
ATOM 2995 C CA . MET A 1 403 ? 10.975 14.635 1.109 1.00 97.94 403 MET A CA 1
ATOM 2996 C C . MET A 1 403 ? 11.839 15.900 1.083 1.00 97.94 403 MET A C 1
ATOM 2998 O O . MET A 1 403 ? 12.449 16.189 0.063 1.00 97.94 403 MET A O 1
ATOM 3002 N N . GLN A 1 404 ? 11.991 16.579 2.224 1.00 98.00 404 GLN A N 1
ATOM 3003 C CA . GLN A 1 404 ? 12.922 17.697 2.363 1.00 98.00 404 GLN A CA 1
ATOM 3004 C C . GLN A 1 404 ? 14.378 17.269 2.112 1.00 98.00 404 GLN A C 1
ATOM 3006 O O . GLN A 1 404 ? 15.040 17.841 1.252 1.00 98.00 404 GLN A O 1
ATOM 3011 N N . ALA A 1 405 ? 14.853 16.204 2.771 1.00 97.75 405 ALA A N 1
ATOM 3012 C CA . ALA A 1 405 ? 16.213 15.704 2.561 1.00 97.75 405 ALA A CA 1
ATOM 3013 C C . ALA A 1 405 ? 16.446 15.259 1.106 1.00 97.75 405 ALA A C 1
ATOM 3015 O O . ALA A 1 405 ? 17.522 15.466 0.548 1.00 97.75 405 ALA A O 1
ATOM 3016 N N . VAL A 1 406 ? 15.435 14.664 0.462 1.00 97.94 406 VAL A N 1
ATOM 3017 C CA . VAL A 1 406 ? 15.513 14.301 -0.962 1.00 97.94 406 VAL A CA 1
ATOM 3018 C C . VAL A 1 406 ? 15.581 15.543 -1.850 1.00 97.94 406 VAL A C 1
ATOM 3020 O O . VAL A 1 406 ? 16.409 15.572 -2.758 1.00 97.94 406 VAL A O 1
ATOM 3023 N N . ALA A 1 407 ? 14.757 16.561 -1.599 1.00 97.62 407 ALA A N 1
ATOM 3024 C CA . ALA A 1 407 ? 14.759 17.803 -2.368 1.00 97.62 407 ALA A CA 1
ATOM 3025 C C . ALA A 1 407 ? 16.126 18.505 -2.308 1.00 97.62 407 ALA A C 1
ATOM 3027 O O . ALA A 1 407 ? 16.677 18.879 -3.341 1.00 97.62 407 ALA A O 1
ATOM 3028 N N . GLU A 1 408 ? 16.707 18.601 -1.111 1.00 97.19 408 GLU A N 1
ATOM 3029 C CA . GLU A 1 408 ? 17.966 19.310 -0.864 1.00 97.19 408 GLU A CA 1
ATOM 3030 C C . GLU A 1 408 ? 19.202 18.523 -1.340 1.00 97.19 408 GLU A C 1
ATOM 3032 O O . GLU A 1 408 ? 20.207 19.115 -1.745 1.00 97.19 408 GLU A O 1
ATOM 3037 N N . HIS A 1 409 ? 19.160 17.184 -1.304 1.00 97.19 409 HIS A N 1
ATOM 3038 C CA . HIS A 1 409 ? 20.371 16.358 -1.421 1.00 97.19 409 HIS A CA 1
ATOM 3039 C C . HIS A 1 409 ? 20.286 15.189 -2.421 1.00 97.19 409 HIS A C 1
ATOM 3041 O O . HIS A 1 409 ? 21.206 14.370 -2.499 1.00 97.19 409 HIS A O 1
ATOM 3047 N N . ALA A 1 410 ? 19.248 15.092 -3.261 1.00 92.75 410 ALA A N 1
ATOM 3048 C CA . ALA A 1 410 ? 19.173 14.032 -4.279 1.00 92.75 410 ALA A CA 1
ATOM 3049 C C . ALA A 1 410 ? 20.363 14.044 -5.259 1.00 92.75 410 ALA A C 1
ATOM 3051 O O . ALA A 1 410 ? 20.823 12.980 -5.684 1.00 92.75 410 ALA A O 1
ATOM 3052 N N . ALA A 1 411 ? 20.869 15.229 -5.617 1.00 92.38 411 ALA A N 1
ATOM 3053 C CA . ALA A 1 411 ? 21.963 15.379 -6.577 1.00 92.38 411 ALA A CA 1
ATOM 3054 C C . ALA A 1 411 ? 23.317 14.885 -6.054 1.00 92.38 411 ALA A C 1
ATOM 3056 O O . ALA A 1 411 ? 24.133 14.402 -6.836 1.00 92.38 411 ALA A O 1
ATOM 3057 N N . THR A 1 412 ? 23.542 14.965 -4.743 1.00 91.69 412 THR A N 1
ATOM 3058 C CA . THR A 1 412 ? 24.754 14.443 -4.101 1.00 91.69 412 THR A CA 1
ATOM 3059 C C . THR A 1 412 ? 24.615 12.953 -3.788 1.00 91.69 412 THR A C 1
ATOM 3061 O O . THR A 1 412 ? 25.574 12.196 -3.943 1.00 91.69 412 THR A O 1
ATOM 3064 N N . ALA A 1 413 ? 23.413 12.498 -3.418 1.00 90.38 413 ALA A N 1
ATOM 3065 C CA . ALA A 1 413 ? 23.158 11.105 -3.055 1.00 90.38 413 ALA A CA 1
ATOM 3066 C C . ALA A 1 413 ? 23.098 10.142 -4.255 1.00 90.38 413 ALA A C 1
ATOM 3068 O O . ALA A 1 413 ? 23.412 8.953 -4.129 1.00 90.38 413 ALA A O 1
ATOM 3069 N N . LEU A 1 414 ? 22.688 10.613 -5.437 1.00 90.81 414 LEU A N 1
ATOM 3070 C CA . LEU A 1 414 ? 22.453 9.760 -6.602 1.00 90.81 414 LEU A CA 1
ATOM 3071 C C . LEU A 1 414 ? 23.408 10.065 -7.754 1.00 90.81 414 LEU A C 1
ATOM 3073 O O . LEU A 1 414 ? 23.771 11.199 -8.031 1.00 90.81 414 LEU A O 1
ATOM 3077 N N . ARG A 1 415 ? 23.759 9.013 -8.500 1.00 86.19 415 ARG A N 1
ATOM 3078 C CA . ARG A 1 415 ? 24.438 9.127 -9.797 1.00 86.19 415 ARG A CA 1
ATOM 3079 C C . ARG A 1 415 ? 23.485 8.672 -10.895 1.00 86.19 415 ARG A C 1
ATOM 3081 O O . ARG A 1 415 ? 22.776 7.678 -10.724 1.00 86.19 415 ARG A O 1
ATOM 3088 N N . GLY A 1 416 ? 23.469 9.360 -12.032 1.00 82.69 416 GLY A N 1
ATOM 3089 C CA . GLY A 1 416 ? 22.618 8.991 -13.162 1.00 82.69 416 GLY A CA 1
ATOM 3090 C C . GLY A 1 416 ? 22.204 10.181 -14.025 1.00 82.69 416 GLY A C 1
ATOM 3091 O O . GLY A 1 416 ? 22.830 11.234 -13.949 1.00 82.69 416 GLY A O 1
ATOM 3092 N N . PRO A 1 417 ? 21.158 10.024 -14.857 1.00 88.00 417 PRO A N 1
ATOM 3093 C CA . PRO A 1 417 ? 20.683 11.089 -15.732 1.00 88.00 417 PRO A CA 1
ATOM 3094 C C . PRO A 1 417 ? 20.243 12.325 -14.939 1.00 88.00 417 PRO A C 1
ATOM 3096 O O . PRO A 1 417 ? 19.309 12.240 -14.138 1.00 88.00 417 PRO A O 1
ATOM 3099 N N . THR A 1 418 ? 20.857 13.478 -15.223 1.00 89.44 418 THR A N 1
ATOM 3100 C CA . THR A 1 418 ? 20.586 14.761 -14.548 1.00 89.44 418 THR A CA 1
ATOM 3101 C C . THR A 1 418 ? 19.101 15.110 -14.559 1.00 89.44 418 THR A C 1
ATOM 3103 O O . THR A 1 418 ? 18.559 15.510 -13.539 1.00 89.44 418 THR A O 1
ATOM 3106 N N . ARG A 1 419 ? 18.403 14.864 -15.679 1.00 90.44 419 ARG A N 1
ATOM 3107 C CA . ARG A 1 419 ? 16.957 15.123 -15.801 1.00 90.44 419 ARG A CA 1
ATOM 3108 C C . ARG A 1 419 ? 16.115 14.350 -14.783 1.00 90.44 419 ARG A C 1
ATOM 3110 O O . ARG A 1 419 ? 15.156 14.900 -14.265 1.00 90.44 419 ARG A O 1
ATOM 3117 N N . ARG A 1 420 ? 16.466 13.094 -14.485 1.00 92.00 420 ARG A N 1
ATOM 3118 C CA . ARG A 1 420 ? 15.721 12.279 -13.510 1.00 92.00 420 ARG A CA 1
ATOM 3119 C C . ARG A 1 420 ? 15.998 12.732 -12.081 1.00 92.00 420 ARG A C 1
ATOM 3121 O O . ARG A 1 420 ? 15.085 12.753 -11.272 1.00 92.00 420 ARG A O 1
ATOM 3128 N N . ILE A 1 421 ? 17.248 13.080 -11.782 1.00 94.00 421 ILE A N 1
ATOM 3129 C CA . ILE A 1 421 ? 17.629 13.621 -10.472 1.00 94.00 421 ILE A CA 1
ATOM 3130 C C . ILE A 1 421 ? 16.925 14.963 -10.234 1.00 94.00 421 ILE A C 1
ATOM 3132 O O . ILE A 1 421 ? 16.362 15.156 -9.165 1.00 94.00 421 ILE A O 1
ATOM 3136 N N . ALA A 1 422 ? 16.883 15.840 -11.241 1.00 94.00 422 ALA A N 1
ATOM 3137 C CA . ALA A 1 422 ? 16.147 17.099 -11.175 1.00 94.00 422 ALA A CA 1
ATOM 3138 C C . ALA A 1 422 ? 14.641 16.869 -10.967 1.00 94.00 422 ALA A C 1
ATOM 3140 O O . ALA A 1 422 ? 14.075 17.425 -10.037 1.00 94.00 422 ALA A O 1
ATOM 3141 N N . ALA A 1 423 ? 14.013 15.984 -11.753 1.00 95.06 423 ALA A N 1
ATOM 3142 C CA . ALA A 1 423 ? 12.598 15.638 -11.576 1.00 95.06 423 ALA A CA 1
ATOM 3143 C C . ALA A 1 423 ? 12.301 15.080 -10.172 1.00 95.06 423 ALA A C 1
ATOM 3145 O O . ALA A 1 423 ? 11.284 15.419 -9.572 1.00 95.06 423 ALA A O 1
ATOM 3146 N N . LEU A 1 424 ? 13.205 14.251 -9.633 1.00 96.62 424 LEU A N 1
ATOM 3147 C CA . LEU A 1 424 ? 13.106 13.726 -8.274 1.00 96.62 424 LEU A CA 1
ATOM 3148 C C . LEU A 1 424 ? 13.193 14.837 -7.217 1.00 96.62 424 LEU A C 1
ATOM 3150 O O . LEU A 1 424 ? 12.389 14.842 -6.291 1.00 96.62 424 LEU A O 1
ATOM 3154 N N . ALA A 1 425 ? 14.148 15.760 -7.350 1.00 96.75 425 ALA A N 1
ATOM 3155 C CA . ALA A 1 425 ? 14.291 16.886 -6.430 1.00 96.75 425 ALA A CA 1
ATOM 3156 C C . ALA A 1 425 ? 13.052 17.795 -6.472 1.00 96.75 425 ALA A C 1
ATOM 3158 O O . ALA A 1 425 ? 12.483 18.091 -5.427 1.00 96.75 425 ALA A O 1
ATOM 3159 N N . THR A 1 426 ? 12.562 18.137 -7.670 1.00 97.44 426 THR A N 1
ATOM 3160 C CA . THR A 1 426 ? 11.365 18.972 -7.854 1.00 97.44 426 THR A CA 1
ATOM 3161 C C . THR A 1 426 ? 10.116 18.343 -7.240 1.00 97.44 426 THR A 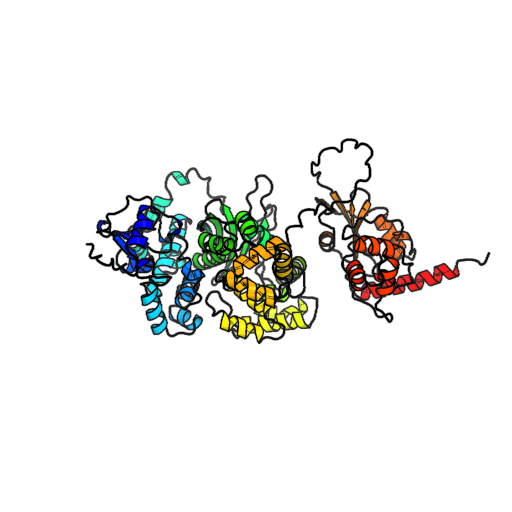C 1
ATOM 3163 O O . THR A 1 426 ? 9.377 19.026 -6.535 1.00 97.44 426 THR A O 1
ATOM 3166 N N . VAL A 1 427 ? 9.853 17.050 -7.472 1.00 97.88 427 VAL A N 1
ATOM 3167 C CA . VAL A 1 427 ? 8.669 16.411 -6.869 1.00 97.88 427 VAL A CA 1
ATOM 3168 C C . VAL A 1 427 ? 8.805 16.295 -5.354 1.00 97.88 427 VAL A C 1
ATOM 3170 O O . VAL A 1 427 ? 7.825 16.484 -4.641 1.00 97.88 427 VAL A O 1
ATOM 3173 N N . ALA A 1 428 ? 10.012 16.035 -4.847 1.00 98.12 428 ALA A N 1
ATOM 3174 C CA . ALA A 1 428 ? 10.262 15.986 -3.414 1.00 98.12 428 ALA A CA 1
ATOM 3175 C C . ALA A 1 428 ? 10.056 17.362 -2.757 1.00 98.12 428 ALA A C 1
ATOM 3177 O O . ALA A 1 428 ? 9.457 17.435 -1.690 1.00 98.12 428 ALA A O 1
ATOM 3178 N N . GLU A 1 429 ? 10.450 18.451 -3.417 1.00 98.12 429 GLU A N 1
ATOM 3179 C CA . GLU A 1 429 ? 10.191 19.823 -2.966 1.00 98.12 429 GLU A CA 1
ATOM 3180 C C . GLU A 1 429 ? 8.686 20.129 -2.902 1.00 98.12 429 GLU A C 1
ATOM 3182 O O . GLU A 1 429 ? 8.200 20.651 -1.897 1.00 98.12 429 GLU A O 1
ATOM 3187 N N . HIS A 1 430 ? 7.916 19.739 -3.925 1.00 97.94 430 HIS A N 1
ATOM 3188 C CA . HIS A 1 430 ? 6.460 19.934 -3.935 1.00 97.94 430 HIS A CA 1
ATOM 3189 C C . HIS A 1 430 ? 5.764 19.124 -2.831 1.00 97.94 430 HIS A C 1
ATOM 3191 O O . HIS A 1 430 ? 4.854 19.627 -2.176 1.00 97.94 430 HIS A O 1
ATOM 3197 N N . LEU A 1 431 ? 6.217 17.892 -2.579 1.00 97.69 431 LEU A N 1
ATOM 3198 C CA . LEU A 1 431 ? 5.714 17.068 -1.475 1.00 97.69 431 LEU A CA 1
ATOM 3199 C C . LEU A 1 431 ? 6.127 17.617 -0.098 1.00 97.69 431 LEU A C 1
ATOM 3201 O O . LEU A 1 431 ? 5.361 17.505 0.855 1.00 97.69 431 LEU A O 1
ATOM 3205 N N . ALA A 1 432 ? 7.333 18.179 0.034 1.00 97.19 432 ALA A N 1
ATOM 3206 C CA . ALA A 1 432 ? 7.844 18.726 1.293 1.00 97.19 432 ALA A CA 1
ATOM 3207 C C . ALA A 1 432 ? 7.161 20.047 1.678 1.00 97.19 432 ALA A C 1
ATOM 3209 O O . ALA A 1 432 ? 6.867 20.266 2.850 1.00 97.19 432 ALA A O 1
ATOM 3210 N N . SER A 1 433 ? 6.891 20.903 0.691 1.00 96.75 433 SER A N 1
ATOM 3211 C CA . SER A 1 433 ? 6.197 22.187 0.866 1.00 96.75 433 SER A CA 1
ATOM 3212 C C . SER A 1 433 ? 4.677 22.057 1.005 1.00 96.75 433 SER A C 1
ATOM 3214 O O . SER A 1 433 ? 4.026 23.008 1.429 1.00 96.75 433 SER A O 1
ATOM 3216 N N . GLY A 1 434 ? 4.103 20.905 0.637 1.00 93.50 434 GLY A N 1
ATOM 3217 C CA . GLY A 1 434 ? 2.653 20.706 0.564 1.00 93.50 434 GLY A CA 1
ATOM 3218 C C . GLY A 1 434 ? 2.007 21.260 -0.711 1.00 93.50 434 GLY A C 1
ATOM 3219 O O . GLY A 1 434 ? 0.788 21.243 -0.826 1.00 93.50 434 GLY A O 1
ATOM 3220 N N . ALA A 1 435 ? 2.797 21.721 -1.690 1.00 94.75 435 ALA A N 1
ATOM 3221 C CA . ALA A 1 435 ? 2.294 22.127 -3.007 1.00 94.75 435 ALA A CA 1
ATOM 3222 C C . ALA A 1 435 ? 1.730 20.949 -3.827 1.00 94.75 435 ALA A C 1
ATOM 3224 O O . ALA A 1 435 ? 0.987 21.161 -4.782 1.00 94.75 435 ALA A O 1
ATOM 3225 N N . LEU A 1 436 ? 2.094 19.716 -3.462 1.00 95.25 436 LEU A N 1
ATOM 3226 C CA . LEU A 1 436 ? 1.518 18.474 -3.969 1.00 95.25 436 LEU A CA 1
ATOM 3227 C C . LEU A 1 436 ? 1.101 17.601 -2.778 1.00 95.25 436 LEU A C 1
ATOM 3229 O O . LEU A 1 436 ? 1.955 17.159 -2.009 1.00 95.25 436 LEU A O 1
ATOM 3233 N N . GLU A 1 437 ? -0.192 17.299 -2.651 1.00 92.44 437 GLU A N 1
ATOM 3234 C CA . GLU A 1 437 ? -0.721 16.461 -1.568 1.00 92.44 437 GLU A CA 1
ATOM 3235 C C . GLU A 1 437 ? -1.080 15.055 -2.070 1.00 92.44 437 GLU A C 1
ATOM 3237 O O . GLU A 1 437 ? -2.115 14.828 -2.704 1.00 92.44 437 GLU A O 1
ATOM 3242 N N . VAL A 1 438 ? -0.246 14.064 -1.735 1.00 94.38 438 VAL A N 1
ATOM 3243 C CA . VAL A 1 438 ? -0.505 12.656 -2.070 1.00 94.38 438 VAL A CA 1
ATOM 3244 C C . VAL A 1 438 ? -0.745 11.857 -0.798 1.00 94.38 438 VAL A C 1
ATOM 3246 O O . VAL A 1 438 ? 0.179 11.502 -0.075 1.00 94.38 438 VAL A O 1
ATOM 3249 N N . HIS A 1 439 ? -1.998 11.503 -0.543 1.00 91.19 439 HIS A N 1
ATOM 3250 C CA . HIS A 1 439 ? -2.386 10.636 0.559 1.00 91.19 439 HIS A CA 1
ATOM 3251 C C . HIS A 1 439 ? -3.557 9.727 0.169 1.00 91.19 439 HIS A C 1
ATOM 3253 O O . HIS A 1 439 ? -4.188 9.867 -0.875 1.00 91.19 439 HIS A O 1
ATOM 3259 N N . ILE A 1 440 ? -3.876 8.758 1.028 1.00 87.38 440 ILE A N 1
ATOM 3260 C CA . ILE A 1 440 ? -4.912 7.742 0.765 1.00 87.38 440 ILE A CA 1
ATOM 3261 C C . ILE A 1 440 ? -6.330 8.321 0.572 1.00 87.38 440 ILE A C 1
ATOM 3263 O O . ILE A 1 440 ? -7.223 7.678 0.017 1.00 87.38 440 ILE A O 1
ATOM 3267 N N . GLY A 1 441 ? -6.538 9.535 1.075 1.00 88.06 441 GLY A N 1
ATOM 3268 C CA . GLY A 1 441 ? -7.778 10.290 0.957 1.00 88.06 441 GLY A CA 1
ATOM 3269 C C . GLY A 1 441 ? -7.733 11.362 -0.128 1.00 88.06 441 GLY A C 1
ATOM 3270 O O . GLY A 1 441 ? -8.668 12.155 -0.177 1.00 88.06 441 GLY A O 1
ATOM 3271 N N . SER A 1 442 ? -6.689 11.432 -0.957 1.00 91.12 442 SER A N 1
ATOM 3272 C CA . SER A 1 442 ? -6.622 12.382 -2.071 1.00 91.12 442 SER A CA 1
ATOM 3273 C C . SER A 1 442 ? -7.609 12.002 -3.176 1.00 91.12 442 SER A C 1
ATOM 3275 O O . SER A 1 442 ? -7.985 10.836 -3.326 1.00 91.12 442 SER A O 1
ATOM 3277 N N . ASP A 1 443 ? -8.035 12.991 -3.960 1.00 89.12 443 ASP A N 1
ATOM 3278 C CA . ASP A 1 443 ? -8.811 12.738 -5.172 1.00 89.12 443 ASP A CA 1
ATOM 3279 C C . ASP A 1 443 ? -7.897 12.186 -6.286 1.00 89.12 443 ASP A C 1
ATOM 3281 O O . ASP A 1 443 ? -6.909 12.843 -6.630 1.00 89.12 443 ASP A O 1
ATOM 3285 N N . PRO A 1 444 ? -8.192 11.009 -6.876 1.00 90.19 444 PRO A N 1
ATOM 3286 C CA . PRO A 1 444 ? -7.321 10.421 -7.889 1.00 90.19 444 PRO A CA 1
ATOM 3287 C C . PRO A 1 444 ? -7.123 11.299 -9.131 1.00 90.19 444 PRO A C 1
ATOM 3289 O O . PRO A 1 444 ? -6.036 11.303 -9.705 1.00 90.19 444 PRO A O 1
ATOM 3292 N N . GLN A 1 445 ? -8.149 12.042 -9.563 1.00 90.75 445 GLN A N 1
ATOM 3293 C CA . GLN A 1 445 ? -8.063 12.865 -10.772 1.00 90.75 445 GLN A CA 1
ATOM 3294 C C . GLN A 1 445 ? -7.206 14.108 -10.531 1.00 90.75 445 GLN A C 1
ATOM 3296 O O . GLN A 1 445 ? -6.411 14.477 -11.398 1.00 90.75 445 GLN A O 1
ATOM 3301 N N . THR A 1 446 ? -7.342 14.727 -9.357 1.00 92.75 446 THR A N 1
ATOM 3302 C CA . THR A 1 446 ? -6.483 15.833 -8.924 1.00 92.75 446 THR A CA 1
ATOM 3303 C C . THR A 1 446 ? -5.028 15.385 -8.826 1.00 92.75 446 THR A C 1
ATOM 3305 O O . THR A 1 446 ? -4.184 15.964 -9.507 1.00 92.75 446 THR A O 1
ATOM 3308 N N . VAL A 1 447 ? -4.740 14.292 -8.106 1.00 95.06 447 VAL A N 1
ATOM 3309 C CA . VAL A 1 447 ? -3.367 13.768 -7.961 1.00 95.06 447 VAL A CA 1
ATOM 3310 C C . VAL A 1 447 ? -2.755 13.427 -9.315 1.00 95.06 447 VAL A C 1
ATOM 3312 O O . VAL A 1 447 ? -1.602 13.767 -9.569 1.00 95.06 447 VAL A O 1
ATOM 3315 N N . HIS A 1 448 ? -3.513 12.785 -10.212 1.00 95.94 448 HIS A N 1
ATOM 3316 C CA . HIS A 1 448 ? -3.024 12.498 -11.558 1.00 95.94 448 HIS A CA 1
ATOM 3317 C C . HIS A 1 448 ? -2.636 13.787 -12.289 1.00 95.94 448 HIS A C 1
ATOM 3319 O O . HIS A 1 448 ? -1.540 13.873 -12.840 1.00 95.94 448 HIS A O 1
ATOM 3325 N N . ARG A 1 449 ? -3.521 14.792 -12.296 1.00 96.69 449 ARG A N 1
ATOM 3326 C CA . ARG A 1 449 ? -3.299 16.069 -12.985 1.00 96.69 449 ARG A CA 1
ATOM 3327 C C . ARG A 1 449 ? -2.064 16.787 -12.449 1.00 96.69 449 ARG A C 1
ATOM 3329 O O . ARG A 1 449 ? -1.204 17.150 -13.246 1.00 96.69 449 ARG A O 1
ATOM 3336 N N . GLU A 1 450 ? -1.967 16.939 -11.132 1.00 96.81 450 GLU A N 1
ATOM 3337 C CA . GLU A 1 450 ? -0.856 17.623 -10.466 1.00 96.81 450 GLU A CA 1
ATOM 3338 C C . GLU A 1 450 ? 0.473 16.903 -10.703 1.00 96.81 450 GLU A C 1
ATOM 3340 O O . GLU A 1 450 ? 1.450 17.538 -11.087 1.00 96.81 450 GLU A O 1
ATOM 3345 N N . LEU A 1 451 ? 0.500 15.569 -10.597 1.00 97.00 451 LEU A N 1
ATOM 3346 C CA . LEU A 1 451 ? 1.694 14.785 -10.915 1.00 97.00 451 LEU A CA 1
ATOM 3347 C C . LEU A 1 451 ? 2.125 14.977 -12.370 1.00 97.00 451 LEU A C 1
ATOM 3349 O O . LEU A 1 451 ? 3.293 15.241 -12.623 1.00 97.00 451 LEU A O 1
ATOM 3353 N N . THR A 1 452 ? 1.205 14.869 -13.333 1.00 96.94 452 THR A N 1
ATOM 3354 C CA . THR A 1 452 ? 1.548 15.015 -14.761 1.00 96.94 452 THR A CA 1
ATOM 3355 C C . THR A 1 452 ? 1.906 16.440 -15.181 1.00 96.94 452 THR A C 1
ATOM 3357 O O . THR A 1 452 ? 2.488 16.621 -16.249 1.00 96.94 452 THR A O 1
ATOM 3360 N N . ALA A 1 453 ? 1.578 17.445 -14.365 1.00 96.75 453 ALA A N 1
ATOM 3361 C CA . ALA A 1 453 ? 2.007 18.822 -14.588 1.00 96.75 453 ALA A CA 1
ATOM 3362 C C . ALA A 1 453 ? 3.492 19.032 -14.240 1.00 96.75 453 ALA A C 1
ATOM 3364 O O . ALA A 1 453 ? 4.109 19.979 -14.730 1.00 96.75 453 ALA A O 1
ATOM 3365 N N . LEU A 1 454 ? 4.086 18.147 -13.430 1.00 96.06 454 LEU A N 1
ATOM 3366 C CA . LEU A 1 454 ? 5.483 18.256 -13.025 1.00 96.06 454 LEU A CA 1
ATOM 3367 C C . LEU A 1 454 ? 6.444 17.754 -14.120 1.00 96.06 454 LEU A C 1
ATOM 3369 O O . LEU A 1 454 ? 6.259 16.663 -14.676 1.00 96.06 454 LEU A O 1
ATOM 3373 N N . PRO A 1 455 ? 7.535 18.491 -14.407 1.00 92.81 455 PRO A N 1
ATOM 3374 C CA . PRO A 1 455 ? 8.535 18.067 -15.379 1.00 92.81 455 PRO A CA 1
ATOM 3375 C C . PRO A 1 455 ? 9.138 16.698 -15.041 1.00 92.81 455 PRO A C 1
ATOM 3377 O O . PRO A 1 455 ? 9.636 16.464 -13.943 1.00 92.81 455 PRO A O 1
ATOM 3380 N N . GLY A 1 456 ? 9.146 15.787 -16.017 1.00 91.00 456 GLY A N 1
ATOM 3381 C CA . GLY A 1 456 ? 9.716 14.445 -15.850 1.00 91.00 456 GLY A CA 1
ATOM 3382 C C . GLY A 1 456 ? 8.767 13.409 -15.236 1.00 91.00 456 GLY A C 1
ATOM 3383 O O . GLY A 1 456 ? 9.164 12.252 -15.078 1.00 91.00 456 GLY A O 1
ATOM 3384 N N . ILE A 1 457 ? 7.513 13.772 -14.955 1.00 94.75 457 ILE A N 1
ATOM 3385 C CA . ILE A 1 457 ? 6.477 12.838 -14.511 1.00 94.75 457 ILE A CA 1
ATOM 3386 C C . ILE A 1 457 ? 5.452 12.644 -15.631 1.00 94.75 457 ILE A C 1
ATOM 3388 O O . ILE A 1 457 ? 4.707 13.544 -15.998 1.00 94.75 457 ILE A O 1
ATOM 3392 N N . GLY A 1 458 ? 5.433 11.440 -16.203 1.00 93.38 458 GLY A N 1
ATOM 3393 C CA . GLY A 1 458 ? 4.465 11.055 -17.231 1.00 93.38 458 GLY A CA 1
ATOM 3394 C C . GLY A 1 458 ? 3.249 10.323 -16.663 1.00 93.38 458 GLY A C 1
ATOM 3395 O O . GLY A 1 458 ? 3.228 9.931 -15.495 1.00 93.38 458 GLY A O 1
ATOM 3396 N N . THR A 1 459 ? 2.279 10.043 -17.538 1.00 93.56 459 THR A N 1
ATOM 3397 C CA . THR A 1 459 ? 1.045 9.301 -17.212 1.00 93.56 459 THR A CA 1
ATOM 3398 C C . THR A 1 459 ? 1.319 7.959 -16.539 1.00 93.56 459 THR A C 1
ATOM 3400 O O . THR A 1 459 ? 0.695 7.647 -15.537 1.00 93.56 459 THR A O 1
ATOM 3403 N N . TRP A 1 460 ? 2.325 7.203 -16.998 1.00 94.81 460 TRP A N 1
ATOM 3404 C CA . TRP A 1 460 ? 2.708 5.935 -16.361 1.00 94.81 460 TRP A CA 1
ATOM 3405 C C . TRP A 1 460 ? 3.058 6.099 -14.874 1.00 94.81 460 TRP A C 1
ATOM 3407 O O . TRP A 1 460 ? 2.643 5.287 -14.052 1.00 94.81 460 TRP A O 1
ATOM 3417 N N . THR A 1 461 ? 3.818 7.142 -14.518 1.00 95.75 461 THR A N 1
ATOM 3418 C CA . THR A 1 461 ? 4.208 7.388 -13.123 1.00 95.75 461 THR A CA 1
ATOM 3419 C C . THR A 1 461 ? 2.993 7.797 -12.297 1.00 95.75 461 THR A C 1
ATOM 3421 O O . THR A 1 461 ? 2.818 7.268 -11.203 1.00 95.75 461 THR A O 1
ATOM 3424 N N . ALA A 1 462 ? 2.139 8.674 -12.831 1.00 96.50 462 ALA A N 1
ATOM 3425 C CA . ALA A 1 462 ? 0.903 9.079 -12.170 1.00 96.50 462 ALA A CA 1
ATOM 3426 C C . ALA A 1 462 ? -0.028 7.878 -11.931 1.00 96.50 462 ALA A C 1
ATOM 3428 O O . ALA A 1 462 ? -0.386 7.611 -10.787 1.00 96.50 462 ALA A O 1
ATOM 3429 N N . ASP A 1 463 ? -0.324 7.084 -12.962 1.00 96.31 463 ASP A N 1
ATOM 3430 C CA . ASP A 1 463 ? -1.147 5.873 -12.863 1.00 96.31 463 ASP A CA 1
ATOM 3431 C C . ASP A 1 463 ? -0.578 4.875 -11.848 1.00 96.31 463 ASP A C 1
ATOM 3433 O O . ASP A 1 463 ? -1.311 4.308 -11.036 1.00 96.31 463 ASP A O 1
ATOM 3437 N N . TYR A 1 464 ? 0.742 4.672 -11.849 1.00 96.50 464 TYR A N 1
ATOM 3438 C CA . TYR A 1 464 ? 1.395 3.790 -10.887 1.00 96.50 464 TYR A CA 1
ATOM 3439 C C . TYR A 1 464 ? 1.256 4.299 -9.443 1.00 96.50 464 TYR A C 1
ATOM 3441 O O . TYR A 1 464 ? 1.013 3.501 -8.534 1.00 96.50 464 TYR A O 1
ATOM 3449 N N . VAL A 1 465 ? 1.352 5.616 -9.225 1.00 97.19 465 VAL A N 1
ATOM 3450 C CA . VAL A 1 465 ? 1.100 6.240 -7.918 1.00 97.19 465 VAL A CA 1
ATOM 3451 C C . VAL A 1 465 ? -0.365 6.074 -7.517 1.00 97.19 465 VAL A C 1
ATOM 3453 O O . VAL A 1 465 ? -0.619 5.626 -6.406 1.00 97.19 465 VAL A O 1
ATOM 3456 N N . LEU A 1 466 ? -1.341 6.330 -8.391 1.00 95.38 466 LEU A N 1
ATOM 3457 C CA . LEU A 1 466 ? -2.761 6.128 -8.058 1.00 95.38 466 LEU A CA 1
ATOM 3458 C C . LEU A 1 466 ? -3.080 4.669 -7.704 1.00 95.38 466 LEU A C 1
ATOM 3460 O O . LEU A 1 466 ? -3.843 4.401 -6.771 1.00 95.38 466 LEU A O 1
ATOM 3464 N N . LEU A 1 467 ? -2.484 3.727 -8.438 1.00 95.12 467 LEU A N 1
ATOM 3465 C CA . LEU A 1 467 ? -2.652 2.293 -8.226 1.00 95.12 467 LEU A CA 1
ATOM 3466 C C . LEU A 1 467 ? -2.087 1.854 -6.868 1.00 95.12 467 LEU A C 1
ATOM 3468 O O . LEU A 1 467 ? -2.733 1.086 -6.163 1.00 95.12 467 LEU A O 1
ATOM 3472 N N . ARG A 1 468 ? -0.897 2.336 -6.482 1.00 96.12 468 ARG A N 1
ATOM 3473 C CA . ARG A 1 468 ? -0.173 1.861 -5.284 1.00 96.12 468 ARG A CA 1
ATOM 3474 C C . ARG A 1 468 ? -0.384 2.726 -4.033 1.00 96.12 468 ARG A C 1
ATOM 3476 O O . ARG A 1 468 ? -0.429 2.188 -2.931 1.00 96.12 468 ARG A O 1
ATOM 3483 N N . ALA A 1 469 ? -0.489 4.047 -4.181 1.00 94.31 469 ALA A N 1
ATOM 3484 C CA . ALA A 1 469 ? -0.604 5.010 -3.080 1.00 94.31 469 ALA A CA 1
ATOM 3485 C C . ALA A 1 469 ? -2.043 5.142 -2.591 1.00 94.31 469 ALA A C 1
ATOM 3487 O O . ALA A 1 469 ? -2.308 5.106 -1.391 1.00 94.31 469 ALA A O 1
ATOM 3488 N N . LEU A 1 470 ? -2.964 5.301 -3.544 1.00 91.12 470 LEU A N 1
ATOM 3489 C CA . LEU A 1 470 ? -4.386 5.490 -3.272 1.00 91.12 470 LEU A CA 1
ATOM 3490 C C . LEU A 1 470 ? -5.145 4.154 -3.270 1.00 91.12 470 LEU A C 1
ATOM 3492 O O . LEU A 1 470 ? -6.305 4.118 -2.866 1.00 91.12 470 LEU A O 1
ATOM 3496 N N . GLY A 1 471 ? -4.502 3.065 -3.711 1.00 89.69 471 GLY A N 1
ATOM 3497 C CA . GLY A 1 471 ? -5.130 1.747 -3.820 1.00 89.69 471 GLY A CA 1
ATOM 3498 C C . GLY A 1 471 ? -6.257 1.722 -4.852 1.00 89.69 471 GLY A C 1
ATOM 3499 O O . GLY A 1 471 ? -7.234 1.000 -4.672 1.00 89.69 471 GLY A O 1
ATOM 3500 N N . THR A 1 472 ? -6.173 2.551 -5.901 1.00 90.25 472 THR A N 1
ATOM 3501 C CA . THR A 1 472 ? -7.271 2.700 -6.865 1.00 90.25 472 THR A CA 1
ATOM 3502 C C . THR A 1 472 ? -7.470 1.384 -7.628 1.00 90.25 472 THR A C 1
ATOM 3504 O O . THR A 1 472 ? -6.539 0.949 -8.313 1.00 90.25 472 THR A O 1
ATOM 3507 N N . PRO A 1 473 ? -8.653 0.743 -7.565 1.00 89.50 473 PRO A N 1
ATOM 3508 C CA . PRO A 1 473 ? -8.868 -0.591 -8.136 1.00 89.50 473 PRO A CA 1
ATOM 3509 C C . PRO A 1 473 ? -9.025 -0.595 -9.665 1.00 89.50 473 PRO A C 1
ATOM 3511 O O . PRO A 1 473 ? -8.882 -1.644 -10.295 1.00 89.50 473 PRO A O 1
ATOM 3514 N N . ASP A 1 474 ? -9.280 0.572 -10.264 1.00 91.94 474 ASP A N 1
ATOM 3515 C CA . ASP A 1 474 ? -9.644 0.725 -11.675 1.00 91.94 474 ASP A CA 1
ATOM 3516 C C . ASP A 1 474 ? -8.591 1.488 -12.508 1.00 91.94 474 ASP A C 1
ATOM 3518 O O . ASP A 1 474 ? -8.941 2.347 -13.317 1.00 91.94 474 ASP A O 1
ATOM 3522 N N . ILE A 1 475 ? -7.299 1.196 -12.320 1.00 93.19 475 ILE A N 1
ATOM 3523 C CA . ILE A 1 475 ? -6.186 1.808 -13.067 1.00 93.19 475 ILE A CA 1
ATOM 3524 C C . ILE A 1 475 ? -5.399 0.734 -13.821 1.00 93.19 475 ILE A C 1
ATOM 3526 O O . ILE A 1 475 ? -5.086 -0.321 -13.281 1.00 93.19 475 ILE A O 1
ATOM 3530 N N . LEU A 1 476 ? -5.038 1.003 -15.078 1.00 95.12 476 LEU A N 1
ATOM 3531 C CA . LEU A 1 476 ? -4.160 0.129 -15.858 1.00 95.12 476 LEU A CA 1
ATOM 3532 C C . LEU A 1 476 ? -3.096 0.968 -16.573 1.00 95.12 476 LEU A C 1
ATOM 3534 O O . LEU A 1 476 ? -3.432 1.625 -17.559 1.00 95.12 476 LEU A O 1
ATOM 3538 N N . PRO A 1 477 ? -1.823 0.928 -16.140 1.00 94.31 477 PRO A N 1
ATOM 3539 C CA . PRO A 1 477 ? -0.735 1.635 -16.813 1.00 94.31 477 PRO A CA 1
ATOM 3540 C C . PRO A 1 477 ? -0.394 0.950 -18.151 1.00 94.31 477 PRO A C 1
ATOM 3542 O O . PRO A 1 477 ? 0.582 0.213 -18.262 1.00 94.31 477 PRO A O 1
ATOM 3545 N N . VAL A 1 478 ? -1.209 1.150 -19.191 1.00 93.00 478 VAL A N 1
ATOM 3546 C CA . VAL A 1 478 ? -1.116 0.419 -20.478 1.00 93.00 478 VAL A CA 1
ATOM 3547 C C . VAL A 1 478 ? 0.190 0.649 -21.243 1.00 93.00 478 VAL A C 1
ATOM 3549 O O . VAL A 1 478 ? 0.528 -0.114 -22.143 1.00 93.00 478 VAL A O 1
ATOM 3552 N N . THR A 1 479 ? 0.949 1.684 -20.889 1.00 90.62 479 THR A N 1
ATOM 3553 C CA . THR A 1 479 ? 2.279 1.964 -21.445 1.00 90.62 479 THR A CA 1
ATOM 3554 C C . THR A 1 479 ? 3.391 1.147 -20.777 1.00 90.62 479 THR A C 1
ATOM 3556 O O . THR A 1 479 ? 4.515 1.119 -21.285 1.00 90.62 479 THR A O 1
ATOM 3559 N N . ASP A 1 480 ? 3.098 0.445 -19.678 1.00 92.88 480 ASP A N 1
ATOM 3560 C CA . ASP A 1 480 ? 4.059 -0.378 -18.952 1.00 92.88 480 ASP A CA 1
ATOM 3561 C C . ASP A 1 480 ? 4.532 -1.572 -19.790 1.00 92.88 480 ASP A C 1
ATOM 3563 O O . ASP A 1 480 ? 3.755 -2.411 -20.248 1.00 92.88 480 ASP A O 1
ATOM 3567 N N . ARG A 1 481 ? 5.848 -1.678 -19.981 1.00 90.69 481 ARG A N 1
ATOM 3568 C CA . ARG A 1 481 ? 6.434 -2.717 -20.835 1.00 90.69 481 ARG A CA 1
ATOM 3569 C C . ARG A 1 481 ? 6.206 -4.128 -20.293 1.00 90.69 481 ARG A C 1
ATOM 3571 O O . ARG A 1 481 ? 5.997 -5.047 -21.088 1.00 90.69 481 ARG A O 1
ATOM 3578 N N . ALA A 1 482 ? 6.301 -4.324 -18.978 1.00 90.31 482 ALA A N 1
ATOM 3579 C CA . ALA A 1 482 ? 6.115 -5.644 -18.384 1.00 90.31 482 ALA A CA 1
ATOM 3580 C C . ALA A 1 482 ? 4.650 -6.073 -18.509 1.00 90.31 482 ALA A C 1
ATOM 3582 O O . ALA A 1 482 ? 4.380 -7.194 -18.926 1.00 90.31 482 ALA A O 1
ATOM 3583 N N . LEU A 1 483 ? 3.719 -5.156 -18.261 1.00 94.31 483 LEU A N 1
ATOM 3584 C CA . LEU A 1 483 ? 2.286 -5.363 -18.426 1.00 94.31 483 LEU A CA 1
ATOM 3585 C C . LEU A 1 483 ? 1.935 -5.759 -19.863 1.00 94.31 483 LEU A C 1
ATOM 3587 O O . LEU A 1 483 ? 1.271 -6.770 -20.070 1.00 94.31 483 LEU A O 1
ATOM 3591 N N . ARG A 1 484 ? 2.450 -5.028 -20.858 1.00 94.62 484 ARG A N 1
ATOM 3592 C CA . ARG A 1 484 ? 2.260 -5.333 -22.288 1.00 94.62 484 ARG A CA 1
ATOM 3593 C C . ARG A 1 484 ? 2.867 -6.677 -22.692 1.00 94.62 484 ARG A C 1
ATOM 3595 O O . ARG A 1 484 ? 2.246 -7.439 -23.422 1.00 94.62 484 ARG A O 1
ATOM 3602 N N . THR A 1 485 ? 4.045 -7.010 -22.157 1.00 93.31 485 THR A N 1
ATOM 3603 C CA . THR A 1 485 ? 4.654 -8.341 -22.348 1.00 93.31 485 THR A CA 1
ATOM 3604 C C . THR A 1 485 ? 3.757 -9.443 -21.780 1.00 93.31 485 THR A C 1
ATOM 3606 O O . THR A 1 485 ? 3.622 -10.506 -22.378 1.00 93.31 485 THR A O 1
ATOM 3609 N N . GLY A 1 486 ? 3.142 -9.192 -20.624 1.00 94.44 486 GLY A N 1
ATOM 3610 C CA . GLY A 1 486 ? 2.146 -10.066 -20.020 1.00 94.44 486 GLY A CA 1
ATOM 3611 C C . GLY A 1 486 ? 0.904 -10.226 -20.888 1.00 94.44 486 GLY A C 1
ATOM 3612 O O . GLY A 1 486 ? 0.504 -11.351 -21.155 1.00 94.44 486 GLY A O 1
ATOM 3613 N N . ALA A 1 487 ? 0.349 -9.116 -21.382 1.00 95.50 487 ALA A N 1
ATOM 3614 C CA . ALA A 1 487 ? -0.795 -9.106 -22.292 1.00 95.50 487 ALA A CA 1
ATOM 3615 C C . ALA A 1 487 ? -0.525 -9.945 -23.549 1.00 95.50 487 ALA A C 1
ATOM 3617 O O . ALA A 1 487 ? -1.291 -10.861 -23.839 1.00 95.50 487 ALA A O 1
ATOM 3618 N N . ALA A 1 488 ? 0.616 -9.738 -24.209 1.00 93.94 488 ALA A N 1
ATOM 3619 C CA . ALA A 1 488 ? 1.011 -10.516 -25.382 1.00 93.94 488 ALA A CA 1
ATOM 3620 C C . ALA A 1 488 ? 1.114 -12.027 -25.095 1.00 93.94 488 ALA A C 1
ATOM 3622 O O . ALA A 1 488 ? 0.782 -12.847 -25.943 1.00 93.94 488 ALA A O 1
ATOM 3623 N N . ARG A 1 489 ? 1.541 -12.425 -23.887 1.00 92.25 489 ARG A N 1
ATOM 3624 C CA . ARG A 1 489 ? 1.598 -13.843 -23.472 1.00 92.25 489 ARG A CA 1
ATOM 3625 C C . ARG A 1 489 ? 0.235 -14.468 -23.193 1.00 92.25 489 ARG A C 1
ATOM 3627 O O . ARG A 1 489 ? 0.164 -15.687 -23.046 1.00 92.25 489 ARG A O 1
ATOM 3634 N N . LEU A 1 490 ? -0.802 -13.651 -23.048 1.00 93.06 490 LEU A N 1
ATOM 3635 C CA . LEU A 1 490 ? -2.189 -14.084 -22.889 1.00 93.06 490 LEU A CA 1
ATOM 3636 C C . LEU A 1 490 ? -3.001 -13.866 -24.170 1.00 93.06 490 LEU A C 1
ATOM 3638 O O . LEU A 1 490 ? -4.226 -13.840 -24.103 1.00 93.06 490 LEU A O 1
ATOM 3642 N N . ASP A 1 491 ? -2.325 -13.654 -25.304 1.00 92.88 491 ASP A N 1
ATOM 3643 C CA . ASP A 1 491 ? -2.948 -13.364 -26.598 1.00 92.88 491 ASP A CA 1
ATOM 3644 C C . ASP A 1 491 ? -3.889 -12.139 -26.550 1.00 92.88 491 ASP A C 1
ATOM 3646 O O . ASP A 1 491 ? -4.888 -12.045 -27.262 1.00 92.88 491 ASP A O 1
ATOM 3650 N N . LEU A 1 492 ? -3.560 -11.171 -25.687 1.00 94.88 492 LEU A N 1
ATOM 3651 C CA . LEU A 1 492 ? -4.214 -9.867 -25.598 1.00 94.88 492 LEU A CA 1
ATOM 3652 C C . LEU A 1 492 ? -3.424 -8.821 -26.406 1.00 94.88 492 LEU A C 1
ATOM 3654 O O . LEU A 1 492 ? -2.220 -8.998 -26.616 1.00 94.88 492 LEU A O 1
ATOM 3658 N N . PRO A 1 493 ? -4.060 -7.707 -26.824 1.00 93.88 493 PRO A N 1
ATOM 3659 C CA . PRO A 1 493 ? -3.370 -6.652 -27.560 1.00 93.88 493 PRO A CA 1
ATOM 3660 C C . PRO A 1 493 ? -2.128 -6.143 -26.817 1.00 93.88 493 PRO A C 1
ATOM 3662 O O . PRO A 1 493 ? -2.193 -5.799 -25.635 1.00 93.88 493 PRO A O 1
ATOM 3665 N N . GLU A 1 494 ? -0.989 -6.096 -27.511 1.00 89.81 494 GLU A N 1
ATOM 3666 C CA . GLU A 1 494 ? 0.255 -5.551 -26.958 1.00 89.81 494 GLU A CA 1
ATOM 3667 C C . GLU A 1 494 ? 0.319 -4.027 -27.122 1.00 89.81 494 GLU A C 1
ATOM 3669 O O . GLU A 1 494 ? 1.052 -3.360 -26.394 1.00 89.81 494 GLU A O 1
ATOM 3674 N N . ASP A 1 495 ? -0.395 -3.438 -28.081 1.00 92.62 495 ASP A N 1
ATOM 3675 C CA . ASP A 1 495 ? -0.389 -1.993 -28.275 1.00 92.62 495 ASP A CA 1
ATOM 3676 C C . ASP A 1 495 ? -1.242 -1.279 -27.200 1.00 92.62 495 ASP A C 1
ATOM 3678 O O . ASP A 1 495 ? -2.274 -1.804 -26.772 1.00 92.62 495 ASP A O 1
ATOM 3682 N N . PRO A 1 496 ? -0.839 -0.080 -26.733 1.00 92.25 496 PRO A N 1
ATOM 3683 C CA . PRO A 1 496 ? -1.552 0.603 -25.652 1.00 92.25 496 PRO A CA 1
ATOM 3684 C C . PRO A 1 496 ? -3.030 0.900 -25.944 1.00 92.25 496 PRO A C 1
ATOM 3686 O O . PRO A 1 496 ? -3.844 0.864 -25.022 1.00 92.25 496 PRO A O 1
ATOM 3689 N N . ALA A 1 497 ? -3.388 1.194 -27.200 1.00 92.75 497 ALA A N 1
ATOM 3690 C CA . ALA A 1 497 ? -4.753 1.557 -27.574 1.00 92.75 497 ALA A CA 1
ATOM 3691 C C . ALA A 1 497 ? -5.678 0.333 -27.546 1.00 92.75 497 ALA A C 1
ATOM 3693 O O . ALA A 1 497 ? -6.712 0.354 -26.873 1.00 92.75 497 ALA A O 1
ATOM 3694 N N . GLY A 1 498 ? -5.266 -0.759 -28.192 1.00 94.50 498 GLY A N 1
ATOM 3695 C CA . GLY A 1 498 ? -5.967 -2.036 -28.173 1.00 94.50 498 GLY A CA 1
ATOM 3696 C C . GLY A 1 498 ? -6.093 -2.598 -26.760 1.00 94.50 498 GLY A C 1
ATOM 3697 O O . GLY A 1 498 ? -7.168 -3.059 -26.371 1.00 94.50 498 GLY A O 1
ATOM 3698 N N . LEU A 1 499 ? -5.035 -2.495 -25.948 1.00 94.31 499 LEU A N 1
ATOM 3699 C CA . LEU A 1 499 ? -5.075 -2.968 -24.566 1.00 94.31 499 LEU A CA 1
ATOM 3700 C C . LEU A 1 499 ? -6.018 -2.126 -23.701 1.00 94.31 499 LEU A C 1
ATOM 3702 O O . LEU A 1 499 ? -6.765 -2.683 -22.900 1.00 94.31 499 LEU A O 1
ATOM 3706 N N . SER A 1 500 ? -6.032 -0.803 -23.882 1.00 93.88 500 SER A N 1
ATOM 3707 C CA . SER A 1 500 ? -6.965 0.090 -23.185 1.00 93.88 500 SER A CA 1
ATOM 3708 C C . SER A 1 500 ? -8.426 -0.236 -23.519 1.00 93.88 500 SER A C 1
ATOM 3710 O O . SER A 1 500 ? -9.247 -0.393 -22.610 1.00 93.88 500 SER A O 1
ATOM 3712 N N . ALA A 1 501 ? -8.735 -0.434 -24.807 1.00 92.81 501 ALA A N 1
ATOM 3713 C CA . ALA A 1 501 ? -10.065 -0.836 -25.261 1.00 92.81 501 ALA A CA 1
ATOM 3714 C C . ALA A 1 501 ? -10.472 -2.197 -24.676 1.00 92.81 501 ALA A C 1
ATOM 3716 O O . ALA A 1 501 ? -11.576 -2.362 -24.154 1.00 92.81 501 ALA A O 1
ATOM 3717 N N . ARG A 1 502 ? -9.552 -3.169 -24.681 1.00 92.44 502 ARG A N 1
ATOM 3718 C CA . ARG A 1 502 ? -9.776 -4.497 -24.098 1.00 92.44 502 ARG A CA 1
ATOM 3719 C C . ARG A 1 502 ? -10.025 -4.436 -22.590 1.00 92.44 502 ARG A C 1
ATOM 3721 O O . ARG A 1 502 ? -10.899 -5.148 -22.092 1.00 92.44 502 ARG A O 1
ATOM 3728 N N . ALA A 1 503 ? -9.291 -3.574 -21.888 1.00 93.56 503 ALA A N 1
ATOM 3729 C CA . ALA A 1 503 ? -9.347 -3.416 -20.440 1.00 93.56 503 ALA A CA 1
ATOM 3730 C C . ALA A 1 503 ? -10.661 -2.810 -19.929 1.00 93.56 503 ALA A C 1
ATOM 3732 O O . ALA A 1 503 ? -10.957 -2.929 -18.741 1.00 93.56 503 ALA A O 1
ATOM 3733 N N . HIS A 1 504 ? -11.485 -2.196 -20.789 1.00 91.75 504 HIS A N 1
ATOM 3734 C CA . HIS A 1 504 ? -12.821 -1.730 -20.397 1.00 91.75 504 HIS A CA 1
ATOM 3735 C C . HIS A 1 504 ? -13.716 -2.857 -19.865 1.00 91.75 504 HIS A C 1
ATOM 3737 O O . HIS A 1 504 ? -14.543 -2.609 -18.992 1.00 91.75 504 HIS A O 1
ATOM 3743 N N . ARG A 1 505 ? -13.505 -4.102 -20.313 1.00 92.56 505 ARG A N 1
ATOM 3744 C CA . ARG A 1 505 ? -14.252 -5.280 -19.833 1.00 92.56 505 ARG A CA 1
ATOM 3745 C C . ARG A 1 505 ? -13.888 -5.690 -18.405 1.00 92.56 505 ARG A C 1
ATOM 3747 O O . ARG A 1 505 ? -14.630 -6.445 -17.794 1.00 92.56 505 ARG A O 1
ATOM 3754 N N . TRP A 1 506 ? -12.769 -5.197 -17.876 1.00 94.25 506 TRP A N 1
ATOM 3755 C CA . TRP A 1 506 ? -12.303 -5.512 -16.524 1.00 94.25 506 TRP A CA 1
ATOM 3756 C C . TRP A 1 506 ? -12.686 -4.451 -15.499 1.00 94.25 506 TRP A C 1
ATOM 3758 O O . TRP A 1 506 ? -12.288 -4.566 -14.345 1.00 94.25 506 TRP A O 1
ATOM 3768 N N . ARG A 1 507 ? -13.409 -3.395 -15.887 1.00 90.88 507 ARG A N 1
ATOM 3769 C CA . ARG A 1 507 ? -13.864 -2.374 -14.936 1.00 90.88 507 ARG A CA 1
ATOM 3770 C C . ARG A 1 507 ? -14.864 -2.987 -13.943 1.00 90.88 507 ARG A C 1
ATOM 3772 O O . ARG A 1 507 ? -15.686 -3.799 -14.361 1.00 90.88 507 ARG A O 1
ATOM 3779 N N . PRO A 1 508 ? -14.832 -2.592 -12.657 1.00 91.44 508 PRO A N 1
ATOM 3780 C CA . PRO A 1 508 ? -13.977 -1.567 -12.040 1.00 91.44 508 PRO A CA 1
ATOM 3781 C C . PRO A 1 508 ? -12.642 -2.103 -11.463 1.00 91.44 508 PRO A C 1
ATOM 3783 O O . PRO A 1 508 ? -12.085 -1.507 -10.547 1.00 91.44 508 PRO A O 1
ATOM 3786 N N . TRP A 1 509 ? -12.123 -3.227 -11.963 1.00 94.88 509 TRP A N 1
ATOM 3787 C CA . TRP A 1 509 ? -11.009 -3.992 -11.379 1.00 94.88 509 TRP A CA 1
ATOM 3788 C C . TRP A 1 509 ? -9.754 -4.050 -12.260 1.00 94.88 509 TRP A C 1
ATOM 3790 O O . TRP A 1 509 ? -8.964 -4.999 -12.200 1.00 94.88 509 TRP A O 1
ATOM 3800 N N . ARG A 1 510 ? -9.542 -3.027 -13.092 1.00 95.69 510 ARG A N 1
ATOM 3801 C CA . ARG A 1 510 ? -8.403 -2.963 -14.018 1.00 95.69 510 ARG A CA 1
ATOM 3802 C C . ARG A 1 510 ? -7.036 -3.102 -13.328 1.00 95.69 510 ARG A C 1
ATOM 3804 O O . ARG A 1 510 ? -6.147 -3.729 -13.903 1.00 95.69 510 ARG A O 1
ATOM 3811 N N . SER A 1 511 ? -6.875 -2.623 -12.094 1.00 96.75 511 SER A N 1
ATOM 3812 C CA . SER A 1 511 ? -5.620 -2.758 -11.336 1.00 96.75 511 SER A CA 1
ATOM 3813 C C . SER A 1 511 ? -5.304 -4.218 -11.000 1.00 96.75 511 SER A C 1
ATOM 3815 O O . SER A 1 511 ? -4.153 -4.642 -11.110 1.00 96.75 511 SER A O 1
ATOM 3817 N N . TYR A 1 512 ? -6.323 -5.013 -10.662 1.00 97.06 512 TYR A N 1
ATOM 3818 C CA . TYR A 1 512 ? -6.184 -6.444 -10.373 1.00 97.06 512 TYR A CA 1
ATOM 3819 C C . TYR A 1 512 ? -5.917 -7.252 -11.645 1.00 97.06 512 TYR A C 1
ATOM 3821 O O . TYR A 1 512 ? -5.048 -8.125 -11.650 1.00 97.06 512 TYR A O 1
ATOM 3829 N N . ALA A 1 513 ? -6.568 -6.901 -12.761 1.00 97.25 513 ALA A N 1
ATOM 3830 C CA . ALA A 1 513 ? -6.220 -7.461 -14.067 1.00 97.25 513 ALA A CA 1
ATOM 3831 C C . ALA A 1 513 ? -4.739 -7.202 -14.399 1.00 97.25 513 ALA A C 1
ATOM 3833 O O . ALA A 1 513 ? -4.016 -8.122 -14.785 1.00 97.25 513 ALA A O 1
ATOM 3834 N N . GLY A 1 514 ? -4.254 -5.979 -14.151 1.00 96.81 514 GLY A N 1
ATOM 3835 C CA . GLY A 1 514 ? -2.843 -5.612 -14.287 1.00 96.81 514 GLY A CA 1
ATOM 3836 C C . GLY A 1 514 ? -1.894 -6.509 -13.483 1.00 96.81 514 GLY A C 1
ATOM 3837 O O . GLY A 1 514 ? -0.837 -6.883 -13.992 1.00 96.81 514 GLY A O 1
ATOM 3838 N N . MET A 1 515 ? -2.282 -6.936 -12.276 1.00 97.19 515 MET A N 1
ATOM 3839 C CA . MET A 1 515 ? -1.495 -7.878 -11.468 1.00 97.19 515 MET A CA 1
ATOM 3840 C C . MET A 1 515 ? -1.353 -9.253 -12.135 1.00 97.19 515 MET A C 1
ATOM 3842 O O . MET A 1 515 ? -0.247 -9.804 -12.152 1.00 97.19 515 MET A O 1
ATOM 3846 N N . HIS A 1 516 ? -2.413 -9.784 -12.755 1.00 96.75 516 HIS A N 1
ATOM 3847 C CA . HIS A 1 516 ? -2.318 -11.024 -13.538 1.00 96.75 516 HIS A CA 1
ATOM 3848 C C . HIS A 1 516 ? -1.426 -10.861 -14.775 1.00 96.75 516 HIS A C 1
ATOM 3850 O O . HIS A 1 516 ? -0.621 -11.750 -15.066 1.00 96.75 516 HIS A O 1
ATOM 3856 N N . LEU A 1 517 ? -1.509 -9.720 -15.470 1.00 96.38 517 LEU A N 1
ATOM 3857 C CA . LEU A 1 517 ? -0.651 -9.424 -16.622 1.00 96.38 517 LEU A CA 1
ATOM 3858 C C . LEU A 1 517 ? 0.826 -9.339 -16.213 1.00 96.38 517 LEU A C 1
ATOM 3860 O O . LEU A 1 517 ? 1.677 -9.994 -16.816 1.00 96.38 517 LEU A O 1
ATOM 3864 N N . TRP A 1 518 ? 1.152 -8.606 -15.146 1.00 95.19 518 TRP A N 1
ATOM 3865 C CA . TRP A 1 518 ? 2.522 -8.542 -14.630 1.00 95.19 518 TRP A CA 1
ATOM 3866 C C . TRP A 1 518 ? 3.055 -9.914 -14.218 1.00 95.19 518 TRP A C 1
ATOM 3868 O O . TRP A 1 518 ? 4.199 -10.237 -14.539 1.00 95.19 518 TRP A O 1
ATOM 3878 N N . ARG A 1 519 ? 2.240 -10.752 -13.566 1.00 93.56 519 ARG A N 1
ATOM 3879 C CA . ARG A 1 519 ? 2.648 -12.119 -13.216 1.00 93.56 519 ARG A CA 1
ATOM 3880 C C . ARG A 1 519 ? 2.903 -12.969 -14.463 1.00 93.56 519 ARG A C 1
ATOM 3882 O O . ARG A 1 519 ? 3.934 -13.634 -14.533 1.00 93.56 519 ARG A O 1
ATOM 3889 N N . ALA A 1 520 ? 2.048 -12.879 -15.483 1.00 91.94 520 ALA A N 1
ATOM 3890 C CA . ALA A 1 520 ? 2.253 -13.568 -16.758 1.00 91.94 520 ALA A CA 1
ATOM 3891 C C . ALA A 1 520 ? 3.569 -13.158 -17.448 1.00 91.94 520 ALA A C 1
ATOM 3893 O O . ALA A 1 520 ? 4.212 -13.985 -18.098 1.00 91.94 520 ALA A O 1
ATOM 3894 N N . ALA A 1 521 ? 4.017 -11.911 -17.270 1.00 89.50 521 ALA A N 1
ATOM 3895 C CA . ALA A 1 521 ? 5.305 -11.431 -17.772 1.00 89.50 521 ALA A CA 1
ATOM 3896 C C . ALA A 1 521 ? 6.523 -12.026 -17.032 1.00 89.50 521 ALA A C 1
ATOM 3898 O O . ALA A 1 521 ? 7.613 -12.112 -17.608 1.00 89.50 521 ALA A O 1
ATOM 3899 N N . LEU A 1 522 ? 6.348 -12.480 -15.789 1.00 82.69 522 LEU A N 1
ATOM 3900 C CA . LEU A 1 522 ? 7.397 -13.114 -14.981 1.00 82.69 522 LEU A CA 1
ATOM 3901 C C . LEU A 1 522 ? 7.464 -14.633 -15.187 1.00 82.69 522 LEU A C 1
ATOM 3903 O O . LEU A 1 522 ? 8.547 -15.206 -15.097 1.00 82.69 522 LEU A O 1
ATOM 3907 N N . THR A 1 523 ? 6.349 -15.285 -15.525 1.00 68.44 523 THR A N 1
ATOM 3908 C CA . THR A 1 523 ? 6.321 -16.730 -15.793 1.00 68.44 523 THR A CA 1
ATOM 3909 C C . THR A 1 523 ? 6.982 -17.048 -17.141 1.00 68.44 523 THR A C 1
ATOM 3911 O O . THR A 1 523 ? 6.486 -16.580 -18.167 1.00 68.44 523 THR A O 1
ATOM 3914 N N . PRO A 1 524 ? 8.080 -17.825 -17.199 1.00 50.31 524 PRO A N 1
ATOM 3915 C CA . PRO A 1 524 ? 8.676 -18.223 -18.473 1.00 50.31 524 PRO A CA 1
ATOM 3916 C C . PRO A 1 524 ? 7.641 -18.977 -19.326 1.00 50.31 524 PRO A C 1
ATOM 3918 O O . PRO A 1 524 ? 6.815 -19.703 -18.768 1.00 50.31 524 PRO A O 1
ATOM 3921 N N . PRO A 1 525 ? 7.633 -18.799 -20.662 1.00 39.97 525 PRO A N 1
ATOM 3922 C CA . PRO A 1 525 ? 6.687 -19.515 -21.505 1.00 39.97 525 PRO A CA 1
ATOM 3923 C C . PRO A 1 525 ? 6.868 -21.025 -21.301 1.00 39.97 525 PRO A C 1
ATOM 3925 O O . PRO A 1 525 ? 8.015 -21.471 -21.167 1.00 39.97 525 PRO A O 1
ATOM 3928 N N . PRO A 1 526 ? 5.782 -21.825 -21.301 1.00 34.78 526 PRO A N 1
ATOM 3929 C CA . PRO A 1 526 ? 5.937 -23.265 -21.433 1.00 34.78 526 PRO A CA 1
ATOM 3930 C C . PRO A 1 526 ? 6.791 -23.517 -22.675 1.00 34.78 526 PRO A C 1
ATOM 3932 O O . PRO A 1 526 ? 6.612 -22.841 -23.696 1.00 34.78 526 PRO A O 1
ATOM 3935 N N . ALA A 1 527 ? 7.767 -24.420 -22.568 1.00 33.81 527 ALA A N 1
ATOM 3936 C CA . ALA A 1 527 ? 8.618 -24.773 -23.692 1.00 33.81 527 ALA A CA 1
ATOM 3937 C C . ALA A 1 527 ? 7.703 -25.163 -24.855 1.00 33.81 527 ALA A C 1
ATOM 3939 O O . ALA A 1 527 ? 7.034 -26.194 -24.804 1.00 33.81 527 ALA A O 1
ATOM 3940 N N . ARG A 1 528 ? 7.612 -24.303 -25.879 1.00 30.83 528 ARG A N 1
ATOM 3941 C CA . ARG A 1 528 ? 6.908 -24.652 -27.109 1.00 30.83 528 ARG A CA 1
ATOM 3942 C C . ARG A 1 528 ? 7.622 -25.885 -27.637 1.00 30.83 528 ARG A C 1
ATOM 3944 O O . ARG A 1 528 ? 8.767 -25.776 -28.076 1.00 30.83 528 ARG A O 1
ATOM 3951 N N . GLN A 1 529 ? 6.960 -27.037 -27.571 1.00 32.22 529 GLN A N 1
ATOM 3952 C CA . GLN A 1 529 ? 7.339 -28.204 -28.348 1.00 32.22 529 GLN A CA 1
ATOM 3953 C C . GLN A 1 529 ? 7.234 -27.781 -29.812 1.00 32.22 529 GLN A C 1
ATOM 3955 O O . GLN A 1 529 ? 6.170 -27.798 -30.422 1.00 32.22 529 GLN A O 1
ATOM 3960 N N . ARG A 1 530 ? 8.340 -27.277 -30.360 1.00 31.06 530 ARG A N 1
ATOM 3961 C CA . ARG A 1 530 ? 8.497 -27.166 -31.801 1.00 31.06 530 ARG A CA 1
ATOM 3962 C C . ARG A 1 530 ? 8.584 -28.602 -32.286 1.00 31.06 530 ARG A C 1
ATOM 3964 O O . ARG A 1 530 ? 9.563 -29.281 -31.993 1.00 31.06 530 ARG A O 1
ATOM 3971 N N . ALA A 1 531 ? 7.548 -29.058 -32.980 1.00 30.81 531 ALA A N 1
ATOM 3972 C CA . ALA A 1 531 ? 7.645 -30.241 -33.813 1.00 30.81 531 ALA A CA 1
ATOM 3973 C C . ALA A 1 531 ? 8.775 -29.990 -34.826 1.00 30.81 531 ALA A C 1
ATOM 3975 O O . ALA A 1 531 ? 8.620 -29.195 -35.752 1.00 30.81 531 ALA A O 1
ATOM 3976 N N . CYS A 1 532 ? 9.940 -30.591 -34.587 1.00 25.64 532 CYS A N 1
ATOM 3977 C CA . CYS A 1 532 ? 10.966 -30.761 -35.607 1.00 25.64 532 CYS A CA 1
ATOM 3978 C C . CYS A 1 532 ? 10.728 -32.111 -36.301 1.00 25.64 532 CYS A C 1
ATOM 3980 O O . CYS A 1 532 ? 10.312 -33.059 -35.629 1.00 25.64 532 CYS A O 1
ATOM 3982 N N . PRO A 1 533 ? 10.981 -32.222 -37.617 1.00 29.17 533 PRO A N 1
ATOM 3983 C CA . PRO A 1 533 ? 10.789 -33.464 -38.355 1.00 29.17 533 PRO A CA 1
ATOM 3984 C C . PRO A 1 533 ? 11.742 -34.545 -37.843 1.00 29.17 533 PRO A C 1
ATOM 3986 O O . PRO A 1 533 ? 12.866 -34.255 -37.430 1.00 29.17 533 PRO A O 1
ATOM 3989 N N . ALA A 1 534 ? 11.270 -35.789 -37.872 1.00 30.09 534 ALA A N 1
ATOM 3990 C CA . ALA A 1 534 ? 11.952 -36.961 -37.346 1.00 30.09 534 ALA A CA 1
ATOM 3991 C C . ALA A 1 534 ? 13.373 -37.127 -37.915 1.00 30.09 534 ALA A C 1
ATOM 3993 O O . ALA A 1 534 ? 13.548 -37.505 -39.071 1.00 30.09 534 ALA A O 1
ATOM 3994 N N . HIS A 1 535 ? 14.384 -36.932 -37.067 1.00 28.38 535 HIS A N 1
ATOM 3995 C CA . HIS A 1 535 ? 15.718 -37.487 -37.272 1.00 28.38 535 HIS A CA 1
ATOM 3996 C C . HIS A 1 535 ? 16.013 -38.473 -36.139 1.00 28.38 535 HIS A C 1
ATOM 3998 O O . HIS A 1 535 ? 15.904 -38.136 -34.960 1.00 28.38 535 HIS A O 1
ATOM 4004 N N . ARG A 1 536 ? 16.329 -39.715 -36.525 1.00 32.12 536 ARG A N 1
ATOM 4005 C CA . ARG A 1 536 ? 16.643 -40.851 -35.645 1.00 32.12 536 ARG A CA 1
ATOM 4006 C C . ARG A 1 536 ? 17.683 -40.463 -34.584 1.00 32.12 536 ARG A C 1
ATOM 4008 O O . ARG A 1 536 ? 18.800 -40.095 -34.935 1.00 32.12 536 ARG A O 1
ATOM 4015 N N . GLN A 1 537 ? 17.323 -40.591 -33.308 1.00 27.09 537 GLN A N 1
ATOM 4016 C CA . GLN A 1 537 ? 18.266 -40.540 -32.187 1.00 27.09 537 GLN A CA 1
ATOM 4017 C C . GLN A 1 537 ? 18.892 -41.930 -31.953 1.00 27.09 537 GLN A C 1
ATOM 4019 O O . GLN A 1 537 ? 18.157 -42.920 -31.990 1.00 27.09 537 GLN A O 1
ATOM 4024 N N . PRO A 1 538 ? 20.209 -42.035 -31.683 1.00 27.39 538 PRO A N 1
ATOM 4025 C CA . PRO A 1 538 ? 20.809 -43.219 -31.066 1.00 27.39 538 PRO A CA 1
ATOM 4026 C C . PRO A 1 538 ? 20.455 -43.292 -29.564 1.00 27.39 538 PRO A C 1
ATOM 4028 O O . PRO A 1 538 ? 20.017 -42.289 -28.994 1.00 27.39 538 PRO A O 1
ATOM 4031 N N . PRO A 1 539 ? 20.611 -44.461 -28.913 1.00 28.39 539 PRO A N 1
ATOM 4032 C CA . PRO A 1 539 ? 20.004 -44.734 -27.614 1.00 28.39 539 PRO A CA 1
ATOM 4033 C C . PRO A 1 539 ? 20.634 -43.918 -26.478 1.00 28.39 539 PRO A C 1
ATOM 4035 O O . PRO A 1 539 ? 21.852 -43.780 -26.379 1.00 28.39 539 PRO A O 1
ATOM 4038 N N . LEU A 1 540 ? 19.763 -43.391 -25.616 1.00 31.80 540 LEU A N 1
ATOM 4039 C CA . LEU A 1 540 ? 20.087 -42.611 -24.425 1.00 31.80 540 LEU A CA 1
ATOM 4040 C C . LEU A 1 540 ? 20.546 -43.531 -23.285 1.00 31.80 540 LEU A C 1
ATOM 4042 O O . LEU A 1 540 ? 19.800 -44.400 -22.838 1.00 31.80 540 LEU A O 1
ATOM 4046 N N . THR A 1 541 ? 21.748 -43.287 -22.773 1.00 26.66 541 THR A N 1
ATOM 4047 C CA . THR A 1 541 ? 22.199 -43.733 -21.447 1.00 26.66 541 THR A CA 1
ATOM 4048 C C . THR A 1 541 ? 21.452 -42.925 -20.370 1.00 26.66 541 THR A C 1
ATOM 4050 O O . THR A 1 541 ? 21.237 -41.726 -20.568 1.00 26.66 541 THR A O 1
ATOM 4053 N N . PRO A 1 542 ? 21.037 -43.523 -19.237 1.00 30.23 542 PRO A N 1
ATOM 4054 C CA . PRO A 1 542 ? 20.242 -42.824 -18.230 1.00 30.23 542 PRO A CA 1
ATOM 4055 C C . PRO A 1 542 ? 21.051 -41.730 -17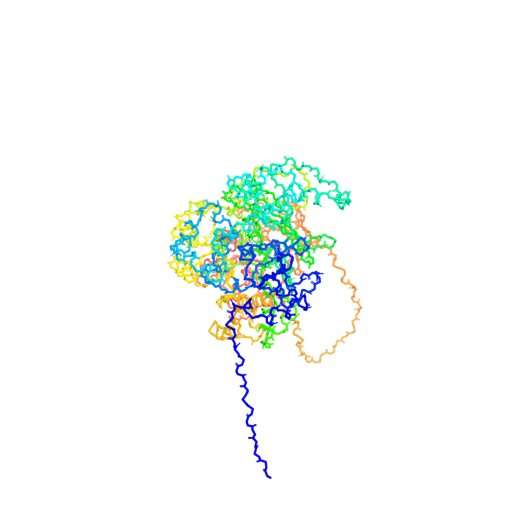.517 1.00 30.23 542 PRO A C 1
ATOM 4057 O O . PRO A 1 542 ? 22.118 -41.983 -16.958 1.00 30.23 542 PRO A O 1
ATOM 4060 N N . THR A 1 543 ? 20.519 -40.508 -17.518 1.00 30.05 543 THR A N 1
ATOM 4061 C CA . THR A 1 543 ? 21.006 -39.376 -16.718 1.00 30.05 543 THR A CA 1
ATOM 4062 C C . THR A 1 543 ? 20.536 -39.531 -15.267 1.00 30.05 543 THR A C 1
ATOM 4064 O O . THR A 1 543 ? 19.355 -39.826 -15.066 1.00 30.05 543 THR A O 1
ATOM 4067 N N . PRO A 1 544 ? 21.388 -39.303 -14.250 1.00 32.59 544 PRO A N 1
ATOM 4068 C CA . PRO A 1 544 ? 20.957 -39.355 -12.863 1.00 32.59 544 PRO A CA 1
ATOM 4069 C C . PRO A 1 544 ? 20.186 -38.092 -12.449 1.00 32.59 544 PRO A C 1
ATOM 4071 O O . PRO A 1 544 ? 20.267 -37.026 -13.065 1.00 32.59 544 PRO A O 1
ATOM 4074 N N . ASP A 1 545 ? 19.431 -38.291 -11.378 1.00 30.22 545 ASP A N 1
ATOM 4075 C CA . ASP A 1 545 ? 18.488 -37.423 -10.681 1.00 30.22 545 ASP A CA 1
ATOM 4076 C C . ASP A 1 545 ? 18.956 -35.972 -10.437 1.00 30.22 545 ASP A C 1
ATOM 4078 O O . ASP A 1 545 ? 20.087 -35.717 -10.016 1.00 30.22 545 ASP A O 1
ATOM 4082 N N . ARG A 1 546 ? 18.056 -34.994 -10.635 1.00 37.84 546 ARG A N 1
ATOM 4083 C CA . ARG A 1 546 ? 18.282 -33.578 -10.277 1.00 37.84 546 ARG A CA 1
ATOM 4084 C C . ARG A 1 546 ? 17.923 -33.341 -8.813 1.00 37.84 546 ARG A C 1
ATOM 4086 O O . ARG A 1 546 ? 16.927 -32.696 -8.495 1.00 37.84 546 ARG A O 1
ATOM 4093 N N . THR A 1 547 ? 18.816 -33.759 -7.931 1.00 34.00 547 THR A N 1
ATOM 4094 C CA . THR A 1 547 ? 18.985 -33.118 -6.626 1.00 34.00 547 THR A CA 1
ATOM 4095 C C . THR A 1 547 ? 19.764 -31.824 -6.866 1.00 34.00 547 THR A C 1
ATOM 4097 O O . THR A 1 547 ? 20.889 -31.855 -7.365 1.00 34.00 547 THR A O 1
ATOM 4100 N N . THR A 1 548 ? 19.173 -30.658 -6.596 1.00 42.12 548 THR A N 1
ATOM 4101 C CA . THR A 1 548 ? 19.846 -29.358 -6.764 1.00 42.12 548 THR A CA 1
ATOM 4102 C C . THR A 1 548 ? 20.946 -29.217 -5.709 1.00 42.12 548 THR A C 1
ATOM 4104 O O . THR A 1 548 ? 20.723 -28.670 -4.634 1.00 42.12 548 THR A O 1
ATOM 4107 N N . ALA A 1 549 ? 22.134 -29.748 -5.992 1.00 43.31 549 ALA A N 1
ATOM 4108 C CA . ALA A 1 549 ? 23.317 -29.504 -5.181 1.00 43.31 549 ALA A CA 1
ATOM 4109 C C . ALA A 1 549 ? 23.615 -27.995 -5.185 1.00 43.31 549 ALA A C 1
ATOM 4111 O O . ALA A 1 549 ? 23.734 -27.377 -6.249 1.00 43.31 549 ALA A O 1
ATOM 4112 N N . MET A 1 550 ? 23.711 -27.390 -3.999 1.00 52.62 550 MET A N 1
ATOM 4113 C CA . MET A 1 550 ? 24.106 -25.990 -3.845 1.00 52.62 550 MET A CA 1
ATOM 4114 C C . MET A 1 550 ? 25.448 -25.756 -4.547 1.00 52.62 550 MET A C 1
ATOM 4116 O O . MET A 1 550 ? 26.466 -26.337 -4.180 1.00 52.62 550 MET A O 1
ATOM 4120 N N . THR A 1 551 ? 25.454 -24.928 -5.593 1.00 82.00 551 THR A N 1
ATOM 4121 C CA . THR A 1 551 ? 26.669 -24.644 -6.366 1.00 82.00 551 THR A CA 1
ATOM 4122 C C . THR A 1 551 ? 27.419 -23.473 -5.731 1.00 82.00 551 THR A C 1
ATOM 4124 O O . THR A 1 551 ? 26.850 -22.390 -5.590 1.00 82.00 551 THR A O 1
ATOM 4127 N N . ILE A 1 552 ? 28.684 -23.681 -5.358 1.00 90.56 552 ILE A N 1
ATOM 4128 C CA . ILE A 1 552 ? 29.560 -22.659 -4.763 1.00 90.56 552 ILE A CA 1
ATOM 4129 C C . ILE A 1 552 ? 30.335 -21.941 -5.876 1.00 90.56 552 ILE A C 1
ATOM 4131 O O . ILE A 1 552 ? 30.895 -22.586 -6.765 1.00 90.56 552 ILE A O 1
ATOM 4135 N N . ALA A 1 553 ? 30.405 -20.613 -5.806 1.00 95.19 553 ALA A N 1
ATOM 4136 C CA . ALA A 1 553 ? 31.282 -19.779 -6.626 1.00 95.19 553 ALA A CA 1
ATOM 4137 C C . ALA A 1 553 ? 32.247 -18.967 -5.754 1.00 95.19 553 ALA A C 1
ATOM 4139 O O . ALA A 1 553 ? 31.996 -18.725 -4.571 1.00 95.19 553 ALA A O 1
ATOM 4140 N N . PHE A 1 554 ? 33.346 -18.517 -6.353 1.00 96.81 554 PHE A N 1
ATOM 4141 C CA . PHE A 1 554 ? 34.370 -17.714 -5.693 1.00 96.81 554 PHE A CA 1
ATOM 4142 C C . PHE A 1 554 ? 34.488 -16.343 -6.346 1.00 96.81 554 PHE A C 1
ATOM 4144 O O . PHE A 1 554 ? 34.287 -16.215 -7.552 1.00 96.81 554 PHE A O 1
ATOM 4151 N N . TRP A 1 555 ? 34.840 -15.320 -5.573 1.00 98.06 555 TRP A N 1
ATOM 4152 C CA . TRP A 1 555 ? 35.106 -13.986 -6.106 1.00 98.06 555 TRP A CA 1
ATOM 4153 C C . TRP A 1 555 ? 36.356 -13.362 -5.502 1.00 98.06 555 TRP A C 1
ATOM 4155 O O . TRP A 1 555 ? 36.715 -13.668 -4.369 1.00 98.06 555 TRP A O 1
ATOM 4165 N N . ALA A 1 556 ? 37.003 -12.482 -6.262 1.00 96.62 556 ALA A N 1
ATOM 4166 C CA . ALA A 1 556 ? 38.123 -11.667 -5.805 1.00 96.62 556 ALA A CA 1
ATOM 4167 C C . ALA A 1 556 ? 38.111 -10.313 -6.514 1.00 96.62 556 ALA A C 1
ATOM 4169 O O . ALA A 1 556 ? 37.660 -10.212 -7.661 1.00 96.62 556 ALA A O 1
ATOM 4170 N N . THR A 1 557 ? 38.658 -9.297 -5.848 1.00 97.06 557 THR A N 1
ATOM 4171 C CA . THR A 1 557 ? 38.831 -7.947 -6.395 1.00 97.06 557 THR A CA 1
ATOM 4172 C C . THR A 1 557 ? 40.315 -7.657 -6.585 1.00 97.06 557 THR A C 1
ATOM 4174 O O . THR A 1 557 ? 41.104 -7.765 -5.653 1.00 97.06 557 THR A O 1
ATOM 4177 N N . THR A 1 558 ? 40.699 -7.277 -7.802 1.00 95.50 558 THR A N 1
ATOM 4178 C CA . THR A 1 558 ? 42.059 -6.862 -8.167 1.00 95.50 558 THR A CA 1
ATOM 4179 C C . THR A 1 558 ? 42.077 -5.354 -8.389 1.00 95.50 558 THR A C 1
ATOM 4181 O O . THR A 1 558 ? 41.238 -4.828 -9.117 1.00 95.50 558 THR A O 1
ATOM 4184 N N . GLY A 1 559 ? 43.022 -4.635 -7.783 1.00 93.00 559 GLY A N 1
ATOM 4185 C CA . GLY A 1 559 ? 43.242 -3.226 -8.113 1.00 93.00 559 GLY A CA 1
ATOM 4186 C C . GLY A 1 559 ? 43.780 -3.091 -9.538 1.00 93.00 559 GLY A C 1
ATOM 4187 O O . GLY A 1 559 ? 44.765 -3.741 -9.879 1.00 93.00 559 GLY A O 1
ATOM 4188 N N . THR A 1 560 ? 43.144 -2.266 -10.373 1.00 95.50 560 THR A N 1
ATOM 4189 C CA . THR A 1 560 ? 43.606 -1.978 -11.741 1.00 95.50 560 THR A CA 1
ATOM 4190 C C . THR A 1 560 ? 43.695 -0.467 -11.969 1.00 95.50 560 THR A C 1
ATOM 4192 O O . THR A 1 560 ? 43.018 0.289 -11.267 1.00 95.50 560 THR A O 1
ATOM 4195 N N . PRO A 1 561 ? 44.463 0.012 -12.965 1.00 91.94 561 PRO A N 1
ATOM 4196 C CA . PRO A 1 561 ? 44.542 1.445 -13.260 1.00 91.94 561 PRO A CA 1
ATOM 4197 C C . PRO A 1 561 ? 43.205 2.080 -13.685 1.00 91.94 561 PRO A C 1
ATOM 4199 O O . PRO A 1 561 ? 43.052 3.294 -13.600 1.00 91.94 561 PRO A O 1
ATOM 4202 N N . ALA A 1 562 ? 42.223 1.277 -14.113 1.00 89.38 562 ALA A N 1
ATOM 4203 C CA . ALA A 1 562 ? 40.868 1.731 -14.432 1.00 89.38 562 ALA A CA 1
ATOM 4204 C C . ALA A 1 562 ? 39.872 1.584 -13.258 1.00 89.38 562 ALA A C 1
ATOM 4206 O O . ALA A 1 562 ? 38.670 1.776 -13.441 1.00 89.38 562 ALA A O 1
ATOM 4207 N N . GLY A 1 563 ? 40.356 1.251 -12.055 1.00 92.62 563 GLY A N 1
ATOM 4208 C CA . GLY A 1 563 ? 39.564 1.060 -10.837 1.00 92.62 563 GLY A CA 1
ATOM 4209 C C . GLY A 1 563 ? 39.620 -0.374 -10.288 1.00 92.62 563 GLY A C 1
ATOM 4210 O O . GLY A 1 563 ? 40.285 -1.237 -10.867 1.00 92.62 563 GLY A O 1
ATOM 4211 N N . PRO A 1 564 ? 38.939 -0.666 -9.165 1.00 95.50 564 PRO A N 1
ATOM 4212 C CA . PRO A 1 564 ? 38.833 -2.031 -8.652 1.00 95.50 564 PRO A CA 1
ATOM 4213 C C . PRO A 1 564 ? 38.111 -2.918 -9.674 1.00 95.50 564 PRO A C 1
ATOM 4215 O O . PRO A 1 564 ? 37.086 -2.514 -10.214 1.00 95.50 564 PRO A O 1
ATOM 4218 N N . PHE A 1 565 ? 38.655 -4.100 -9.959 1.00 97.38 565 PHE A N 1
ATOM 4219 C CA . PHE A 1 565 ? 38.093 -5.079 -10.887 1.00 97.38 565 PHE A CA 1
ATOM 4220 C C . PHE A 1 565 ? 37.748 -6.367 -10.143 1.00 97.38 565 PHE A C 1
ATOM 4222 O O . PHE A 1 565 ? 38.643 -7.075 -9.679 1.00 97.38 565 PHE A O 1
ATOM 4229 N N . THR A 1 566 ? 36.462 -6.691 -10.049 1.00 97.81 566 THR A N 1
ATOM 4230 C CA . THR A 1 566 ? 35.979 -7.927 -9.424 1.00 97.81 566 THR A CA 1
ATOM 4231 C C . THR A 1 566 ? 35.643 -8.965 -10.489 1.00 97.81 566 THR A C 1
ATOM 4233 O O . THR A 1 566 ? 35.063 -8.640 -11.528 1.00 97.81 566 THR A O 1
ATOM 4236 N N . ALA A 1 567 ? 35.966 -10.231 -10.222 1.00 97.56 567 ALA A N 1
ATOM 4237 C CA . ALA A 1 567 ? 35.517 -11.377 -11.010 1.00 97.56 567 ALA A CA 1
ATOM 4238 C C . ALA A 1 567 ? 34.851 -12.425 -10.110 1.00 97.56 567 ALA A C 1
ATOM 4240 O O . ALA A 1 567 ? 35.258 -12.611 -8.966 1.00 97.56 567 ALA A O 1
ATOM 4241 N N . ILE A 1 568 ? 33.837 -13.107 -10.644 1.00 97.62 568 ILE A N 1
ATOM 4242 C CA . ILE A 1 568 ? 33.146 -14.249 -10.041 1.00 97.62 568 ILE A CA 1
ATOM 4243 C C . ILE A 1 568 ? 33.401 -15.470 -10.922 1.00 97.62 568 ILE A C 1
ATOM 4245 O O . ILE A 1 568 ? 33.078 -15.453 -12.113 1.00 97.62 568 ILE A O 1
ATOM 4249 N N . VAL A 1 569 ? 33.926 -16.537 -10.328 1.00 96.94 569 VAL A N 1
ATOM 4250 C CA . VAL A 1 569 ? 34.229 -17.806 -10.997 1.00 96.94 569 VAL A CA 1
ATOM 4251 C C . VAL A 1 569 ? 33.442 -18.950 -10.374 1.00 96.94 569 VAL A C 1
ATOM 4253 O O . VAL A 1 569 ? 33.252 -19.007 -9.159 1.00 96.94 569 VAL A O 1
ATOM 4256 N N . ALA A 1 570 ? 32.982 -19.875 -11.207 1.00 94.75 570 ALA A N 1
ATOM 4257 C CA . ALA A 1 570 ? 32.452 -21.150 -10.744 1.00 94.75 570 ALA A CA 1
ATOM 4258 C C . ALA A 1 570 ? 33.560 -21.998 -10.090 1.00 94.75 570 ALA A C 1
ATOM 4260 O O . ALA A 1 570 ? 34.749 -21.690 -10.196 1.00 94.75 570 ALA A O 1
ATOM 4261 N N . SER A 1 571 ? 33.174 -23.081 -9.415 1.00 89.62 571 SER A N 1
ATOM 4262 C CA . SER A 1 571 ? 34.112 -24.002 -8.758 1.00 89.62 571 SER A CA 1
ATOM 4263 C C . SER A 1 571 ? 35.149 -24.619 -9.704 1.00 89.62 571 SER A C 1
ATOM 4265 O O . SER A 1 571 ? 36.241 -24.957 -9.262 1.00 89.62 571 SER A O 1
ATOM 4267 N N . ASP A 1 572 ? 34.829 -24.716 -10.995 1.00 89.44 572 ASP A N 1
ATOM 4268 C CA . ASP A 1 572 ? 35.712 -25.188 -12.066 1.00 89.44 572 ASP A CA 1
ATOM 4269 C C . ASP A 1 572 ? 36.562 -24.079 -12.715 1.00 89.44 572 ASP A C 1
ATOM 4271 O O . ASP A 1 572 ? 37.257 -24.324 -13.697 1.00 89.44 572 ASP A O 1
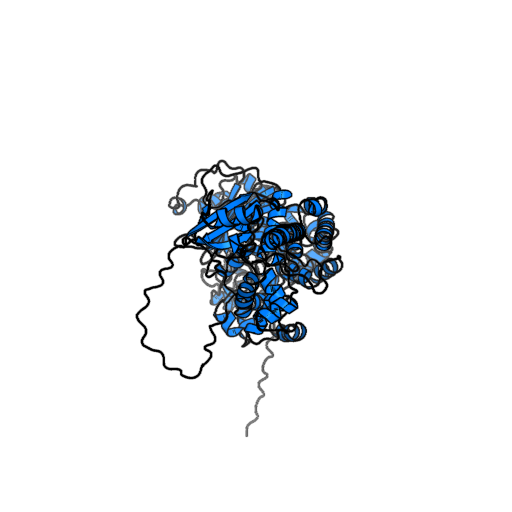ATOM 4275 N N . GLY A 1 573 ? 36.516 -22.853 -12.185 1.00 88.62 573 GLY A N 1
ATOM 4276 C CA . GLY A 1 573 ? 37.320 -21.722 -12.654 1.00 88.62 573 GLY A CA 1
ATOM 4277 C C . GLY A 1 573 ? 36.716 -20.933 -13.819 1.00 88.62 573 GLY A C 1
ATOM 4278 O O . GLY A 1 573 ? 37.290 -19.919 -14.213 1.00 88.62 573 GLY A O 1
ATOM 4279 N N . ALA A 1 574 ? 35.550 -21.326 -14.347 1.00 95.88 574 ALA A N 1
ATOM 4280 C CA . ALA A 1 574 ? 34.890 -20.574 -15.414 1.00 95.88 574 ALA A CA 1
ATOM 4281 C C . ALA A 1 574 ? 34.350 -19.229 -14.901 1.00 95.88 574 ALA A C 1
ATOM 4283 O O . ALA A 1 574 ? 33.608 -19.182 -13.916 1.00 95.88 574 ALA A O 1
ATOM 4284 N N . VAL A 1 575 ? 34.653 -18.134 -15.600 1.00 97.44 575 VAL A N 1
ATOM 4285 C CA . VAL A 1 575 ? 34.157 -16.796 -15.252 1.00 97.44 575 VAL A CA 1
ATOM 4286 C C . VAL A 1 575 ? 32.658 -16.707 -15.534 1.00 97.44 575 VAL A C 1
ATOM 4288 O O . VAL A 1 575 ? 32.207 -16.866 -16.671 1.00 97.44 575 VAL A O 1
ATOM 4291 N N . LEU A 1 576 ? 31.884 -16.419 -14.489 1.00 96.56 576 LEU A N 1
ATOM 4292 C CA . LEU A 1 576 ? 30.436 -16.210 -14.552 1.00 96.56 576 LEU A CA 1
ATOM 4293 C C . LEU A 1 576 ? 30.090 -14.732 -14.759 1.00 96.56 576 LEU A C 1
ATOM 4295 O O . LEU A 1 576 ? 29.168 -14.404 -15.508 1.00 96.56 576 LEU A O 1
ATOM 4299 N N . ALA A 1 577 ? 30.827 -13.841 -14.092 1.00 97.44 577 ALA A N 1
ATOM 4300 C CA . ALA A 1 577 ? 30.674 -12.397 -14.215 1.00 97.44 577 ALA A CA 1
ATOM 4301 C C . ALA A 1 577 ? 31.956 -11.657 -13.813 1.00 97.44 577 ALA A C 1
ATOM 4303 O O . ALA A 1 577 ? 32.739 -12.157 -13.011 1.00 97.44 577 ALA A O 1
ATOM 4304 N N . SER A 1 578 ? 32.165 -10.458 -14.351 1.00 97.88 578 SER A N 1
ATOM 4305 C CA . SER A 1 578 ? 33.319 -9.609 -14.039 1.00 97.88 578 SER A CA 1
ATOM 4306 C C . SER A 1 578 ? 33.110 -8.156 -14.468 1.00 97.88 578 SER A C 1
ATOM 4308 O O . SER A 1 578 ? 32.350 -7.866 -15.402 1.00 97.88 578 SER A O 1
ATOM 4310 N N . GLY A 1 579 ? 33.807 -7.234 -13.803 1.00 96.88 579 GLY A N 1
ATOM 4311 C CA . GLY A 1 579 ? 33.825 -5.823 -14.173 1.00 96.88 579 GLY A CA 1
ATOM 4312 C C . GLY A 1 579 ? 34.431 -4.891 -13.127 1.00 96.88 579 GLY A C 1
ATOM 4313 O O . GLY A 1 579 ? 34.858 -5.328 -12.061 1.00 96.88 579 GLY A O 1
ATOM 4314 N N . TRP A 1 580 ? 34.467 -3.594 -13.447 1.00 97.31 580 TRP A N 1
ATOM 4315 C CA . TRP A 1 580 ? 35.092 -2.568 -12.605 1.00 97.31 580 TRP A CA 1
ATOM 4316 C C . TRP A 1 580 ? 34.163 -2.106 -11.473 1.00 97.31 580 TRP A C 1
ATOM 4318 O O . TRP A 1 580 ? 33.423 -1.130 -11.609 1.00 97.31 580 TRP A O 1
ATOM 4328 N N . THR A 1 581 ? 34.184 -2.851 -10.372 1.00 93.62 581 THR A N 1
ATOM 4329 C CA . THR A 1 581 ? 33.505 -2.583 -9.099 1.00 93.62 581 THR A CA 1
ATOM 4330 C C . THR A 1 581 ? 34.346 -3.171 -7.958 1.00 93.62 581 THR A C 1
ATOM 4332 O O . THR A 1 581 ? 35.222 -3.993 -8.211 1.00 93.62 581 THR A O 1
ATOM 4335 N N . SER A 1 582 ? 34.119 -2.732 -6.718 1.00 91.56 582 SER A N 1
ATOM 4336 C CA . SER A 1 582 ? 34.600 -3.421 -5.508 1.00 91.56 582 SER A CA 1
ATOM 4337 C C . SER A 1 582 ? 33.586 -4.435 -4.976 1.00 91.56 582 SER A C 1
ATOM 4339 O O . SER A 1 582 ? 33.949 -5.286 -4.166 1.00 91.56 582 SER A O 1
ATOM 4341 N N . GLU A 1 583 ? 32.333 -4.343 -5.434 1.00 87.75 583 GLU A N 1
ATOM 4342 C CA . GLU A 1 583 ? 31.183 -5.032 -4.859 1.00 87.75 583 GLU A CA 1
ATOM 4343 C C . GLU A 1 583 ? 30.790 -6.253 -5.709 1.00 87.75 583 GLU A C 1
ATOM 4345 O O . GLU A 1 583 ? 30.287 -6.091 -6.828 1.00 87.75 583 GLU A O 1
ATOM 4350 N N . PRO A 1 584 ? 30.947 -7.492 -5.209 1.00 86.94 584 PRO A N 1
ATOM 4351 C CA . PRO A 1 584 ? 30.570 -8.696 -5.956 1.00 86.94 584 PRO A CA 1
ATOM 4352 C C . PRO A 1 584 ? 29.060 -8.773 -6.248 1.00 86.94 584 PRO A C 1
ATOM 4354 O O . PRO A 1 584 ? 28.656 -9.340 -7.265 1.00 86.94 584 PRO A O 1
ATOM 4357 N N . ASP A 1 585 ? 28.218 -8.152 -5.418 1.00 85.62 585 ASP A N 1
ATOM 4358 C CA . ASP A 1 585 ? 26.761 -8.134 -5.598 1.00 85.62 585 ASP A CA 1
ATOM 4359 C C . ASP A 1 585 ? 26.316 -7.390 -6.866 1.00 85.62 585 ASP A C 1
ATOM 4361 O O . ASP A 1 585 ? 25.299 -7.732 -7.475 1.00 85.62 585 ASP A O 1
ATOM 4365 N N . ASP A 1 586 ? 27.101 -6.420 -7.343 1.00 83.81 586 ASP A N 1
ATOM 4366 C CA . ASP A 1 586 ? 26.826 -5.763 -8.624 1.00 83.81 586 ASP A CA 1
ATOM 4367 C C . ASP A 1 586 ? 26.932 -6.752 -9.802 1.00 83.81 586 ASP A C 1
ATOM 4369 O O . ASP A 1 586 ? 26.262 -6.583 -10.829 1.00 83.81 586 ASP A O 1
ATOM 4373 N N . LEU A 1 587 ? 27.751 -7.799 -9.652 1.00 89.62 587 LEU A N 1
ATOM 4374 C CA . LEU A 1 587 ? 28.022 -8.814 -10.668 1.00 89.62 587 LEU A CA 1
ATOM 4375 C C . LEU A 1 587 ? 27.050 -9.995 -10.601 1.00 89.62 587 LEU A C 1
ATOM 4377 O O . LEU A 1 587 ? 26.658 -10.508 -11.650 1.00 89.62 587 LEU A O 1
ATOM 4381 N N . THR A 1 588 ? 26.598 -10.406 -9.413 1.00 86.81 588 THR A N 1
ATOM 4382 C CA . THR A 1 588 ? 25.646 -11.528 -9.270 1.00 86.81 588 THR A CA 1
ATOM 4383 C C . THR A 1 588 ? 24.332 -11.264 -10.006 1.00 86.81 588 THR A C 1
ATOM 4385 O O . THR A 1 588 ? 23.803 -12.159 -10.663 1.00 86.81 588 THR A O 1
ATOM 4388 N N . THR A 1 589 ? 23.866 -10.008 -10.036 1.00 84.50 589 THR A N 1
ATOM 4389 C CA . THR A 1 589 ? 22.668 -9.585 -10.796 1.00 84.50 589 THR A CA 1
ATOM 4390 C C . THR A 1 589 ? 22.769 -9.794 -12.314 1.00 84.50 589 THR A C 1
ATOM 4392 O O . THR A 1 589 ? 21.778 -9.658 -13.040 1.00 84.50 589 THR A O 1
ATOM 4395 N N . ARG A 1 590 ? 23.971 -10.084 -12.821 1.00 86.25 590 ARG A N 1
ATOM 4396 C CA . ARG A 1 590 ? 24.280 -10.251 -14.246 1.00 86.25 590 ARG A CA 1
ATOM 4397 C C . ARG A 1 590 ? 24.355 -11.709 -14.667 1.00 86.25 590 ARG A C 1
ATOM 4399 O O . ARG A 1 590 ? 24.202 -11.997 -15.854 1.00 86.25 590 ARG A O 1
ATOM 4406 N N . ILE A 1 591 ? 24.560 -12.609 -13.712 1.00 88.94 591 ILE A N 1
ATOM 4407 C CA . ILE A 1 591 ? 24.623 -14.041 -13.959 1.00 88.94 591 ILE A CA 1
ATOM 4408 C C . ILE A 1 591 ? 23.208 -14.522 -14.295 1.00 88.94 591 ILE A C 1
ATOM 4410 O O . ILE A 1 591 ? 22.232 -14.194 -13.622 1.00 88.94 591 ILE A O 1
ATOM 4414 N N . SER A 1 592 ? 23.066 -15.285 -15.380 1.00 85.94 592 SER A N 1
ATOM 4415 C CA . SER A 1 592 ? 21.770 -15.871 -15.736 1.00 85.94 592 SER A CA 1
ATOM 4416 C C . SER A 1 592 ? 21.265 -16.761 -14.597 1.00 85.94 592 SER A C 1
ATOM 4418 O O . SER A 1 592 ? 22.067 -17.502 -14.038 1.00 85.94 592 SER A O 1
ATOM 4420 N N . GLY A 1 593 ? 19.956 -16.789 -14.325 1.00 82.31 593 GLY A N 1
ATOM 4421 C CA . GLY A 1 593 ? 19.399 -17.584 -13.218 1.00 82.31 593 GLY A CA 1
ATOM 4422 C C . GLY A 1 593 ? 19.807 -19.065 -13.225 1.00 82.31 593 GLY A C 1
ATOM 4423 O O . GLY A 1 593 ? 20.036 -19.638 -12.172 1.00 82.31 593 GLY A O 1
ATOM 4424 N N . SER A 1 594 ? 20.007 -19.673 -14.402 1.00 83.88 594 SER A N 1
ATOM 4425 C CA . SER A 1 594 ? 20.479 -21.065 -14.521 1.00 83.88 594 SER A CA 1
ATOM 4426 C C . SER A 1 594 ? 21.956 -21.290 -14.167 1.00 83.88 594 SER A C 1
ATOM 4428 O O . SER A 1 594 ? 22.409 -22.427 -14.189 1.00 83.88 594 SER A O 1
ATOM 4430 N N . LEU A 1 595 ? 22.718 -20.219 -13.959 1.00 87.56 595 LEU A N 1
ATOM 4431 C CA . LEU A 1 595 ? 24.140 -20.226 -13.602 1.00 87.56 595 LEU A CA 1
ATOM 4432 C C . LEU A 1 595 ? 24.390 -19.517 -12.265 1.00 87.56 595 LEU A C 1
ATOM 4434 O O . LEU A 1 595 ? 25.543 -19.361 -11.873 1.00 87.56 595 LEU A O 1
ATOM 4438 N N . LEU A 1 596 ? 23.332 -19.025 -11.612 1.00 87.62 596 LEU A N 1
ATOM 4439 C CA . LEU A 1 596 ? 23.454 -18.269 -10.378 1.00 87.62 596 LEU A CA 1
ATOM 4440 C C . LEU A 1 596 ? 23.919 -19.224 -9.266 1.00 87.62 596 LEU A C 1
ATOM 4442 O O . LEU A 1 596 ? 23.255 -20.238 -9.042 1.00 87.62 596 LEU A O 1
ATOM 4446 N N . PRO A 1 597 ? 25.051 -18.945 -8.600 1.00 87.56 597 PRO A N 1
ATOM 4447 C CA . PRO A 1 597 ? 25.534 -19.804 -7.530 1.00 87.56 597 PRO A CA 1
ATOM 4448 C C . PRO A 1 597 ? 24.609 -19.715 -6.312 1.00 87.56 597 PRO A C 1
ATOM 4450 O O . PRO A 1 597 ? 24.044 -18.659 -6.028 1.00 87.56 597 PRO A O 1
ATOM 4453 N N . GLY A 1 598 ? 24.470 -20.827 -5.590 1.00 81.00 598 GLY A N 1
ATOM 4454 C CA . GLY A 1 598 ? 23.738 -20.875 -4.322 1.00 81.00 598 GLY A CA 1
ATOM 4455 C C . GLY A 1 598 ? 24.534 -20.281 -3.158 1.00 81.00 598 GLY A C 1
ATOM 4456 O O . GLY A 1 598 ? 23.946 -19.861 -2.169 1.00 81.00 598 GLY A O 1
ATOM 4457 N N . GLU A 1 599 ? 25.861 -20.214 -3.288 1.00 89.12 599 GLU A N 1
ATOM 4458 C CA . GLU A 1 599 ? 26.757 -19.604 -2.308 1.00 89.12 599 GLU A CA 1
ATOM 4459 C C . GLU A 1 599 ? 27.921 -18.897 -3.016 1.00 89.12 599 GLU A C 1
ATOM 4461 O O . GLU A 1 599 ? 28.475 -19.414 -3.990 1.00 89.12 599 GLU A O 1
ATOM 4466 N N . LEU A 1 600 ? 28.317 -17.725 -2.513 1.00 93.00 600 LEU A N 1
ATOM 4467 C CA . LEU A 1 600 ? 29.415 -16.931 -3.053 1.00 93.00 600 LEU A CA 1
ATOM 4468 C C . LEU A 1 600 ? 30.468 -16.672 -1.965 1.00 93.00 600 LEU A C 1
ATOM 4470 O O . LEU A 1 600 ? 30.173 -16.045 -0.951 1.00 93.00 600 LEU A O 1
ATOM 4474 N N . ARG A 1 601 ? 31.705 -17.133 -2.177 1.00 94.56 601 ARG A N 1
ATOM 4475 C CA . ARG A 1 601 ? 32.801 -17.030 -1.197 1.00 94.56 601 ARG A CA 1
ATOM 4476 C C . ARG A 1 601 ? 33.916 -16.109 -1.677 1.00 94.56 601 ARG A C 1
ATOM 4478 O O . ARG A 1 601 ? 34.389 -16.235 -2.806 1.00 94.56 601 ARG A O 1
ATOM 4485 N N . ALA A 1 602 ? 34.368 -15.215 -0.806 1.00 93.81 602 ALA A N 1
ATOM 4486 C CA . ALA A 1 602 ? 35.502 -14.346 -1.098 1.00 93.81 602 ALA A CA 1
ATOM 4487 C C . ALA A 1 602 ? 36.815 -15.142 -1.114 1.00 93.81 602 ALA A C 1
ATOM 4489 O O . ALA A 1 602 ? 37.034 -16.025 -0.282 1.00 93.81 602 ALA A O 1
ATOM 4490 N N . ARG A 1 603 ? 37.704 -14.806 -2.045 1.00 93.75 603 ARG A N 1
ATOM 4491 C CA . ARG A 1 603 ? 39.104 -15.228 -2.079 1.00 93.75 603 ARG A CA 1
ATOM 4492 C C . ARG A 1 603 ? 39.981 -14.021 -2.375 1.00 93.75 603 ARG A C 1
ATOM 4494 O O . ARG A 1 603 ? 39.570 -13.088 -3.055 1.00 93.75 603 ARG A O 1
ATOM 4501 N N . HIS A 1 604 ? 41.217 -14.070 -1.898 1.00 83.38 604 HIS A N 1
ATOM 4502 C CA . HIS A 1 604 ? 42.230 -13.087 -2.275 1.00 83.38 604 HIS A CA 1
ATOM 4503 C C . HIS A 1 604 ? 42.697 -13.273 -3.733 1.00 83.38 604 HIS A C 1
ATOM 4505 O O . HIS A 1 604 ? 43.079 -12.314 -4.397 1.00 83.38 604 HIS A O 1
ATOM 4511 N N . ASP A 1 605 ? 42.648 -14.507 -4.244 1.00 89.94 605 ASP A N 1
ATOM 4512 C CA . ASP A 1 605 ? 43.144 -14.876 -5.569 1.00 89.94 605 ASP A CA 1
ATOM 4513 C C . ASP A 1 605 ? 42.256 -15.960 -6.214 1.00 89.94 605 ASP A C 1
ATOM 4515 O O . ASP A 1 605 ? 41.789 -16.883 -5.538 1.00 89.94 605 ASP A O 1
ATOM 4519 N N . LEU A 1 606 ? 42.006 -15.831 -7.522 1.00 94.81 606 LEU A N 1
ATOM 4520 C CA . LEU A 1 606 ? 41.222 -16.767 -8.343 1.00 94.81 606 LEU A CA 1
ATOM 4521 C C . LEU A 1 606 ? 42.108 -17.585 -9.296 1.00 94.81 606 LEU A C 1
ATOM 4523 O O . LEU A 1 606 ? 41.633 -18.101 -10.309 1.00 94.81 606 LEU A O 1
ATOM 4527 N N . GLY A 1 607 ? 43.405 -17.684 -9.008 1.00 94.06 607 GLY A N 1
ATOM 4528 C CA . GLY A 1 607 ? 44.374 -18.436 -9.787 1.00 94.06 607 GLY A CA 1
ATOM 4529 C C . GLY A 1 607 ? 44.534 -17.875 -11.206 1.00 94.06 607 GLY A C 1
ATOM 4530 O O . GLY A 1 607 ? 44.914 -16.709 -11.357 1.00 94.06 607 GLY A O 1
ATOM 4531 N N . PRO A 1 608 ? 44.266 -18.672 -12.261 1.00 93.31 608 PRO A N 1
ATOM 4532 C CA . PRO A 1 608 ? 44.430 -18.241 -13.651 1.00 93.31 608 PRO A CA 1
ATOM 4533 C C . PRO A 1 608 ? 43.706 -16.933 -13.986 1.00 93.31 608 PRO A C 1
ATOM 4535 O O . PRO A 1 608 ? 44.264 -16.090 -14.680 1.00 93.31 608 PRO A O 1
ATOM 4538 N N . VAL A 1 609 ? 42.506 -16.718 -13.437 1.00 96.94 609 VAL A N 1
ATOM 4539 C CA . VAL A 1 609 ? 41.701 -15.520 -13.718 1.00 96.94 609 VAL A CA 1
ATOM 4540 C C . VAL A 1 609 ? 42.359 -14.260 -13.154 1.00 96.94 609 VAL A C 1
ATOM 4542 O O . VAL A 1 609 ? 42.466 -13.260 -13.859 1.00 96.94 609 VAL A O 1
ATOM 4545 N N . THR A 1 610 ? 42.854 -14.294 -11.912 1.00 95.81 610 THR A N 1
ATOM 4546 C CA . THR A 1 610 ? 43.547 -13.140 -11.315 1.00 95.81 610 THR A CA 1
ATOM 4547 C C . THR A 1 610 ? 44.863 -12.843 -12.035 1.00 95.81 610 THR A C 1
ATOM 4549 O O . THR A 1 610 ? 45.174 -11.673 -12.267 1.00 95.81 610 THR A O 1
ATOM 4552 N N . ARG A 1 611 ? 45.612 -13.876 -12.451 1.00 95.31 611 ARG A N 1
ATOM 4553 C CA . ARG A 1 611 ? 46.834 -13.702 -13.255 1.00 95.31 611 ARG A CA 1
ATOM 4554 C C . ARG A 1 611 ? 46.545 -13.069 -14.614 1.00 95.31 611 ARG A C 1
ATOM 4556 O O . ARG A 1 611 ? 47.189 -12.080 -14.940 1.00 95.31 611 ARG A O 1
ATOM 4563 N N . ALA A 1 612 ? 45.540 -13.561 -15.337 1.00 95.31 612 ALA A N 1
ATOM 4564 C CA . ALA A 1 612 ? 45.119 -13.011 -16.625 1.00 95.31 612 ALA A CA 1
ATOM 4565 C C . ALA A 1 612 ? 44.721 -11.531 -16.529 1.00 95.31 612 ALA A C 1
ATOM 4567 O O . ALA A 1 612 ? 45.120 -10.719 -17.359 1.00 95.31 612 ALA A O 1
ATOM 4568 N N . VAL A 1 613 ? 43.985 -11.146 -15.478 1.00 96.94 613 VAL A N 1
ATOM 4569 C CA . VAL A 1 613 ? 43.631 -9.737 -15.239 1.00 96.94 613 VAL A CA 1
ATOM 4570 C C . VAL A 1 613 ? 44.884 -8.888 -15.043 1.00 96.94 613 VAL A C 1
ATOM 4572 O O . VAL A 1 613 ? 44.982 -7.815 -15.634 1.00 96.94 613 VAL A O 1
ATOM 4575 N N . ARG A 1 614 ? 45.846 -9.342 -14.231 1.00 95.69 614 ARG A N 1
ATOM 4576 C CA . ARG A 1 614 ? 47.092 -8.598 -13.988 1.00 95.69 614 ARG A CA 1
ATOM 4577 C C . ARG A 1 614 ? 47.939 -8.482 -15.258 1.00 95.69 614 ARG A C 1
ATOM 4579 O O . ARG A 1 614 ? 48.348 -7.373 -15.582 1.00 95.69 614 ARG A O 1
ATOM 4586 N N . ALA A 1 615 ? 48.128 -9.584 -15.982 1.00 91.56 615 ALA A N 1
ATOM 4587 C CA . ALA A 1 615 ? 48.880 -9.645 -17.235 1.00 91.56 615 ALA A CA 1
ATOM 4588 C C . ALA A 1 615 ? 48.286 -8.715 -18.308 1.00 91.56 615 ALA A C 1
ATOM 4590 O O . ALA A 1 615 ? 48.990 -7.861 -18.848 1.00 91.56 615 ALA A O 1
ATOM 4591 N N . TYR A 1 616 ? 46.961 -8.751 -18.499 1.00 96.62 616 TYR A N 1
ATOM 4592 C CA . TYR A 1 616 ? 46.270 -7.843 -19.418 1.00 96.62 616 TYR A CA 1
ATOM 4593 C C . TYR A 1 616 ? 46.539 -6.372 -19.094 1.00 96.62 616 TYR A C 1
ATOM 4595 O O . TYR A 1 616 ? 46.858 -5.581 -19.981 1.00 96.62 616 TYR A O 1
ATOM 4603 N N . HIS A 1 617 ? 46.442 -5.983 -17.818 1.00 95.69 617 HIS A N 1
ATOM 4604 C CA . HIS A 1 617 ? 46.691 -4.598 -17.410 1.00 95.69 617 HIS A CA 1
ATOM 4605 C C . HIS A 1 617 ? 48.186 -4.227 -17.428 1.00 95.69 617 HIS A C 1
ATOM 4607 O O . HIS A 1 617 ? 48.494 -3.037 -17.475 1.00 95.69 617 HIS A O 1
ATOM 4613 N N . ALA A 1 618 ? 49.094 -5.209 -17.436 1.00 92.56 618 ALA A N 1
ATOM 4614 C CA . ALA A 1 618 ? 50.534 -5.017 -17.611 1.00 92.56 618 ALA A CA 1
ATOM 4615 C C . ALA A 1 618 ? 50.959 -4.883 -19.087 1.00 92.56 618 ALA A C 1
ATOM 4617 O O . ALA A 1 618 ? 52.030 -4.345 -19.350 1.00 92.56 618 ALA A O 1
ATOM 4618 N N . GLY A 1 619 ? 50.114 -5.295 -20.040 1.00 90.50 619 GLY A N 1
ATOM 4619 C CA . GLY A 1 619 ? 50.352 -5.130 -21.481 1.00 90.50 619 GLY A CA 1
ATOM 4620 C C . GLY A 1 619 ? 50.197 -6.406 -22.314 1.00 90.50 619 GLY A C 1
ATOM 4621 O O . GLY A 1 619 ? 50.167 -6.308 -23.537 1.00 90.50 619 GLY A O 1
ATOM 4622 N N . GLU A 1 620 ? 50.034 -7.572 -21.683 1.00 92.44 620 GLU A N 1
ATOM 4623 C CA . GLU A 1 620 ? 49.799 -8.866 -22.346 1.00 92.44 620 GLU A CA 1
ATOM 4624 C C . GLU A 1 620 ? 48.313 -9.001 -22.726 1.00 92.44 620 GLU A C 1
ATOM 4626 O O . GLU A 1 620 ? 47.493 -9.536 -21.978 1.00 92.44 620 GLU A O 1
ATOM 4631 N N . LEU A 1 621 ? 47.926 -8.407 -23.860 1.00 91.88 621 LEU A N 1
ATOM 4632 C CA . LEU A 1 621 ? 46.516 -8.209 -24.232 1.00 91.88 621 LEU A CA 1
ATOM 4633 C C . LEU A 1 621 ? 45.741 -9.510 -24.524 1.00 91.88 621 LEU A C 1
ATOM 4635 O O . LEU A 1 621 ? 44.510 -9.493 -24.457 1.00 91.88 621 LEU A O 1
ATOM 4639 N N . ASP A 1 622 ? 46.442 -10.596 -24.836 1.00 89.56 622 ASP A N 1
ATOM 4640 C CA . ASP A 1 622 ? 45.936 -11.941 -25.148 1.00 89.56 622 ASP A CA 1
ATOM 4641 C C . ASP A 1 622 ? 45.754 -12.830 -23.905 1.00 89.56 622 ASP A C 1
ATOM 4643 O O . ASP A 1 622 ? 45.049 -13.838 -23.956 1.00 89.56 622 ASP A O 1
ATOM 4647 N N . ALA A 1 623 ? 46.279 -12.425 -22.742 1.00 90.62 623 ALA A N 1
ATOM 4648 C CA . ALA A 1 623 ? 46.218 -13.202 -21.497 1.00 90.62 623 ALA A CA 1
ATOM 4649 C C . ALA A 1 623 ? 44.787 -13.545 -21.021 1.00 90.62 623 ALA A C 1
ATOM 4651 O O . ALA A 1 623 ? 44.592 -14.400 -20.155 1.00 90.62 623 ALA A O 1
ATOM 4652 N N . ILE A 1 624 ? 43.769 -12.865 -21.552 1.00 93.06 624 ILE A N 1
ATOM 4653 C CA . ILE A 1 624 ? 42.350 -13.071 -21.226 1.00 93.06 624 ILE A CA 1
ATOM 4654 C C . ILE A 1 624 ? 41.639 -14.036 -22.189 1.00 93.06 624 ILE A C 1
ATOM 4656 O O . ILE A 1 624 ? 40.526 -14.473 -21.880 1.00 93.06 624 ILE A O 1
ATOM 4660 N N . ASP A 1 625 ? 42.251 -14.375 -23.326 1.00 89.88 625 ASP A N 1
ATOM 4661 C CA . ASP A 1 625 ? 41.591 -15.065 -24.439 1.00 89.88 625 ASP A CA 1
ATOM 4662 C C . ASP A 1 625 ? 41.357 -16.554 -24.146 1.00 89.88 625 ASP A C 1
ATOM 4664 O O . ASP A 1 625 ? 40.330 -17.111 -24.545 1.00 89.88 625 ASP A O 1
ATOM 4668 N N . GLU A 1 626 ? 42.231 -17.179 -23.353 1.00 88.50 626 GLU A N 1
ATOM 4669 C CA . GLU A 1 626 ? 42.102 -18.579 -22.922 1.00 88.50 626 GLU A CA 1
ATOM 4670 C C . GLU A 1 626 ? 41.157 -18.762 -21.721 1.00 88.50 626 GLU A C 1
ATOM 4672 O O . GLU A 1 626 ? 40.748 -19.879 -21.391 1.00 88.50 626 GLU A O 1
ATOM 4677 N N . ILE A 1 627 ? 40.751 -17.671 -21.057 1.00 96.25 627 ILE A N 1
ATOM 4678 C CA . ILE A 1 627 ? 39.910 -17.756 -19.860 1.00 96.25 627 ILE A CA 1
ATOM 4679 C C . ILE A 1 627 ? 38.491 -18.180 -20.234 1.00 96.25 627 ILE A C 1
ATOM 4681 O O . ILE A 1 627 ? 37.745 -17.453 -20.904 1.00 96.25 627 ILE A O 1
ATOM 4685 N N . VAL A 1 628 ? 38.087 -19.354 -19.748 1.00 95.75 628 VAL A N 1
ATOM 4686 C CA . VAL A 1 628 ? 36.750 -19.911 -19.969 1.00 95.75 628 VAL A CA 1
ATOM 4687 C C . VAL A 1 628 ? 35.691 -18.995 -19.353 1.00 95.75 628 VAL A C 1
ATOM 4689 O O . VAL A 1 628 ? 35.727 -18.684 -18.163 1.00 95.75 628 VAL A O 1
ATOM 4692 N N . VAL A 1 629 ? 34.706 -18.592 -20.157 1.00 96.31 629 VAL A N 1
ATOM 4693 C CA . VAL A 1 629 ? 33.567 -17.771 -19.725 1.00 96.31 629 VAL A CA 1
ATOM 4694 C C . VAL A 1 629 ? 32.275 -18.554 -19.902 1.00 96.31 629 VAL A C 1
ATOM 4696 O O . VAL A 1 629 ? 32.026 -19.136 -20.956 1.00 96.31 629 VAL A O 1
ATOM 4699 N N . ARG A 1 630 ? 31.407 -18.517 -18.889 1.00 95.19 630 ARG A N 1
ATOM 4700 C CA . ARG A 1 630 ? 30.101 -19.179 -18.914 1.00 95.19 630 ARG A CA 1
ATOM 4701 C C . ARG A 1 630 ? 28.987 -18.149 -18.757 1.00 95.19 630 ARG A C 1
ATOM 4703 O O . ARG A 1 630 ? 28.679 -17.700 -17.659 1.00 95.19 630 ARG A O 1
ATOM 4710 N N . GLN A 1 631 ? 28.348 -17.809 -19.874 1.00 92.81 631 GLN A N 1
ATOM 4711 C CA . GLN A 1 631 ? 27.176 -16.930 -19.923 1.00 92.81 631 GLN A CA 1
ATOM 4712 C C . GLN A 1 631 ? 26.037 -17.605 -20.693 1.00 92.81 631 GLN A C 1
ATOM 4714 O O . GLN A 1 631 ? 26.276 -18.383 -21.612 1.00 92.81 631 GLN A O 1
ATOM 4719 N N . ARG A 1 632 ? 24.781 -17.305 -20.335 1.00 89.75 632 ARG A N 1
ATOM 4720 C CA . ARG A 1 632 ? 23.592 -17.846 -21.016 1.00 89.75 632 ARG A CA 1
ATOM 4721 C C . ARG A 1 632 ? 22.600 -16.750 -21.383 1.00 89.75 632 ARG A C 1
ATOM 4723 O O . ARG A 1 632 ? 22.262 -15.891 -20.569 1.00 89.75 632 ARG A O 1
ATOM 4730 N N . SER A 1 633 ? 22.108 -16.802 -22.619 1.00 90.25 633 SER A N 1
ATOM 4731 C CA . SER A 1 633 ? 21.053 -15.923 -23.138 1.00 90.25 633 SER A CA 1
ATOM 4732 C C . SER A 1 633 ? 20.393 -16.527 -24.384 1.00 90.25 633 SER A C 1
ATOM 4734 O O . SER A 1 633 ? 20.504 -17.725 -24.620 1.00 90.25 633 SER A O 1
ATOM 4736 N N . GLY A 1 634 ? 19.698 -15.722 -25.188 1.00 84.88 634 GLY A N 1
ATOM 4737 C CA . GLY A 1 634 ? 19.231 -16.153 -26.507 1.00 84.88 634 GLY A CA 1
ATOM 4738 C C . GLY A 1 634 ? 20.395 -16.477 -27.451 1.00 84.88 634 GLY A C 1
ATOM 4739 O O . GLY A 1 634 ? 21.479 -15.911 -27.314 1.00 84.88 634 GLY A O 1
ATOM 4740 N N . GLU A 1 635 ? 20.141 -17.352 -28.423 1.00 88.56 635 GLU A N 1
ATOM 4741 C CA . GLU A 1 635 ? 21.111 -17.868 -29.406 1.00 88.56 635 GLU A CA 1
ATOM 4742 C C . GLU A 1 635 ? 21.981 -16.763 -30.031 1.00 88.56 635 GLU A C 1
ATOM 4744 O O . GLU A 1 635 ? 23.204 -16.824 -29.968 1.00 88.56 635 GLU A O 1
ATOM 4749 N N . PHE A 1 636 ? 21.362 -15.683 -30.526 1.00 92.19 636 PHE A N 1
ATOM 4750 C CA . PHE A 1 636 ? 22.108 -14.577 -31.134 1.00 92.19 636 PHE A CA 1
ATOM 4751 C C . PHE A 1 636 ? 23.039 -13.850 -30.150 1.00 92.19 636 PHE A C 1
ATOM 4753 O O . PHE A 1 636 ? 24.122 -13.429 -30.534 1.00 92.19 636 PHE A O 1
ATOM 4760 N N . LEU A 1 637 ? 22.638 -13.678 -28.884 1.00 92.31 637 LEU A N 1
ATOM 4761 C CA . LEU A 1 637 ? 23.482 -12.998 -27.895 1.00 92.31 637 LEU A CA 1
ATOM 4762 C C . LEU A 1 637 ? 24.691 -13.856 -27.530 1.00 92.31 637 LEU A C 1
ATOM 4764 O O . LEU A 1 637 ? 25.783 -13.318 -27.398 1.00 92.31 637 LEU A O 1
ATOM 4768 N N . GLN A 1 638 ? 24.495 -15.171 -27.402 1.00 93.25 638 GLN A N 1
ATOM 4769 C CA . GLN A 1 638 ? 25.593 -16.105 -27.164 1.00 93.25 638 GLN A CA 1
ATOM 4770 C C . GLN A 1 638 ? 26.575 -16.106 -28.340 1.00 93.25 638 GLN A C 1
ATOM 4772 O O . GLN A 1 638 ? 27.775 -15.973 -28.114 1.00 93.25 638 GLN A O 1
ATOM 4777 N N . GLN A 1 639 ? 26.069 -16.126 -29.578 1.00 94.00 639 GLN A N 1
ATOM 4778 C CA . GLN A 1 639 ? 26.907 -15.995 -30.771 1.00 94.00 639 GLN A CA 1
ATOM 4779 C C . GLN A 1 639 ? 27.664 -14.662 -30.790 1.00 94.00 639 GLN A C 1
ATOM 4781 O O . GLN A 1 639 ? 28.864 -14.637 -31.025 1.00 94.00 639 GLN A O 1
ATOM 4786 N N . ALA A 1 640 ? 26.992 -13.549 -30.483 1.00 94.81 640 ALA A N 1
ATOM 4787 C CA . ALA A 1 640 ? 27.632 -12.239 -30.429 1.00 94.81 640 ALA A CA 1
ATOM 4788 C C . ALA A 1 640 ? 28.705 -12.145 -29.328 1.00 94.81 640 ALA A C 1
ATOM 4790 O O . ALA A 1 640 ? 29.696 -11.449 -29.518 1.00 94.81 640 ALA A O 1
ATOM 4791 N N . TRP A 1 641 ? 28.541 -12.828 -28.190 1.00 97.06 641 TRP A N 1
ATOM 4792 C CA . TRP A 1 641 ? 29.574 -12.903 -27.151 1.00 97.06 641 TRP A CA 1
ATOM 4793 C C . TRP A 1 641 ? 30.776 -13.748 -27.566 1.00 97.06 641 TRP A C 1
ATOM 4795 O O . TRP A 1 641 ? 31.894 -13.358 -27.246 1.00 97.06 641 TRP A O 1
ATOM 4805 N N . ALA A 1 642 ? 30.562 -14.847 -28.295 1.00 94.56 642 ALA A N 1
ATOM 4806 C CA . ALA A 1 642 ? 31.652 -15.610 -28.900 1.00 94.56 642 ALA A CA 1
ATOM 4807 C C . ALA A 1 642 ? 32.421 -14.733 -29.901 1.00 94.56 642 ALA A C 1
ATOM 4809 O O . ALA A 1 642 ? 33.605 -14.488 -29.715 1.00 94.56 642 ALA A O 1
ATOM 4810 N N . THR A 1 643 ? 31.709 -14.107 -30.843 1.00 95.50 643 THR A N 1
ATOM 4811 C CA . THR A 1 643 ? 32.296 -13.187 -31.828 1.00 95.50 643 THR A CA 1
ATOM 4812 C C . THR A 1 643 ? 33.034 -12.008 -31.194 1.00 95.50 643 THR A C 1
ATOM 4814 O O . THR A 1 643 ? 34.010 -11.525 -31.756 1.00 95.50 643 THR A O 1
ATOM 4817 N N . LEU A 1 644 ? 32.581 -11.508 -30.040 1.00 95.56 644 LEU A N 1
ATOM 4818 C CA . LEU A 1 644 ? 33.279 -10.442 -29.320 1.00 95.56 644 LEU A CA 1
ATOM 4819 C C . LEU A 1 644 ? 34.674 -10.866 -28.863 1.00 95.56 644 LEU A C 1
ATOM 4821 O O . LEU A 1 644 ? 35.565 -10.025 -28.869 1.00 95.56 644 LEU A O 1
ATOM 4825 N N . ARG A 1 645 ? 34.864 -12.129 -28.468 1.00 95.31 645 ARG A N 1
ATOM 4826 C CA . ARG A 1 645 ? 36.179 -12.649 -28.070 1.00 95.31 645 ARG A CA 1
ATOM 4827 C C . ARG A 1 645 ? 37.135 -12.742 -29.258 1.00 95.31 645 ARG A C 1
ATOM 4829 O O . ARG A 1 645 ? 38.322 -12.531 -29.074 1.00 95.31 645 ARG A O 1
ATOM 4836 N N . ASP A 1 646 ? 36.600 -12.913 -30.465 1.00 93.06 646 ASP A N 1
ATOM 4837 C CA . ASP A 1 646 ? 37.380 -12.933 -31.707 1.00 93.06 646 ASP A CA 1
ATOM 4838 C C . ASP A 1 646 ? 37.744 -11.526 -32.226 1.00 93.06 646 ASP A C 1
ATOM 4840 O O . ASP A 1 646 ? 38.419 -11.394 -33.247 1.00 93.06 646 ASP A O 1
ATOM 4844 N N . VAL A 1 647 ? 37.265 -10.443 -31.593 1.00 92.75 647 VAL A N 1
ATOM 4845 C CA . VAL A 1 647 ? 37.642 -9.073 -31.983 1.00 92.75 647 VAL A CA 1
ATOM 4846 C C . VAL A 1 647 ? 39.034 -8.770 -31.424 1.00 92.75 647 VAL A C 1
ATOM 4848 O O . VAL A 1 647 ? 39.149 -8.669 -30.201 1.00 92.75 647 VAL A O 1
ATOM 4851 N N . PRO A 1 648 ? 40.070 -8.556 -32.260 1.00 89.56 648 PRO A N 1
ATOM 4852 C CA . PRO A 1 648 ? 41.430 -8.341 -31.772 1.00 89.56 648 PRO A CA 1
ATOM 4853 C C . PRO A 1 648 ? 41.556 -7.067 -30.935 1.00 89.56 648 PRO A C 1
ATOM 4855 O O . PRO A 1 648 ? 40.891 -6.057 -31.199 1.00 89.56 648 PRO A O 1
ATOM 4858 N N . ALA A 1 649 ? 42.445 -7.093 -29.944 1.00 90.75 649 ALA A N 1
ATOM 4859 C CA . ALA A 1 649 ? 42.778 -5.907 -29.167 1.00 90.75 649 ALA A CA 1
ATOM 4860 C C . ALA A 1 649 ? 43.310 -4.785 -30.078 1.00 90.75 649 ALA A C 1
ATOM 4862 O O . ALA A 1 649 ? 44.013 -5.036 -31.060 1.00 90.75 649 ALA A O 1
ATOM 4863 N N . GLY A 1 650 ? 42.923 -3.540 -29.796 1.00 90.81 650 GLY A N 1
ATOM 4864 C CA . GLY A 1 650 ? 43.338 -2.373 -30.588 1.00 90.81 650 GLY A CA 1
ATOM 4865 C C . GLY A 1 650 ? 42.620 -2.205 -31.936 1.00 90.81 650 GLY A C 1
ATOM 4866 O O . GLY A 1 650 ? 42.797 -1.174 -32.581 1.00 90.81 650 GLY A O 1
ATOM 4867 N N . HIS A 1 651 ? 41.755 -3.148 -32.331 1.00 91.25 651 HIS A N 1
ATOM 4868 C CA . HIS A 1 651 ? 41.018 -3.130 -33.602 1.00 91.25 651 HIS A CA 1
ATOM 4869 C C . HIS A 1 651 ? 39.498 -3.111 -33.362 1.00 91.25 651 HIS A C 1
ATOM 4871 O O . HIS A 1 651 ? 38.804 -4.095 -33.641 1.00 91.25 651 HIS A O 1
ATOM 4877 N N . PRO A 1 652 ? 38.952 -2.019 -32.793 1.00 93.06 652 PRO A N 1
ATOM 4878 C CA . PRO A 1 652 ? 37.549 -1.965 -32.426 1.00 93.06 652 PRO A CA 1
ATOM 4879 C C . PRO A 1 652 ? 36.629 -2.007 -33.651 1.00 93.06 652 PRO A C 1
ATOM 4881 O O . PRO A 1 652 ? 36.923 -1.426 -34.692 1.00 93.06 652 PRO A O 1
ATOM 4884 N N . VAL A 1 653 ? 35.469 -2.639 -33.491 1.00 94.69 653 VAL A N 1
ATOM 4885 C CA . VAL A 1 653 ? 34.451 -2.806 -34.539 1.00 94.69 653 VAL A CA 1
ATOM 4886 C C . VAL A 1 653 ? 33.204 -1.978 -34.250 1.00 94.69 653 VAL A C 1
ATOM 4888 O O . VAL A 1 653 ? 32.907 -1.635 -33.106 1.00 94.69 653 VAL A O 1
ATOM 4891 N N . SER A 1 654 ? 32.412 -1.674 -35.270 1.00 93.94 654 SER A N 1
ATOM 4892 C CA . SER A 1 654 ? 31.093 -1.063 -35.083 1.00 93.94 654 SER A CA 1
ATOM 4893 C C . SER A 1 654 ? 30.033 -2.088 -34.653 1.00 93.94 654 SER A C 1
ATOM 4895 O O . SER A 1 654 ? 30.160 -3.291 -34.883 1.00 93.94 654 SER A O 1
ATOM 4897 N N . TYR A 1 655 ? 28.914 -1.629 -34.079 1.00 90.69 655 TYR A N 1
ATOM 4898 C CA . TYR A 1 655 ? 27.762 -2.511 -33.808 1.00 90.69 655 TYR A CA 1
ATOM 4899 C C . TYR A 1 655 ? 27.233 -3.223 -35.065 1.00 90.69 655 TYR A C 1
ATOM 4901 O O . TYR A 1 655 ? 26.738 -4.347 -34.972 1.00 90.69 655 TYR A O 1
ATOM 4909 N N . SER A 1 656 ? 27.328 -2.578 -36.230 1.00 91.12 656 SER A N 1
ATOM 4910 C CA . SER A 1 656 ? 26.912 -3.157 -37.512 1.00 91.12 656 SER A CA 1
ATOM 4911 C C . SER A 1 656 ? 27.861 -4.263 -37.973 1.00 91.12 656 SER A C 1
ATOM 4913 O O . SER A 1 656 ? 27.415 -5.301 -38.465 1.00 91.12 656 SER A O 1
ATOM 4915 N N . GLU A 1 657 ? 29.163 -4.078 -37.766 1.00 93.00 657 GLU A N 1
ATOM 4916 C CA . GLU A 1 657 ? 30.174 -5.107 -38.025 1.00 93.00 657 GLU A CA 1
ATOM 4917 C C . GLU A 1 657 ? 30.020 -6.282 -37.066 1.00 93.00 657 GLU A C 1
ATOM 4919 O O . GLU A 1 657 ? 30.010 -7.421 -37.522 1.00 93.00 657 GLU A O 1
ATOM 4924 N N . LEU A 1 658 ? 29.795 -6.034 -35.771 1.00 94.94 658 LEU A N 1
ATOM 4925 C CA . LEU A 1 658 ? 29.523 -7.101 -34.806 1.00 94.94 658 LEU A CA 1
ATOM 4926 C C . LEU A 1 658 ? 28.278 -7.912 -35.197 1.00 94.94 658 LEU A C 1
ATOM 4928 O O . LEU A 1 658 ? 28.313 -9.137 -35.165 1.00 94.94 658 LEU A O 1
ATOM 4932 N N . ALA A 1 659 ? 27.189 -7.254 -35.608 1.00 92.06 659 ALA A N 1
ATOM 4933 C CA . ALA A 1 659 ? 25.984 -7.946 -36.071 1.00 92.06 659 ALA A CA 1
ATOM 4934 C C . ALA A 1 659 ? 26.248 -8.809 -37.317 1.00 92.06 659 ALA A C 1
ATOM 4936 O O . ALA A 1 659 ? 25.723 -9.917 -37.434 1.00 92.06 659 ALA A O 1
ATOM 4937 N N . THR A 1 660 ? 27.090 -8.316 -38.227 1.00 94.31 660 THR A N 1
ATOM 4938 C CA . THR A 1 660 ? 27.497 -9.039 -39.439 1.00 94.31 660 THR A CA 1
ATOM 4939 C C . THR A 1 660 ? 28.364 -10.251 -39.099 1.00 94.31 660 THR A C 1
ATOM 4941 O O . THR A 1 660 ? 28.049 -11.352 -39.539 1.00 94.31 660 THR A O 1
ATOM 4944 N N . ARG A 1 661 ? 29.391 -10.079 -38.256 1.00 93.69 661 ARG A N 1
ATOM 4945 C CA . ARG A 1 661 ? 30.282 -11.161 -37.803 1.00 93.69 661 ARG A CA 1
ATOM 4946 C C . ARG A 1 661 ? 29.547 -12.221 -36.975 1.00 93.69 661 ARG A C 1
ATOM 4948 O O . ARG A 1 661 ? 29.841 -13.400 -37.100 1.00 93.69 661 ARG A O 1
ATOM 4955 N N . ALA A 1 662 ? 28.530 -11.823 -36.209 1.00 91.88 662 ALA A N 1
ATOM 4956 C CA . ALA A 1 662 ? 27.647 -12.737 -35.478 1.00 91.88 662 ALA A CA 1
ATOM 4957 C C . ALA A 1 662 ? 26.583 -13.421 -36.372 1.00 91.88 662 ALA A C 1
ATOM 4959 O O . ALA A 1 662 ? 25.644 -14.034 -35.862 1.00 91.88 662 ALA A O 1
ATOM 4960 N N . GLY A 1 663 ? 26.680 -13.286 -37.701 1.00 88.38 663 GLY A N 1
ATOM 4961 C CA . GLY A 1 663 ? 25.853 -14.005 -38.674 1.00 88.38 663 GLY A CA 1
ATOM 4962 C C . GLY A 1 663 ? 24.482 -13.387 -38.971 1.00 88.38 663 GLY A C 1
ATOM 4963 O O . GLY A 1 663 ? 23.673 -14.015 -39.651 1.00 88.38 663 GLY A O 1
ATOM 4964 N N . ARG A 1 664 ? 24.172 -12.171 -38.487 1.00 89.50 664 ARG A N 1
ATOM 4965 C CA . ARG A 1 664 ? 22.895 -11.480 -38.779 1.00 89.50 664 ARG A CA 1
ATOM 4966 C C . ARG A 1 664 ? 23.081 -9.973 -38.977 1.00 89.50 664 ARG A C 1
ATOM 4968 O O . ARG A 1 664 ? 22.812 -9.181 -38.077 1.00 89.50 664 ARG A O 1
ATOM 4975 N N . ARG A 1 665 ? 23.442 -9.556 -40.195 1.00 88.25 665 ARG A N 1
ATOM 4976 C CA . ARG A 1 665 ? 23.665 -8.142 -40.577 1.00 88.25 665 ARG A CA 1
ATOM 4977 C C . ARG A 1 665 ? 22.567 -7.151 -40.121 1.00 88.25 665 ARG A C 1
ATOM 4979 O O . ARG A 1 665 ? 22.930 -6.093 -39.610 1.00 88.25 665 ARG A O 1
ATOM 4986 N N . PRO A 1 666 ? 21.250 -7.448 -40.206 1.00 86.94 666 PRO A N 1
ATOM 4987 C CA . PRO A 1 666 ? 20.207 -6.519 -39.743 1.00 86.94 666 PRO A CA 1
ATOM 4988 C C . PRO A 1 666 ? 20.120 -6.369 -38.211 1.00 86.94 666 PRO A C 1
ATOM 4990 O O . PRO A 1 666 ? 19.429 -5.485 -37.704 1.00 86.94 666 PRO A O 1
ATOM 4993 N N . ALA A 1 667 ? 20.799 -7.221 -37.437 1.00 89.19 667 ALA A N 1
ATOM 4994 C CA . ALA A 1 667 ? 20.623 -7.353 -35.993 1.00 89.19 667 ALA A CA 1
ATOM 4995 C C . ALA A 1 667 ? 21.458 -6.355 -35.159 1.00 89.19 667 ALA A C 1
ATOM 4997 O O . ALA A 1 667 ? 21.871 -6.663 -34.041 1.00 89.19 667 ALA A O 1
ATOM 4998 N N . VAL A 1 668 ? 21.668 -5.129 -35.650 1.00 88.62 668 VAL A N 1
ATOM 4999 C CA . VAL A 1 668 ? 22.500 -4.091 -34.997 1.00 88.62 668 VAL A CA 1
ATOM 5000 C C . VAL A 1 668 ? 22.029 -3.780 -33.569 1.00 88.62 668 VAL A C 1
ATOM 5002 O O . VAL A 1 668 ? 22.830 -3.681 -32.639 1.00 88.62 668 VAL A O 1
ATOM 5005 N N . ARG A 1 669 ? 20.709 -3.696 -33.348 1.00 84.94 669 ARG A N 1
ATOM 5006 C CA . ARG A 1 669 ? 20.135 -3.488 -32.003 1.00 84.94 669 ARG A CA 1
ATOM 5007 C C . ARG A 1 669 ? 20.386 -4.674 -31.070 1.00 84.94 669 ARG A C 1
ATOM 5009 O O . ARG A 1 669 ? 20.585 -4.477 -29.873 1.00 84.94 669 ARG A O 1
ATOM 5016 N N . ALA A 1 670 ? 20.380 -5.894 -31.601 1.00 82.56 670 ALA A N 1
ATOM 5017 C CA . ALA A 1 670 ? 20.665 -7.090 -30.819 1.00 82.56 670 ALA A CA 1
ATOM 5018 C C . ALA A 1 670 ? 22.162 -7.195 -30.486 1.00 82.56 670 ALA A C 1
ATOM 5020 O O . ALA A 1 670 ? 22.495 -7.602 -29.378 1.00 82.56 670 ALA A O 1
ATOM 5021 N N . ALA A 1 671 ? 23.053 -6.744 -31.376 1.00 91.50 671 ALA A N 1
ATOM 5022 C CA . ALA A 1 671 ? 24.484 -6.619 -31.093 1.00 91.50 671 ALA A CA 1
ATOM 5023 C C . ALA A 1 671 ? 24.745 -5.593 -29.975 1.00 91.50 671 ALA A C 1
ATOM 5025 O O . ALA A 1 671 ? 25.478 -5.868 -29.026 1.00 91.50 671 ALA A O 1
ATOM 5026 N N . ALA A 1 672 ? 24.053 -4.447 -30.001 1.00 86.50 672 ALA A N 1
ATOM 5027 C CA . ALA A 1 672 ? 24.093 -3.485 -28.897 1.00 86.50 672 ALA A CA 1
ATOM 5028 C C . ALA A 1 672 ? 23.566 -4.077 -27.578 1.00 86.50 672 ALA A C 1
ATOM 5030 O O . ALA A 1 672 ? 24.148 -3.857 -26.513 1.00 86.50 672 ALA A O 1
ATOM 5031 N N . MET A 1 673 ? 22.501 -4.880 -27.649 1.00 88.50 673 MET A N 1
ATOM 5032 C CA . MET A 1 673 ? 21.971 -5.611 -26.500 1.00 88.50 673 MET A CA 1
ATOM 5033 C C . MET A 1 673 ? 22.957 -6.661 -25.972 1.00 88.50 673 MET A C 1
ATOM 5035 O O . MET A 1 673 ? 23.057 -6.815 -24.759 1.00 88.50 673 MET A O 1
ATOM 5039 N N . ALA A 1 674 ? 23.710 -7.348 -26.835 1.00 92.50 674 ALA A N 1
ATOM 5040 C CA . ALA A 1 674 ? 24.750 -8.290 -26.424 1.00 92.50 674 ALA A CA 1
ATOM 5041 C C . ALA A 1 674 ? 25.839 -7.582 -25.604 1.00 92.50 674 ALA A C 1
ATOM 5043 O O . ALA A 1 674 ? 26.145 -8.023 -24.495 1.00 92.50 674 ALA A O 1
ATOM 5044 N N . CYS A 1 675 ? 26.329 -6.423 -26.060 1.00 92.69 675 CYS A N 1
ATOM 5045 C CA . CYS A 1 675 ? 27.271 -5.606 -25.287 1.00 92.69 675 CYS A CA 1
ATOM 5046 C C . CYS A 1 675 ? 26.675 -5.137 -23.948 1.00 92.69 675 CYS A C 1
ATOM 5048 O O . CYS A 1 675 ? 27.355 -5.170 -22.925 1.00 92.69 675 CYS A O 1
ATOM 5050 N N . ALA A 1 676 ? 25.398 -4.735 -23.936 1.00 88.00 676 ALA A N 1
ATOM 5051 C CA . ALA A 1 676 ? 24.706 -4.275 -22.731 1.00 88.00 676 ALA A CA 1
ATOM 5052 C C . ALA A 1 676 ? 24.367 -5.405 -21.741 1.00 88.00 676 ALA A C 1
ATOM 5054 O O . ALA A 1 676 ? 24.223 -5.150 -20.544 1.00 88.00 676 ALA A O 1
ATOM 5055 N N . ARG A 1 677 ? 24.216 -6.649 -22.213 1.00 90.25 677 ARG A N 1
ATOM 5056 C CA . ARG A 1 677 ? 23.894 -7.841 -21.404 1.00 90.25 677 ARG A CA 1
ATOM 5057 C C . ARG A 1 677 ? 25.103 -8.701 -21.056 1.00 90.25 677 ARG A C 1
ATOM 5059 O O . ARG A 1 677 ? 24.932 -9.636 -20.286 1.00 90.25 677 ARG A O 1
ATOM 5066 N N . ASN A 1 678 ? 26.288 -8.353 -21.546 1.00 95.50 678 ASN A N 1
ATOM 5067 C CA . ASN A 1 678 ? 27.527 -9.010 -21.163 1.00 95.50 678 ASN A CA 1
ATOM 5068 C C . ASN A 1 678 ? 27.727 -8.934 -19.636 1.00 95.50 678 ASN A C 1
ATOM 5070 O O . ASN A 1 678 ? 27.669 -7.848 -19.048 1.00 95.50 678 ASN A O 1
ATOM 5074 N N . ALA A 1 679 ? 27.888 -10.090 -19.004 1.00 95.38 679 ALA A N 1
ATOM 5075 C CA . ALA A 1 679 ? 28.130 -10.254 -17.577 1.00 95.38 679 ALA A CA 1
ATOM 5076 C C . ALA A 1 679 ? 29.625 -10.350 -17.249 1.00 95.38 679 ALA A C 1
ATOM 5078 O O . ALA A 1 679 ? 30.010 -9.959 -16.154 1.00 95.38 679 ALA A O 1
ATOM 5079 N N . ALA A 1 680 ? 30.455 -10.820 -18.185 1.00 96.81 680 ALA A N 1
ATOM 5080 C CA . ALA A 1 680 ? 31.885 -11.046 -17.988 1.00 96.81 680 ALA A CA 1
ATOM 5081 C C . ALA A 1 680 ? 32.718 -9.999 -18.745 1.00 96.81 680 ALA A C 1
ATOM 5083 O O . ALA A 1 680 ? 33.366 -10.300 -19.748 1.00 96.81 680 ALA A O 1
ATOM 5084 N N . ALA A 1 681 ? 32.654 -8.734 -18.316 1.00 95.62 681 ALA A N 1
ATOM 5085 C CA . ALA A 1 681 ? 33.446 -7.676 -18.943 1.00 95.62 681 ALA A CA 1
ATOM 5086 C C . ALA A 1 681 ? 34.953 -7.942 -18.774 1.00 95.62 681 ALA A C 1
ATOM 5088 O O . ALA A 1 681 ? 35.358 -8.580 -17.805 1.00 95.62 681 ALA A O 1
ATOM 5089 N N . LEU A 1 682 ? 35.762 -7.438 -19.709 1.00 97.06 682 LEU A N 1
ATOM 5090 C CA . LEU A 1 682 ? 37.140 -7.864 -19.995 1.00 97.06 682 LEU A CA 1
ATOM 5091 C C . LEU A 1 682 ? 37.202 -9.187 -20.776 1.00 97.06 682 LEU A C 1
ATOM 5093 O O . LEU A 1 682 ? 37.539 -9.146 -21.951 1.00 97.06 682 LEU A O 1
ATOM 5097 N N . PHE A 1 683 ? 36.780 -10.316 -20.193 1.00 97.06 683 PHE A N 1
ATOM 5098 C CA . PHE A 1 683 ? 36.863 -11.653 -20.828 1.00 97.06 683 PHE A CA 1
ATOM 5099 C C . PHE A 1 683 ? 35.877 -11.880 -21.987 1.00 97.06 683 PHE A C 1
ATOM 5101 O O . PHE A 1 683 ? 35.984 -12.837 -22.752 1.00 97.06 683 PHE A O 1
ATOM 5108 N N . VAL A 1 684 ? 34.868 -11.018 -22.092 1.00 97.31 684 VAL A N 1
ATOM 5109 C CA . VAL A 1 684 ? 34.096 -10.774 -23.310 1.00 97.31 684 VAL A CA 1
ATOM 5110 C C . VAL A 1 684 ? 34.255 -9.279 -23.599 1.00 97.31 684 VAL A C 1
ATOM 5112 O O . VAL A 1 684 ? 33.630 -8.457 -22.913 1.00 97.31 684 VAL A O 1
ATOM 5115 N N . PRO A 1 685 ? 35.115 -8.885 -24.551 1.00 95.81 685 PRO A N 1
ATOM 5116 C CA . PRO A 1 685 ? 35.659 -7.530 -24.627 1.00 95.81 685 PRO A CA 1
ATOM 5117 C C . PRO A 1 685 ? 34.706 -6.561 -25.345 1.00 95.81 685 PRO A C 1
ATOM 5119 O O . PRO A 1 685 ? 34.990 -5.998 -26.400 1.00 95.81 685 PRO A O 1
ATOM 5122 N N . CYS A 1 686 ? 33.529 -6.318 -24.760 1.00 95.31 686 CYS A N 1
ATOM 5123 C CA . CYS A 1 686 ? 32.523 -5.426 -25.347 1.00 95.31 686 CYS A CA 1
ATOM 5124 C C . CYS A 1 686 ? 32.944 -3.940 -25.392 1.00 95.31 686 CYS A C 1
ATOM 5126 O O . CYS A 1 686 ? 32.263 -3.128 -26.028 1.00 95.31 686 CYS A O 1
ATOM 5128 N N . HIS A 1 687 ? 34.059 -3.563 -24.749 1.00 95.44 687 HIS A N 1
ATOM 5129 C CA . HIS A 1 687 ? 34.688 -2.247 -24.908 1.00 95.44 687 HIS A CA 1
ATOM 5130 C C . HIS A 1 687 ? 35.266 -2.040 -26.314 1.00 95.44 687 HIS A C 1
ATOM 5132 O O . HIS A 1 687 ? 35.283 -0.896 -26.762 1.00 95.44 687 HIS A O 1
ATOM 5138 N N . ARG A 1 688 ? 35.601 -3.117 -27.043 1.00 95.50 688 ARG A N 1
ATOM 5139 C CA . ARG A 1 688 ? 36.064 -3.095 -28.444 1.00 95.50 688 ARG A CA 1
ATOM 5140 C C . ARG A 1 688 ? 34.955 -2.769 -29.457 1.00 95.50 688 ARG A C 1
ATOM 5142 O O . ARG A 1 688 ? 35.187 -2.824 -30.656 1.00 95.50 688 ARG A O 1
ATOM 5149 N N . VAL A 1 689 ? 33.741 -2.423 -29.010 1.00 94.75 689 VAL A N 1
ATOM 5150 C CA . VAL A 1 689 ? 32.626 -2.054 -29.901 1.00 94.75 689 VAL A CA 1
ATOM 5151 C C . VAL A 1 689 ? 32.312 -0.566 -29.833 1.00 94.75 689 VAL A C 1
ATOM 5153 O O . VAL A 1 689 ? 31.988 -0.037 -28.765 1.00 94.75 689 VAL A O 1
ATOM 5156 N N . LEU A 1 690 ? 32.334 0.111 -30.975 1.00 90.44 690 LEU A N 1
ATOM 5157 C CA . LEU A 1 690 ? 32.084 1.545 -31.118 1.00 90.44 690 LEU A CA 1
ATOM 5158 C C . LEU A 1 690 ? 30.773 1.829 -31.862 1.00 90.44 690 LEU A C 1
ATOM 5160 O O . LEU A 1 690 ? 30.175 0.959 -32.503 1.00 90.44 690 LEU A O 1
ATOM 5164 N N . ARG A 1 691 ? 30.288 3.072 -31.762 1.00 84.88 691 ARG A N 1
ATOM 5165 C CA . ARG A 1 691 ? 29.201 3.533 -32.635 1.00 84.88 691 ARG A CA 1
ATOM 5166 C C . ARG A 1 691 ? 29.723 3.696 -34.062 1.00 84.88 691 ARG A C 1
ATOM 5168 O O . ARG A 1 691 ? 30.913 3.912 -34.276 1.00 84.88 691 ARG A O 1
ATOM 5175 N N . THR A 1 692 ? 28.816 3.646 -35.034 1.00 74.19 692 THR A N 1
ATOM 5176 C CA . THR A 1 692 ? 29.112 4.064 -36.410 1.00 74.19 692 THR A CA 1
ATOM 5177 C C . THR A 1 692 ? 29.684 5.488 -36.383 1.00 74.19 692 THR A C 1
ATOM 5179 O O . THR A 1 692 ? 29.096 6.365 -35.750 1.00 74.19 692 THR A O 1
ATOM 5182 N N . GLY A 1 693 ? 30.859 5.692 -36.986 1.00 65.88 693 GLY A N 1
ATOM 5183 C CA . GLY A 1 693 ? 31.614 6.952 -36.911 1.00 65.88 693 GLY A CA 1
ATOM 5184 C C . GLY A 1 693 ? 32.630 7.052 -35.761 1.00 65.88 693 GLY A C 1
ATOM 5185 O O . GLY A 1 693 ? 33.138 8.135 -35.504 1.00 65.88 693 GLY A O 1
ATOM 5186 N N . GLY A 1 694 ? 32.916 5.963 -35.035 1.00 71.38 694 GLY A N 1
ATOM 5187 C CA . GLY A 1 694 ? 34.035 5.885 -34.078 1.00 71.38 694 GLY A CA 1
ATOM 5188 C C . GLY A 1 694 ? 33.781 6.497 -32.694 1.00 71.38 694 GLY A C 1
ATOM 5189 O O . GLY A 1 694 ? 34.611 6.363 -31.798 1.00 71.38 694 GLY A O 1
ATOM 5190 N N . SER A 1 695 ? 32.621 7.123 -32.465 1.00 77.31 695 SER A N 1
ATOM 5191 C CA . SER A 1 695 ? 32.297 7.700 -31.155 1.00 77.31 695 SER A CA 1
ATOM 5192 C C . SER A 1 695 ? 32.089 6.632 -30.070 1.00 77.31 695 SER A C 1
ATOM 5194 O O . SER A 1 695 ? 31.539 5.544 -30.301 1.00 77.31 695 SER A O 1
ATOM 5196 N N . LEU A 1 696 ? 32.495 6.960 -28.838 1.00 80.19 696 LEU A N 1
ATOM 5197 C CA . LEU A 1 696 ? 32.334 6.074 -27.687 1.00 80.19 696 LEU A CA 1
ATOM 5198 C C . LEU A 1 696 ? 30.846 5.892 -27.348 1.00 80.19 696 LEU A C 1
ATOM 5200 O O . LEU A 1 696 ? 30.146 6.817 -26.934 1.00 80.19 696 LEU A O 1
ATOM 5204 N N . GLY A 1 697 ? 30.360 4.663 -27.530 1.00 68.25 697 GLY A N 1
ATOM 5205 C CA . GLY A 1 697 ? 29.059 4.200 -27.043 1.00 68.25 697 GLY A CA 1
ATOM 5206 C C . GLY A 1 697 ? 29.021 4.022 -25.523 1.00 68.25 697 GLY A C 1
ATOM 5207 O O . GLY A 1 697 ? 30.066 3.925 -24.881 1.00 68.25 697 GLY A O 1
ATOM 5208 N N . GLY A 1 698 ? 27.815 3.917 -24.954 1.00 73.12 698 GLY A N 1
ATOM 5209 C CA . GLY A 1 698 ? 27.644 3.623 -23.529 1.00 73.12 698 GLY A CA 1
ATOM 5210 C C . GLY A 1 698 ? 28.367 2.335 -23.118 1.00 73.12 698 GLY A C 1
ATOM 5211 O O . GLY A 1 698 ? 28.262 1.314 -23.797 1.00 73.12 698 GLY A O 1
ATOM 5212 N N . PHE A 1 699 ? 29.099 2.395 -22.007 1.00 86.38 699 PHE A N 1
ATOM 5213 C CA . PHE A 1 699 ? 29.778 1.262 -21.381 1.00 86.38 699 PHE A CA 1
ATOM 5214 C C . PHE A 1 699 ? 29.295 1.132 -19.945 1.00 86.38 699 PHE A C 1
ATOM 5216 O O . PHE A 1 699 ? 29.192 2.135 -19.238 1.00 86.38 699 PHE A O 1
ATOM 5223 N N . ARG A 1 700 ? 28.981 -0.092 -19.511 1.00 85.94 700 ARG A N 1
ATOM 5224 C CA . ARG A 1 700 ? 28.358 -0.334 -18.200 1.00 85.94 700 ARG A CA 1
ATOM 5225 C C . ARG A 1 700 ? 29.195 0.215 -17.044 1.00 85.94 700 ARG A C 1
ATOM 5227 O O . ARG A 1 700 ? 28.615 0.719 -16.084 1.00 85.94 700 ARG A O 1
ATOM 5234 N N . TRP A 1 701 ? 30.514 0.122 -17.182 1.00 90.00 701 TRP A N 1
ATOM 5235 C CA . TRP A 1 701 ? 31.507 0.511 -16.183 1.00 90.00 701 TRP A CA 1
ATOM 5236 C C . TRP A 1 701 ? 32.014 1.949 -16.361 1.00 90.00 701 TRP A C 1
ATOM 5238 O O . TRP A 1 701 ? 32.996 2.339 -15.750 1.00 90.00 701 TRP A O 1
ATOM 5248 N N . GLY A 1 702 ? 31.336 2.748 -17.190 1.00 88.88 702 GLY A N 1
ATOM 5249 C CA . GLY A 1 702 ? 31.682 4.146 -17.436 1.00 88.88 702 GLY A CA 1
ATOM 5250 C C . GLY A 1 702 ? 32.484 4.351 -18.719 1.00 88.88 702 GLY A C 1
ATOM 5251 O O . GLY A 1 702 ? 33.287 3.519 -19.136 1.00 88.88 702 GLY A O 1
ATOM 5252 N N . VAL A 1 703 ? 32.250 5.484 -19.379 1.00 88.81 703 VAL A N 1
ATOM 5253 C CA . VAL A 1 703 ? 32.941 5.817 -20.635 1.00 88.81 703 VAL A CA 1
ATOM 5254 C C . VAL A 1 703 ? 34.441 6.024 -20.403 1.00 88.81 703 VAL A C 1
ATOM 5256 O O . VAL A 1 703 ? 35.227 5.729 -21.298 1.00 88.81 703 VAL A O 1
ATOM 5259 N N . ASP A 1 704 ? 34.845 6.438 -19.201 1.00 90.62 704 ASP A N 1
ATOM 5260 C CA . ASP A 1 704 ? 36.253 6.642 -18.846 1.00 90.62 704 ASP A CA 1
ATOM 5261 C C . ASP A 1 704 ? 37.029 5.325 -18.772 1.00 90.62 704 ASP A C 1
ATOM 5263 O O . ASP A 1 704 ? 38.095 5.226 -19.373 1.00 90.62 704 ASP A O 1
ATOM 5267 N N . VAL A 1 705 ? 36.452 4.278 -18.168 1.00 94.00 705 VAL A N 1
ATOM 5268 C CA . VAL A 1 705 ? 37.028 2.920 -18.176 1.00 94.00 705 VAL A CA 1
ATOM 5269 C C . VAL A 1 705 ? 37.158 2.402 -19.606 1.00 94.00 705 VAL A C 1
ATOM 5271 O O . VAL A 1 705 ? 38.204 1.894 -19.996 1.00 94.00 705 VAL A O 1
ATOM 5274 N N . LYS A 1 706 ? 36.118 2.579 -20.431 1.00 94.81 706 LYS A N 1
ATOM 5275 C CA . LYS A 1 706 ? 36.164 2.176 -21.844 1.00 94.81 706 LYS A CA 1
ATOM 5276 C C . LYS A 1 706 ? 37.249 2.915 -22.624 1.00 94.81 706 LYS A C 1
ATOM 5278 O O . LYS A 1 706 ? 37.947 2.291 -23.418 1.00 94.81 706 LYS A O 1
ATOM 5283 N N . ARG A 1 707 ? 37.385 4.226 -22.411 1.00 94.38 707 ARG A N 1
ATOM 5284 C CA . ARG A 1 707 ? 38.428 5.044 -23.039 1.00 94.38 707 ARG A CA 1
ATOM 5285 C C . ARG A 1 707 ? 39.814 4.574 -22.608 1.00 94.38 707 ARG A C 1
ATOM 5287 O O . ARG A 1 707 ? 40.670 4.398 -23.464 1.00 94.38 707 ARG A O 1
ATOM 5294 N N . TRP A 1 708 ? 40.002 4.323 -21.312 1.00 95.75 708 TRP A N 1
ATOM 5295 C CA . TRP A 1 708 ? 41.256 3.810 -20.770 1.00 95.75 708 TRP A CA 1
ATOM 5296 C C . TRP A 1 708 ? 41.635 2.463 -21.396 1.00 95.75 708 TRP A C 1
ATOM 5298 O O . TRP A 1 708 ? 42.758 2.316 -21.862 1.00 95.75 708 TRP A O 1
ATOM 5308 N N . LEU A 1 709 ? 40.693 1.515 -21.488 1.00 96.25 709 LEU A N 1
ATOM 5309 C CA . LEU A 1 709 ? 40.933 0.195 -22.088 1.00 96.25 709 LEU A CA 1
ATOM 5310 C C . LEU A 1 709 ? 41.324 0.285 -23.560 1.00 96.25 709 LEU A C 1
ATOM 5312 O O . LEU A 1 709 ? 42.271 -0.369 -23.975 1.00 96.25 709 LEU A O 1
ATOM 5316 N N . LEU A 1 710 ? 40.608 1.095 -24.342 1.00 95.38 710 LEU A N 1
ATOM 5317 C CA . LEU A 1 710 ? 40.907 1.273 -25.762 1.00 95.38 710 LEU A CA 1
ATOM 5318 C C . LEU A 1 710 ? 42.280 1.920 -25.971 1.00 95.38 710 LEU A C 1
ATOM 5320 O O . LEU A 1 710 ? 43.016 1.504 -26.858 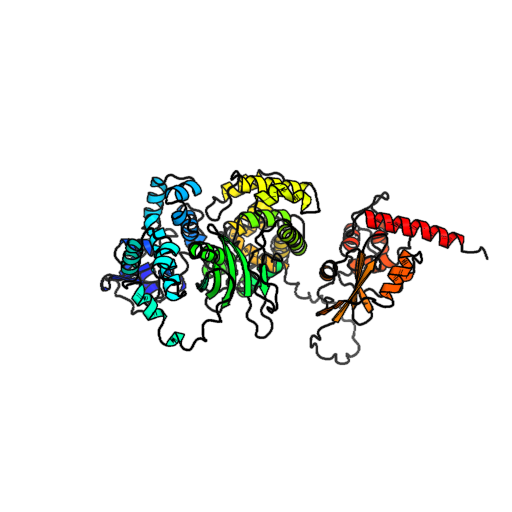1.00 95.38 710 LEU A O 1
ATOM 5324 N N . GLU A 1 711 ? 42.652 2.895 -25.140 1.00 94.12 711 GLU A N 1
ATOM 5325 C CA . GLU A 1 711 ? 43.976 3.519 -25.201 1.00 94.12 711 GLU A CA 1
ATOM 5326 C C . GLU A 1 711 ? 45.089 2.573 -24.726 1.00 94.12 711 GLU A C 1
ATOM 5328 O O . GLU A 1 711 ? 46.180 2.560 -25.290 1.00 94.12 711 GLU A O 1
ATOM 5333 N N . HIS A 1 712 ? 44.824 1.759 -23.703 1.00 95.00 712 HIS A N 1
ATOM 5334 C CA . HIS A 1 712 ? 45.734 0.710 -23.240 1.00 95.00 712 HIS A CA 1
ATOM 5335 C C . HIS A 1 712 ? 45.985 -0.341 -24.322 1.00 95.00 712 HIS A C 1
ATOM 5337 O O . HIS A 1 712 ? 47.138 -0.652 -24.612 1.00 95.00 712 HIS A O 1
ATOM 5343 N N . GLU A 1 713 ? 44.929 -0.835 -24.969 1.00 95.88 713 GLU A N 1
ATOM 5344 C CA . GLU A 1 713 ? 45.061 -1.773 -26.082 1.00 95.88 713 GLU A CA 1
ATOM 5345 C C . GLU A 1 713 ? 45.784 -1.134 -27.272 1.00 95.88 713 GLU A C 1
ATOM 5347 O O . GLU A 1 713 ? 46.684 -1.748 -27.830 1.00 95.88 713 GLU A O 1
ATOM 5352 N N . ARG A 1 714 ? 45.459 0.115 -27.634 1.00 93.44 714 ARG A N 1
ATOM 5353 C CA . ARG A 1 714 ? 46.105 0.826 -28.749 1.00 93.44 714 ARG A CA 1
ATOM 5354 C C . ARG A 1 714 ? 47.612 0.984 -28.540 1.00 93.44 714 ARG A C 1
ATOM 5356 O O . ARG A 1 714 ? 48.379 0.762 -29.473 1.00 93.44 714 ARG A O 1
ATOM 5363 N N . ARG A 1 715 ? 48.039 1.351 -27.325 1.00 90.81 715 ARG A N 1
ATOM 5364 C CA . ARG A 1 715 ? 49.462 1.516 -26.988 1.00 90.81 715 ARG A CA 1
ATOM 5365 C C . ARG A 1 715 ? 50.226 0.197 -27.057 1.00 90.81 715 ARG A C 1
ATOM 5367 O O . ARG A 1 715 ? 51.302 0.170 -27.634 1.00 90.81 715 ARG A O 1
ATOM 5374 N N . ASN A 1 716 ? 49.667 -0.886 -26.519 1.00 87.94 716 ASN A N 1
ATOM 5375 C CA . ASN A 1 716 ? 50.370 -2.171 -26.433 1.00 87.94 716 ASN A CA 1
ATOM 5376 C C . ASN A 1 716 ? 50.238 -3.036 -27.704 1.00 87.94 716 ASN A C 1
ATOM 5378 O O . ASN A 1 716 ? 51.121 -3.845 -27.992 1.00 87.94 716 ASN A O 1
ATOM 5382 N N . ALA A 1 717 ? 49.200 -2.818 -28.521 1.00 77.56 717 ALA A N 1
ATOM 5383 C CA . ALA A 1 717 ? 49.072 -3.436 -29.842 1.00 77.56 717 ALA A CA 1
ATOM 5384 C C . ALA A 1 717 ? 50.112 -2.887 -30.838 1.00 77.56 717 ALA A C 1
ATOM 5386 O O . ALA A 1 717 ? 50.647 -3.647 -31.642 1.00 77.56 717 ALA A O 1
ATOM 5387 N N . ALA A 1 718 ? 50.455 -1.594 -30.751 1.00 59.78 718 ALA A N 1
ATOM 5388 C CA . ALA A 1 718 ? 51.514 -0.988 -31.564 1.00 59.78 718 ALA A CA 1
ATOM 5389 C C . ALA A 1 718 ? 52.912 -1.539 -31.215 1.00 59.78 718 ALA A C 1
ATOM 5391 O O . ALA A 1 718 ? 53.730 -1.758 -32.106 1.00 59.78 718 ALA A O 1
ATOM 5392 N N . THR A 1 719 ? 53.168 -1.828 -29.934 1.00 54.72 719 THR A N 1
ATOM 5393 C CA . THR A 1 719 ? 54.440 -2.398 -29.458 1.00 54.72 719 THR A CA 1
ATOM 5394 C C . THR A 1 719 ? 54.617 -3.865 -29.865 1.00 54.72 719 THR A C 1
ATOM 5396 O O . THR A 1 719 ? 55.728 -4.273 -30.186 1.00 54.72 719 THR A O 1
ATOM 5399 N N . SER A 1 720 ? 53.533 -4.648 -29.927 1.00 50.78 720 SER A N 1
ATOM 5400 C CA . SER A 1 720 ? 53.584 -6.056 -30.367 1.00 50.78 720 SER A CA 1
ATOM 5401 C C . SER A 1 720 ? 53.826 -6.211 -31.875 1.00 50.78 720 SER A C 1
ATOM 5403 O O . SER A 1 720 ? 54.420 -7.196 -32.301 1.00 50.78 720 SER A O 1
ATOM 5405 N N . HIS A 1 721 ? 53.419 -5.232 -32.695 1.00 43.69 721 HIS A N 1
ATOM 5406 C CA . HIS A 1 721 ? 53.671 -5.245 -34.144 1.00 43.69 721 HIS A CA 1
ATOM 5407 C C . HIS A 1 721 ? 55.096 -4.784 -34.509 1.00 43.69 721 HIS A C 1
ATOM 5409 O O . HIS A 1 721 ? 55.632 -5.207 -35.526 1.00 43.69 721 HIS A O 1
ATOM 5415 N N . ALA A 1 722 ? 55.746 -3.981 -33.657 1.00 41.97 722 ALA A N 1
ATOM 5416 C CA . ALA A 1 722 ? 57.149 -3.574 -33.822 1.00 41.97 722 ALA A CA 1
ATOM 5417 C C . ALA A 1 722 ? 58.169 -4.672 -33.437 1.00 41.97 722 ALA A C 1
ATOM 5419 O O . ALA A 1 722 ? 59.360 -4.515 -33.692 1.00 41.97 722 ALA A O 1
ATOM 5420 N N . LEU A 1 723 ? 57.710 -5.773 -32.828 1.00 41.78 723 LEU A N 1
ATOM 5421 C CA . LEU A 1 723 ? 58.524 -6.910 -32.379 1.00 41.78 723 LEU A CA 1
ATOM 5422 C C . LEU A 1 723 ? 58.376 -8.169 -33.257 1.00 41.78 723 LEU A C 1
ATOM 5424 O O . LEU A 1 723 ? 58.984 -9.186 -32.935 1.00 41.78 723 LEU A O 1
ATOM 5428 N N . GLN A 1 724 ? 57.622 -8.126 -34.365 1.00 35.28 724 GLN A N 1
ATOM 5429 C CA . GLN A 1 724 ? 57.680 -9.186 -35.381 1.00 35.28 724 GLN A CA 1
ATOM 5430 C C . GLN A 1 724 ? 58.854 -8.914 -36.338 1.00 35.28 724 GLN A C 1
ATOM 5432 O O . GLN A 1 724 ? 58.787 -7.952 -37.105 1.00 35.28 724 GLN A O 1
ATOM 5437 N N . PRO A 1 725 ? 59.940 -9.713 -36.319 1.00 36.44 725 PRO A N 1
ATOM 5438 C CA . PRO A 1 725 ? 60.982 -9.592 -37.325 1.00 36.44 725 PRO A CA 1
ATOM 5439 C C . PRO A 1 725 ? 60.419 -10.009 -38.689 1.00 36.44 725 PRO A C 1
ATOM 5441 O O . PRO A 1 725 ? 59.740 -11.026 -38.815 1.00 36.44 725 PRO A O 1
ATOM 5444 N N . HIS A 1 726 ? 60.727 -9.229 -39.725 1.00 38.91 726 HIS A N 1
ATOM 5445 C CA . HIS A 1 726 ? 60.751 -9.755 -41.084 1.00 38.91 726 HIS A CA 1
ATOM 5446 C C . HIS A 1 726 ? 61.771 -10.904 -41.124 1.00 38.91 726 HIS A C 1
ATOM 5448 O O . HIS A 1 726 ? 62.965 -10.658 -40.949 1.00 38.91 726 HIS A O 1
ATOM 5454 N N . GLY A 1 727 ? 61.295 -12.133 -41.331 1.00 31.44 727 GLY A N 1
ATOM 5455 C CA . GLY A 1 727 ? 62.114 -13.342 -41.439 1.00 31.44 727 GLY A CA 1
ATOM 5456 C C . GLY A 1 727 ? 61.304 -14.598 -41.194 1.00 31.44 727 GLY A C 1
ATOM 5457 O O . GLY A 1 727 ? 61.242 -15.002 -40.015 1.00 31.44 727 GLY A O 1
#

Foldseek 3Di:
DDDDDDDDDDDPPPDPPQVVQVVLVSLLVLLVVLPPLCQQQKWKAFQVVLEIAGSNFPDDRDDSVRIHIFRDLLLSLVVQGAYDPRHRSLQDFHNQVLLADLDQQSLLLLVLLLVQCLPPNLCSSQVQQVHDSVVQQVVCCVRRVGGSVSSSLSQLLVLLLQCLLFHPDDNQLSCVLSSHPGSVSNQVSNCSHHVDGSVVSSVVSVDPVVVPPDDDDPPQPFAFTKGKDWRFFDPDAPPQLLLVVCCLQPAPLAKDWDHDDDPDFTKIKGWADFPVGIKIWIWTDDDGTTIIIMGHNGSSSVSSVSSLVCLQRVRNHSQVVQLVLQCVDPLCVVLCVVGGRDAQGAGSDLLLLLLLLLLPPPDDSNSSSVLQNLQQVVQWAFAPTDRPDDDPDDHNGTHRHQLVSLLVPLVVSDDDDPQSSNLSNVSSVCPNVVVQDQALSDNLVVNQVSQCVGRSRHNLSSLSSCCHHNVQQAGDSLVDQLLLLLCVLSVAHSDSVSNVVVLVSSPPRSSSVSSSSNVSSVDDDDPPPPPDPDDDDDDDDDDDDPPPDQWEKEKEWDQAPLAIKMFIAGPVLATQFIDHDPDCVVLLVLGDPVRRGNYYYYDHDSPLVRVLVVCCRVQVVCSLLPHHYDHDDDPLLVLLLVVLSVQDQLQAEELQVSCVSSPHNVCSVVNVVSQVSHRYDSSSPSLSYDHVVRHQDDHPRDSSSSVVRNVSSNVSVVVVVVPDDPD

InterPro domains:
  IPR001497 Methylated-DNA-[protein]-cysteine S-methyltransferase, active site [PS00374] (684-690)
  IPR003265 HhH-GPD domain [SM00478] (359-522)
  IPR003265 HhH-GPD domain [cd00056] (352-519)
  IPR004026 Ada DNA repair, metal-binding [PF02805] (27-90)
  IPR009057 Homedomain-like superfamily [SSF46689] (156-204)
  IPR010316 DNA-3-methyladenine glycosylase AlkA, N-terminal [PF06029] (229-349)
  IPR010316 DNA-3-methyladenine glycosylase AlkA, N-terminal [SM01009] (228-349)
  IPR011257 DNA glycosylase [SSF48150] (340-520)
  IPR014048 Methylated-DNA-[protein]-cysteine S-methyltransferase, DNA binding [PF01035] (635-714)
  IPR014048 Methylated-DNA-[protein]-cysteine S-methyltransferase, DNA binding [TIGR00589] (635-713)
  IPR014048 Methylated-DNA-[protein]-cysteine S-methyltransferase, DNA binding [cd06445] (636-714)
  IPR018060 AraC-like, DNA binding HTH domain [PF12833] (125-203)
  IPR018060 AraC-like, DNA binding HTH domain [PS01124] (106-204)
  IPR018060 AraC-like, DNA binding HTH domain [SM00342] (119-202)
  IPR018062 HTH domain AraC-type, conserved site [PS00041] (156-198)
  IPR023170 Helix-hairpin-helix, base-excision DNA repair, C-terminal [G3DSA:1.10.1670.10] (473-527)
  IPR035451 Ada-like domain superfamily [G3DSA:3.40.10.10] (19-91)
  IPR035451 Ada-like domain superfamily [SSF57884] (21-102)
  IPR036217 Methylated DNA-protein cysteine methyltransferase, DNA binding domain [SSF46767] (634-714)
  IPR036388 Winged helix-like DNA-binding domain superfamily [G3DSA:1.10.10.10] (628-716)

Radius of gyration: 31.03 Å; chains: 1; bounding box: 125×67×75 Å

Organism: NCBI:txid664784

Secondary structure (DSSP, 8-state):
--------------PPTT-GGG-HHHHHHHHHTT-GGGBTTBEEEETTTTEEE-TT--SPPPPGGGEEEESSHHHHHHTTPEEPTTT-GGGS---THHHH--SHHHHHHHHHHTTHHHHHHHHHHHHHHTS-HHHHHHHHHHHHSS-HHHHHHHHHHHHHHHHHHH----HHHHHHHTT-S-HHHHHHHHHHHHSS-HHHHHHHHTSGGGSSS-------SSSSEEEEEEEE-PSS--HHHHHHHHHHHPPTTTEEEE---TTPPPEEEEEEEETTEEEEEEEEE-SSEEEEEEEESSGGGHHHHHHHHHHHTTTT--HHHHHHHHHTSTTTHHHHHHSTT------S-HHHHHHHHHHTTTS-HHHHHHHHHHHHHHHSEEPS-PPPS--SS----EEPPPHHHHHHHHHHH--S-HHHHHHHHHHHHHHHHTSS--STTS-HHHHHHHHHHSTT--HHHHHHHHHHTS--TT---TT-HHHHHHHHHTT---SHHHHHHHHGGGTT-HHHHHHHHHHHHHSPPP---------PPPPPPPPP-------EEEEEEEEETTEEEEEEEETTS-EEEEES-S-THHHHTTS-GGG--SEEEE-S--THHHHHHHHHHHT-TTTTTTS-B-----HHHHHHHHHHHTS-TT--EEHHHHHHHTT-TT-HHHHHHHHHH-SBBTTB-GGGEE-TTS-----TT-HHHHHHHHHHHHHHHHHHHTT----